Protein AF-A0A8S3TUP7-F1 (afdb_monomer_lite)

Radius of gyration: 32.39 Å; chains: 1; bounding box: 73×85×98 Å

Secondary structure (DSSP, 8-state):
-HHHHHHHHHHHHTTS--HHHHHHHHHHTHHHH-HHHHHT--SHHHHHHHHHT-TTS-GGGSHHHHHHHHHTT-HHHHHHTT--HHHHHHHHHHS-SS-HHHHHHHHHHHTS-HHHHHHHHHH-SSHHHHHHHHHHTT-TTHHHHHHHHHHH-GGGSS-S---S------------------------------------PPPPB-----SS--EEEEEE-----GGGS----TTHHHHHHHHHHHHHHTT-EEEEEES--HHHHHHHHHHHHTS--TT-S-EEEEEES-EETTEEE-TTS-EEEHHHHHGGGSTTT-GGGTTS-EEEEEES-SSSB-EEEE------EEESS-SS------------------SSS----TTTTEEEEESS-TTB--EEETTTEEHHHHHHHHHHHHHTTTS-HHHHHHHHHHHHHH--EE-SSTTEEEE---EEEE---SB----GGGS-S-------HHHHHHHHHHHHHHHGGGS--S--EEE-TT-SS--HHHHGGGTT-SEEES-EEEEHHHHHEETTTTEE---GGGGGGGGG--EESS-EEEE---TT---SGGGTT--EE--TTGGGGTTEEEEEES---S----TT--EE-SSEEEEEEETT--SGGG--GGGGBSSTT--EEEEEES-HHHHHHTT----TT--TT-BSSSSGGGBSSS------S----------

Foldseek 3Di:
DQVVVLVVLQVVVQVVADPVLLVLLLLQCCVQQNNVQSVVDPTSVSVVVSNVPRPVDDCSQVLLVLLSCVLVVNVVSNVSSVHDNVVSVVCCVPPNPGDVVSSLLSVLLVVDDPVLNVVCVPFVPALVSVLVSCVVVVVPVSNVSSVVCCVVCVVRHDDPDPPPDPPPDDDDDDDDDDDDDDDDDDDDDDDDDDPDPDDDDDFFAQDQQFAQQEEAEEEQEAAADPVLLDDGPQQSVVLVVLVCVLSLLLGHHYDYDYQFAPLLLLLLLLLRLPDQLLRHQEYHYEYAAEAEAQWGGGSPNDTDGPCSSCVCNFCVNRVSCVSHAYEYEYNYWHADDFAWDFDDDDDDKDWSYHPDDDDDDDDDDDDDDDDDDDDPDPDDGRQARYKYKYFADHRGIFMADSHNGGLLSNLLSVLSVPPLQPAFPVVSLVSSQVSQQPDWDDDPDPTITTGGGMDMDHNYSGTYGSNSVSDDPDSPRDPPVVSVVSSVVSSVVSVVVPDQDDAAEAECPPPPEDFPVCLVSLALHQEYREEHAAAQCCQPPDVVVPTHGDDPVSLLSQCNYQEYAAAYHAHHEDPPCAEVLSQLNHAEFNHVVCVVVVQARYHHANYQYQFHNVLNHQAYEGGEAEHAHAANHDFPVQAPCVRRYNDPPYYHHHYHYHDPVVCVVVVFADDPQQPSRTFRGHDPSGHDDDRPPPDPDDDDDPPPDDD

Organism: Mytilus edulis (NCBI:txid6550)

Structure (mmCIF, N/CA/C/O backbone):
data_AF-A0A8S3TUP7-F1
#
_entry.id   AF-A0A8S3TUP7-F1
#
loop_
_atom_site.group_PDB
_atom_site.id
_atom_site.type_symbol
_atom_site.label_atom_id
_atom_site.label_alt_id
_atom_site.label_comp_id
_atom_site.label_asym_id
_atom_site.label_entity_id
_atom_site.label_seq_id
_atom_site.pdbx_PDB_ins_code
_atom_site.Cartn_x
_atom_site.Cartn_y
_atom_site.Cartn_z
_atom_site.occupancy
_atom_site.B_iso_or_equiv
_atom_site.auth_seq_id
_atom_site.auth_comp_id
_atom_site.auth_asym_id
_atom_site.auth_atom_id
_atom_site.pdbx_PDB_model_num
ATOM 1 N N . MET A 1 1 ? -18.882 49.320 11.693 1.00 36.06 1 MET A N 1
ATOM 2 C CA . MET A 1 1 ? -18.869 49.933 10.343 1.00 36.06 1 MET A CA 1
ATOM 3 C C . MET A 1 1 ? -17.691 49.455 9.495 1.00 36.06 1 MET A C 1
ATOM 5 O O . MET A 1 1 ? -17.969 48.935 8.429 1.00 36.06 1 MET A O 1
ATOM 9 N N . ALA A 1 2 ? -16.430 49.560 9.949 1.00 44.28 2 ALA A N 1
ATOM 10 C CA . ALA A 1 2 ? -15.211 49.277 9.160 1.00 44.28 2 ALA A CA 1
ATOM 11 C C . ALA A 1 2 ? -15.277 48.087 8.168 1.00 44.28 2 ALA A C 1
ATOM 13 O O . ALA A 1 2 ? -15.089 48.293 6.973 1.00 44.28 2 ALA A O 1
ATOM 14 N N . ASN A 1 3 ? -15.626 46.875 8.628 1.00 57.12 3 ASN A N 1
ATOM 15 C CA . ASN A 1 3 ? -15.703 45.672 7.777 1.00 57.12 3 ASN A CA 1
ATOM 16 C C . ASN A 1 3 ? -16.642 45.830 6.554 1.00 57.12 3 ASN A C 1
ATOM 18 O O . ASN A 1 3 ? -16.358 45.265 5.503 1.00 57.12 3 ASN A O 1
ATOM 22 N N . LEU A 1 4 ? -17.703 46.648 6.637 1.00 64.31 4 LEU A N 1
ATOM 23 C CA . LEU A 1 4 ? -18.621 46.861 5.511 1.00 64.31 4 LEU A CA 1
ATOM 24 C C . LEU A 1 4 ? -17.967 47.647 4.359 1.00 64.31 4 LEU A C 1
ATOM 26 O O . LEU A 1 4 ? -18.183 47.302 3.202 1.00 64.31 4 LEU A O 1
ATOM 30 N N . ARG A 1 5 ? -17.133 48.653 4.674 1.00 73.88 5 ARG A N 1
ATOM 31 C CA . ARG A 1 5 ? -16.392 49.450 3.676 1.00 73.88 5 ARG A CA 1
ATOM 32 C C . ARG A 1 5 ? -15.344 48.597 2.968 1.00 73.88 5 ARG A C 1
ATOM 34 O O . ARG A 1 5 ? -15.264 48.624 1.746 1.00 73.88 5 ARG A O 1
ATOM 41 N N . LEU A 1 6 ? -14.602 47.779 3.720 1.00 76.44 6 LEU A N 1
ATOM 42 C CA . LEU A 1 6 ? -13.640 46.852 3.124 1.00 76.44 6 LEU A CA 1
ATOM 43 C C . LEU A 1 6 ? -14.328 45.844 2.192 1.00 76.44 6 LEU A C 1
ATOM 45 O O . LEU A 1 6 ? -13.840 45.609 1.095 1.00 76.44 6 LEU A O 1
ATOM 49 N N . ARG A 1 7 ? -15.488 45.291 2.573 1.00 75.44 7 ARG A N 1
ATOM 50 C CA . ARG A 1 7 ? -16.257 44.397 1.688 1.00 75.44 7 ARG A CA 1
ATOM 51 C C . ARG A 1 7 ? -16.693 45.069 0.382 1.00 75.44 7 ARG A C 1
ATOM 53 O O . ARG A 1 7 ? -16.722 44.394 -0.638 1.00 75.44 7 ARG A O 1
ATOM 60 N N . GLN A 1 8 ? -17.004 46.367 0.394 1.00 76.81 8 GLN A N 1
ATOM 61 C CA . GLN A 1 8 ? -17.304 47.123 -0.831 1.00 76.81 8 GLN A CA 1
ATOM 62 C C . GLN A 1 8 ? -16.056 47.246 -1.720 1.00 76.81 8 GLN A C 1
ATOM 64 O O . GLN A 1 8 ? -16.105 46.857 -2.884 1.00 76.81 8 GLN A O 1
ATOM 69 N N . ILE A 1 9 ? -14.921 47.655 -1.144 1.00 81.50 9 ILE A N 1
ATOM 70 C CA . ILE A 1 9 ? -13.623 47.733 -1.838 1.00 81.50 9 ILE A CA 1
ATOM 71 C C . ILE A 1 9 ? -13.224 46.374 -2.440 1.00 81.50 9 ILE A C 1
ATOM 73 O O . ILE A 1 9 ? -12.794 46.303 -3.587 1.00 81.50 9 ILE A O 1
ATOM 77 N N . LEU A 1 10 ? -13.408 45.272 -1.705 1.00 83.00 10 LEU A N 1
ATOM 78 C CA . LEU A 1 10 ? -13.089 43.928 -2.198 1.00 83.00 10 LEU A CA 1
ATOM 79 C C . LEU A 1 10 ? -13.982 43.487 -3.366 1.00 83.00 10 LEU A C 1
ATOM 81 O O . LEU A 1 10 ? -13.503 42.761 -4.233 1.00 83.00 10 LEU A O 1
ATOM 85 N N . VAL A 1 11 ? -15.243 43.929 -3.430 1.00 80.69 11 VAL A N 1
ATOM 86 C CA . VAL A 1 11 ? -16.129 43.667 -4.580 1.00 80.69 11 VAL A CA 1
ATOM 87 C C . VAL A 1 11 ? -15.679 44.439 -5.823 1.00 80.69 11 VAL A C 1
ATOM 89 O O . VAL A 1 11 ? -15.741 43.888 -6.918 1.00 80.69 11 VAL A O 1
ATOM 92 N N . GLU A 1 12 ? -15.166 45.663 -5.671 1.00 80.25 12 GLU A N 1
ATOM 93 C CA . GLU A 1 12 ? -14.550 46.404 -6.782 1.00 80.25 12 GLU A CA 1
ATOM 94 C C . GLU A 1 12 ? -13.269 45.699 -7.260 1.00 80.25 12 GLU A C 1
ATOM 96 O O . GLU A 1 12 ? -13.167 45.353 -8.438 1.00 80.25 12 GLU A O 1
ATOM 101 N N . ILE A 1 13 ? -12.363 45.361 -6.332 1.00 85.62 13 ILE A N 1
ATOM 102 C CA . ILE A 1 13 ? -11.103 44.643 -6.604 1.00 85.62 13 ILE A CA 1
ATOM 103 C C . ILE A 1 13 ? -11.335 43.283 -7.290 1.00 85.62 13 ILE A C 1
ATOM 105 O O . ILE A 1 13 ? -10.513 42.862 -8.103 1.00 85.62 13 ILE A O 1
ATOM 109 N N . CYS A 1 14 ? -12.464 42.605 -7.043 1.00 83.88 14 CYS A N 1
ATOM 110 C CA . CYS A 1 14 ? -12.813 41.369 -7.758 1.00 83.88 14 CYS A CA 1
ATOM 111 C C . CYS A 1 14 ? -12.908 41.538 -9.284 1.00 83.88 14 CYS A C 1
ATOM 113 O O . CYS A 1 14 ? -12.780 40.544 -9.995 1.00 83.88 14 CYS A O 1
ATOM 115 N N . SER A 1 15 ? -13.149 42.754 -9.786 1.00 78.81 15 SER A N 1
ATOM 116 C CA . SER A 1 15 ? -13.207 43.048 -11.225 1.00 78.81 15 SER A CA 1
ATOM 117 C C . SER A 1 15 ? -11.850 43.406 -11.846 1.00 78.81 15 SER A C 1
ATOM 119 O O . SER A 1 15 ? -11.716 43.374 -13.067 1.00 78.81 15 SER A O 1
ATOM 121 N N . ASP A 1 16 ? -10.838 43.698 -11.021 1.00 83.56 16 ASP A N 1
ATOM 122 C CA . ASP A 1 16 ? -9.483 44.067 -11.451 1.00 83.56 16 ASP A CA 1
ATOM 123 C C . ASP A 1 16 ? -8.490 42.886 -11.450 1.00 83.56 16 ASP A C 1
ATOM 125 O O . ASP A 1 16 ? -7.321 43.074 -11.796 1.00 83.56 16 ASP A O 1
ATOM 129 N N . LEU A 1 17 ? -8.915 41.697 -11.009 1.00 87.44 17 LEU A N 1
ATOM 130 C CA . LEU A 1 17 ? -8.083 40.497 -10.865 1.00 87.44 17 LEU A CA 1
ATOM 131 C C . LEU A 1 17 ? -8.324 39.527 -12.030 1.00 87.44 17 LEU A C 1
ATOM 133 O O . LEU A 1 17 ? -9.419 38.983 -12.185 1.00 87.44 17 LEU A O 1
ATOM 137 N N . GLY A 1 18 ? -7.294 39.306 -12.845 1.00 84.00 18 GLY A N 1
ATOM 138 C CA . GLY A 1 18 ? -7.289 38.327 -13.927 1.00 84.00 18 GLY A CA 1
ATOM 139 C C . GLY A 1 18 ? -6.977 36.909 -13.443 1.00 84.00 18 GLY A C 1
ATOM 140 O O . GLY A 1 18 ? -6.685 36.669 -12.274 1.00 84.00 18 GLY A O 1
ATOM 141 N N . SER A 1 19 ? -7.001 35.943 -14.365 1.00 82.50 19 SER A N 1
ATOM 142 C CA . SER A 1 19 ? -6.700 34.539 -14.048 1.00 82.50 19 SER A CA 1
ATOM 143 C C . SER A 1 19 ? -5.272 34.319 -13.534 1.00 82.50 19 SER A C 1
ATOM 145 O O . SER A 1 19 ? -5.072 33.453 -12.693 1.00 82.50 19 SER A O 1
ATOM 147 N N . ASP A 1 20 ? -4.297 35.110 -13.996 1.00 83.81 20 ASP A N 1
ATOM 148 C CA . ASP A 1 20 ? -2.911 35.060 -13.500 1.00 83.81 20 ASP A CA 1
ATOM 149 C C . ASP A 1 20 ? -2.817 35.548 -12.043 1.00 83.81 20 ASP A C 1
ATOM 151 O O . ASP A 1 20 ? -2.285 34.841 -11.186 1.00 83.81 20 ASP A O 1
ATOM 155 N N . ASP A 1 21 ? -3.435 36.698 -11.729 1.00 88.31 21 ASP A N 1
ATOM 156 C CA . ASP A 1 21 ? -3.511 37.202 -10.352 1.00 88.31 21 ASP A CA 1
ATOM 157 C C . ASP A 1 21 ? -4.188 36.176 -9.423 1.00 88.31 21 ASP A C 1
ATOM 159 O O . ASP A 1 21 ? -3.768 35.990 -8.282 1.00 88.31 21 ASP A O 1
ATOM 163 N N . LEU A 1 22 ? -5.233 35.489 -9.906 1.00 87.00 22 LEU A N 1
ATOM 164 C CA . LEU A 1 22 ? -5.958 34.470 -9.146 1.00 87.00 22 LEU A CA 1
ATOM 165 C C . LEU A 1 22 ? -5.084 33.265 -8.786 1.00 87.00 22 LEU A C 1
ATOM 167 O O . LEU A 1 22 ? -5.081 32.870 -7.621 1.00 87.00 22 LEU A O 1
ATOM 171 N N . GLU A 1 23 ? -4.331 32.692 -9.727 1.00 83.81 23 GLU A N 1
ATOM 172 C CA . GLU A 1 23 ? -3.451 31.552 -9.426 1.00 83.81 23 GLU A CA 1
ATOM 173 C C . GLU A 1 23 ? -2.287 31.951 -8.502 1.00 83.81 23 GLU A C 1
ATOM 175 O O . GLU A 1 23 ? -1.956 31.219 -7.564 1.00 83.81 23 GLU A O 1
ATOM 180 N N . LYS A 1 24 ? -1.739 33.160 -8.665 1.00 88.12 24 LYS A N 1
ATOM 181 C CA . LYS A 1 24 ? -0.707 33.711 -7.770 1.00 88.12 24 LYS A CA 1
ATOM 182 C C . LYS A 1 24 ? -1.233 33.943 -6.350 1.00 88.12 24 LYS A C 1
ATOM 184 O O . LYS A 1 24 ? -0.576 33.574 -5.373 1.00 88.12 24 LYS A O 1
ATOM 189 N N . LEU A 1 25 ? -2.460 34.453 -6.213 1.00 87.19 25 LEU A N 1
ATOM 190 C CA . LEU A 1 25 ? -3.148 34.562 -4.923 1.00 87.19 25 LEU A CA 1
ATOM 191 C C . LEU A 1 25 ? -3.434 33.186 -4.305 1.00 87.19 25 LEU A C 1
ATOM 193 O O . LEU A 1 25 ? -3.199 33.011 -3.109 1.00 87.19 25 LEU A O 1
ATOM 197 N N . LYS A 1 26 ? -3.876 32.188 -5.085 1.00 86.00 26 LYS A N 1
ATOM 198 C CA . LYS A 1 26 ? -4.041 30.805 -4.595 1.00 86.00 26 LYS A CA 1
ATOM 199 C C . LYS A 1 26 ? -2.720 30.230 -4.079 1.00 86.00 26 LYS A C 1
ATOM 201 O O . LYS A 1 26 ? -2.715 29.580 -3.035 1.00 86.00 26 LYS A O 1
ATOM 206 N N . PHE A 1 27 ? -1.597 30.492 -4.750 1.00 85.31 27 PHE A N 1
ATOM 207 C CA . PHE A 1 27 ? -0.293 30.043 -4.266 1.00 85.31 27 PHE A CA 1
ATOM 208 C C . PHE A 1 27 ? 0.063 30.677 -2.914 1.00 85.31 27 PHE A C 1
ATOM 210 O O . PHE A 1 27 ? 0.358 29.954 -1.962 1.00 85.31 27 PHE A O 1
ATOM 217 N N . LEU A 1 28 ? -0.009 32.009 -2.805 1.00 83.69 28 LEU A N 1
ATOM 218 C CA . LEU A 1 28 ? 0.334 32.747 -1.581 1.00 83.69 28 LEU A CA 1
ATOM 219 C C . LEU A 1 28 ? -0.584 32.409 -0.393 1.00 83.69 28 LEU A C 1
ATOM 221 O O . LEU A 1 28 ? -0.122 32.334 0.742 1.00 83.69 28 LEU A O 1
ATOM 225 N N . LEU A 1 29 ? -1.872 32.160 -0.641 1.00 82.31 29 LEU A N 1
ATOM 226 C CA . LEU A 1 29 ? -2.890 31.920 0.393 1.00 82.31 29 LEU A CA 1
ATOM 227 C C . LEU A 1 29 ? -3.075 30.436 0.762 1.00 82.31 29 LEU A C 1
ATOM 229 O O . LEU A 1 29 ? -3.978 30.106 1.547 1.00 82.31 29 LEU A O 1
ATOM 233 N N . ARG A 1 30 ? -2.243 29.537 0.212 1.00 77.69 30 ARG A N 1
ATOM 234 C CA . ARG A 1 30 ? -2.365 28.074 0.358 1.00 77.69 30 ARG A CA 1
ATOM 235 C C . ARG A 1 30 ? -2.406 27.622 1.817 1.00 77.69 30 ARG A C 1
ATOM 237 O O . ARG A 1 30 ? -3.272 26.826 2.180 1.00 77.69 30 ARG A O 1
ATOM 244 N N . ASP A 1 31 ? -1.532 28.193 2.642 1.00 72.69 31 ASP A N 1
ATOM 245 C CA . ASP A 1 31 ? -1.391 27.860 4.067 1.00 72.69 31 ASP A CA 1
ATOM 246 C C . ASP A 1 31 ? -2.503 28.491 4.929 1.00 72.69 31 ASP A C 1
ATOM 248 O O . ASP A 1 31 ? -2.816 28.011 6.015 1.00 72.69 31 ASP A O 1
ATOM 252 N N . VAL A 1 32 ? -3.146 29.552 4.425 1.00 68.44 32 VAL A N 1
ATOM 253 C CA . VAL A 1 32 ? -4.185 30.322 5.130 1.00 68.44 32 VAL A CA 1
ATOM 254 C C . VAL A 1 32 ? -5.573 29.708 4.972 1.00 68.44 32 VAL A C 1
ATOM 256 O O . VAL A 1 32 ? -6.380 29.727 5.899 1.00 68.44 32 VAL A O 1
ATOM 259 N N . THR A 1 33 ? -5.900 29.216 3.779 1.00 67.00 33 THR A N 1
ATOM 260 C CA . THR A 1 33 ? -7.271 28.777 3.442 1.00 67.00 33 THR A CA 1
ATOM 261 C C . THR A 1 33 ? -7.379 27.275 3.166 1.00 67.00 33 THR A C 1
ATOM 263 O O . THR A 1 33 ? -8.465 26.700 3.329 1.00 67.00 33 THR A O 1
ATOM 266 N N . GLY A 1 34 ? -6.248 26.628 2.862 1.00 64.62 34 GLY A N 1
ATOM 267 C CA . GLY A 1 34 ? -6.120 25.205 2.563 1.00 64.62 34 GLY A CA 1
ATOM 268 C C . GLY A 1 34 ? -6.352 24.901 1.082 1.00 64.62 34 GLY A C 1
ATOM 269 O O . GLY A 1 34 ? -7.399 25.249 0.535 1.00 64.62 34 GLY A O 1
ATOM 270 N N . SER A 1 35 ? -5.397 24.197 0.457 1.00 63.53 35 SER A N 1
ATOM 271 C CA . SER A 1 35 ? -5.355 23.907 -0.993 1.00 63.53 35 SER A CA 1
ATOM 272 C C . SER A 1 35 ? -6.726 23.538 -1.578 1.00 63.53 35 SER A C 1
ATOM 274 O O . SER A 1 35 ? -7.188 24.191 -2.505 1.00 63.53 35 SER A O 1
ATOM 276 N N . ALA A 1 36 ? -7.434 22.570 -0.984 1.00 60.94 36 ALA A N 1
ATOM 277 C CA . ALA A 1 36 ? -8.712 22.070 -1.500 1.00 60.94 36 ALA A CA 1
ATOM 278 C C . ALA A 1 36 ? -9.824 23.135 -1.644 1.00 60.94 36 ALA A C 1
ATOM 280 O O . ALA A 1 36 ? -10.716 22.963 -2.468 1.00 60.94 36 ALA A O 1
ATOM 281 N N . LYS A 1 37 ? -9.790 24.238 -0.880 1.00 68.44 37 LYS A N 1
ATOM 282 C CA . LYS A 1 37 ? -10.772 25.334 -1.010 1.00 68.44 37 LYS A CA 1
ATOM 283 C C . LYS A 1 37 ? -10.379 26.355 -2.078 1.00 68.44 37 LYS A C 1
ATOM 285 O O . LYS A 1 37 ? -11.255 27.015 -2.626 1.00 68.44 37 LYS A O 1
ATOM 290 N N . LEU A 1 38 ? -9.084 26.474 -2.367 1.00 73.44 38 LEU A N 1
ATOM 291 C CA . LEU A 1 38 ? -8.534 27.366 -3.388 1.00 73.44 38 LEU A CA 1
ATOM 292 C C . LEU A 1 38 ? -8.596 26.754 -4.787 1.00 73.44 38 LEU A C 1
ATOM 294 O O . LEU A 1 38 ? -8.912 27.463 -5.734 1.00 73.44 38 LEU A O 1
ATOM 298 N N . GLU A 1 39 ? -8.388 25.442 -4.921 1.00 72.06 39 GLU A N 1
ATOM 299 C CA . GLU A 1 39 ? -8.597 24.731 -6.196 1.00 72.06 39 GLU A CA 1
ATOM 300 C C . GLU A 1 39 ? -10.062 24.834 -6.671 1.00 72.06 39 GLU A C 1
ATOM 302 O O . GLU A 1 39 ? -10.338 24.870 -7.866 1.00 72.06 39 GLU A O 1
ATOM 307 N N . MET A 1 40 ? -11.014 24.942 -5.733 1.00 70.94 40 MET A N 1
ATOM 308 C CA . MET A 1 40 ? -12.436 25.176 -6.025 1.00 70.94 40 MET A CA 1
ATOM 309 C C . MET A 1 40 ? -12.795 26.655 -6.257 1.00 70.94 40 MET A C 1
ATOM 311 O O . MET A 1 40 ? -13.940 26.945 -6.604 1.00 70.94 40 MET A O 1
ATOM 315 N N . ALA A 1 41 ? -11.864 27.594 -6.056 1.00 74.81 41 ALA A N 1
ATOM 316 C CA . ALA A 1 41 ? -12.105 29.018 -6.266 1.00 74.81 41 ALA A CA 1
ATOM 317 C C . ALA A 1 41 ? -11.948 29.379 -7.752 1.00 74.81 41 ALA A C 1
ATOM 319 O O . ALA A 1 41 ? -10.887 29.185 -8.353 1.00 74.81 41 ALA A O 1
ATOM 320 N N . THR A 1 42 ? -13.012 29.931 -8.334 1.00 76.94 42 THR A N 1
ATOM 321 C CA . THR A 1 42 ? -13.091 30.309 -9.758 1.00 76.94 42 THR A CA 1
ATOM 322 C C . THR A 1 42 ? -13.101 31.821 -9.973 1.00 76.94 42 THR A C 1
ATOM 324 O O . THR A 1 42 ? -12.796 32.293 -11.064 1.00 76.94 42 THR A O 1
ATOM 327 N N . MET A 1 43 ? -13.425 32.583 -8.927 1.00 80.50 43 MET A N 1
ATOM 328 C CA . MET A 1 43 ? -13.477 34.043 -8.914 1.00 80.50 43 MET A CA 1
ATOM 329 C C . MET A 1 43 ? -12.778 34.590 -7.663 1.00 80.50 43 MET A C 1
ATOM 331 O O . MET A 1 43 ? -12.726 33.928 -6.626 1.00 80.50 43 MET A O 1
ATOM 335 N N . ALA A 1 44 ? -12.317 35.844 -7.706 1.00 82.25 44 ALA A N 1
ATOM 336 C CA . ALA A 1 44 ? -11.663 36.492 -6.561 1.00 82.25 44 ALA A CA 1
ATOM 337 C C . ALA A 1 44 ? -12.552 36.523 -5.301 1.00 82.25 44 ALA A C 1
ATOM 339 O O . ALA A 1 44 ? -12.065 36.352 -4.183 1.00 82.25 44 ALA A O 1
ATOM 340 N N . ILE A 1 45 ? -13.872 36.648 -5.482 1.00 81.12 45 ILE A N 1
ATOM 341 C CA . ILE A 1 45 ? -14.849 36.629 -4.388 1.00 81.12 45 ILE A CA 1
ATOM 342 C C . ILE A 1 45 ? -14.898 35.279 -3.653 1.00 81.12 45 ILE A C 1
ATOM 344 O O . ILE A 1 45 ? -15.181 35.260 -2.453 1.00 81.12 45 ILE A O 1
ATOM 348 N N . ASP A 1 46 ? -14.568 34.168 -4.322 1.00 82.94 46 ASP A N 1
ATOM 349 C CA . ASP A 1 46 ? -14.473 32.840 -3.702 1.00 82.94 46 ASP A CA 1
ATOM 350 C C . ASP A 1 46 ? -13.271 32.795 -2.747 1.00 82.94 46 ASP A C 1
ATOM 352 O O . ASP A 1 46 ? -13.400 32.361 -1.599 1.00 82.94 46 ASP A O 1
ATOM 356 N N . ILE A 1 47 ? -12.123 33.327 -3.194 1.00 83.88 47 ILE A N 1
ATOM 357 C CA . ILE A 1 47 ? -10.886 33.433 -2.406 1.00 83.88 47 ILE A CA 1
ATOM 358 C C . ILE A 1 47 ? -11.105 34.353 -1.199 1.00 83.88 47 ILE A C 1
ATOM 360 O O . ILE A 1 47 ? -10.869 33.942 -0.063 1.00 83.88 47 ILE A O 1
ATOM 364 N N . PHE A 1 48 ? -11.627 35.567 -1.400 1.00 84.75 48 PHE A N 1
ATOM 365 C CA . PHE A 1 48 ? -11.895 36.499 -0.297 1.00 84.75 48 PHE A CA 1
ATOM 366 C C . PHE A 1 48 ? -12.919 35.933 0.702 1.00 84.75 48 PHE A C 1
ATOM 368 O O . PHE A 1 48 ? -12.736 36.062 1.914 1.00 84.75 48 PHE A O 1
ATOM 375 N N . SER A 1 49 ? -13.941 35.217 0.218 1.00 77.50 49 SER A N 1
ATOM 376 C CA . SER A 1 49 ? -14.892 34.489 1.069 1.00 77.50 49 SER A CA 1
ATOM 377 C C . SER A 1 49 ? -14.253 33.327 1.836 1.00 77.50 49 SER A C 1
ATOM 379 O O . SER A 1 49 ? -14.723 32.989 2.922 1.00 77.50 49 SER A O 1
ATOM 381 N N . ALA A 1 50 ? -13.213 32.685 1.297 1.00 75.56 50 ALA A N 1
ATOM 382 C CA . ALA A 1 50 ? -12.472 31.634 1.988 1.00 75.56 50 ALA A CA 1
ATOM 383 C C . ALA A 1 50 ? -11.588 32.206 3.109 1.00 75.56 50 ALA A C 1
ATOM 385 O O . ALA A 1 50 ? -11.569 31.633 4.200 1.00 75.56 50 ALA A O 1
ATOM 386 N N . ILE A 1 51 ? -10.930 33.351 2.879 1.00 74.19 51 ILE A N 1
ATOM 387 C CA . ILE A 1 51 ? -10.138 34.047 3.908 1.00 74.19 51 ILE A CA 1
ATOM 388 C C . ILE A 1 51 ? -11.048 34.581 5.022 1.00 74.19 51 ILE A C 1
ATOM 390 O O . ILE A 1 51 ? -10.773 34.325 6.188 1.00 74.19 51 ILE A O 1
ATOM 394 N N . GLU A 1 52 ? -12.162 35.259 4.704 1.00 72.69 52 GLU A N 1
ATOM 395 C CA . GLU A 1 52 ? -13.043 35.848 5.736 1.00 72.69 52 GLU A CA 1
ATOM 396 C C . GLU A 1 52 ? -13.709 34.789 6.639 1.00 72.69 52 GLU A C 1
ATOM 398 O O . GLU A 1 52 ? -14.089 35.070 7.776 1.00 72.69 52 GLU A O 1
ATOM 403 N N . ARG A 1 53 ? -13.815 33.538 6.173 1.00 70.38 53 ARG A N 1
ATOM 404 C CA . ARG A 1 53 ? -14.288 32.407 6.989 1.00 70.38 53 ARG A CA 1
ATOM 405 C C . ARG A 1 53 ? -13.204 31.826 7.908 1.00 70.38 53 ARG A C 1
ATOM 407 O O . ARG A 1 53 ? -13.546 31.031 8.785 1.00 70.38 53 ARG A O 1
ATOM 414 N N . ASN A 1 54 ? -11.931 32.198 7.746 1.00 67.69 54 ASN A N 1
ATOM 415 C CA . ASN A 1 54 ? -10.862 31.804 8.660 1.00 67.69 54 ASN A CA 1
ATOM 416 C C . ASN A 1 54 ? -10.778 32.773 9.854 1.00 67.69 54 ASN A C 1
ATOM 418 O O . ASN A 1 54 ? -10.394 33.931 9.721 1.00 67.69 54 ASN A O 1
ATOM 422 N N . LYS A 1 55 ? -11.071 32.261 11.056 1.00 58.22 55 LYS A N 1
ATOM 423 C CA . LYS A 1 55 ? -11.017 33.012 12.323 1.00 58.22 55 LYS A CA 1
ATOM 424 C C . LYS A 1 55 ? -9.609 33.471 12.731 1.00 58.22 55 LYS A C 1
ATOM 426 O O . LYS A 1 55 ? -9.499 34.289 13.638 1.00 58.22 55 LYS A O 1
ATOM 431 N N . HIS A 1 56 ? -8.561 32.940 12.102 1.00 56.06 56 HIS A N 1
ATOM 432 C CA . HIS A 1 56 ? -7.163 33.224 12.428 1.00 56.06 56 HIS A CA 1
ATOM 433 C C . HIS A 1 56 ? -6.547 34.349 11.578 1.00 56.06 56 HIS A C 1
ATOM 435 O O . HIS A 1 56 ? -5.441 34.782 11.884 1.00 56.06 56 HIS A O 1
ATOM 441 N N . VAL A 1 57 ? -7.243 34.862 10.549 1.00 62.69 57 VAL A N 1
ATOM 442 C CA . VAL A 1 57 ? -6.763 36.000 9.743 1.00 62.69 57 VAL A CA 1
ATOM 443 C C . VAL A 1 57 ? -7.654 37.219 9.935 1.00 62.69 57 VAL A C 1
ATOM 445 O O . VAL A 1 57 ? -8.792 37.285 9.470 1.00 62.69 57 VAL A O 1
ATOM 448 N N . ALA A 1 58 ? -7.099 38.230 10.601 1.00 54.84 58 ALA A N 1
ATOM 449 C CA . ALA A 1 58 ? -7.751 39.511 10.813 1.00 54.84 58 ALA A CA 1
ATOM 450 C C . ALA A 1 58 ? -7.758 40.349 9.521 1.00 54.84 58 ALA A C 1
ATOM 452 O O . ALA A 1 58 ? -6.939 41.244 9.343 1.00 54.84 58 ALA A O 1
ATOM 453 N N . LEU A 1 59 ? -8.738 40.120 8.640 1.00 59.47 59 LEU A N 1
ATOM 454 C CA . LEU A 1 59 ? -8.983 40.981 7.471 1.00 59.47 59 LEU A CA 1
ATOM 455 C C . LEU A 1 59 ? -9.382 42.428 7.831 1.00 59.47 59 LEU A C 1
ATOM 457 O O . LEU A 1 59 ? -9.554 43.239 6.933 1.00 59.47 59 LEU A O 1
ATOM 461 N N . HIS A 1 60 ? -9.566 42.775 9.109 1.00 59.09 60 HIS A N 1
ATOM 462 C CA . HIS A 1 60 ? -10.190 44.029 9.556 1.00 59.09 60 HIS A CA 1
ATOM 463 C C . HIS A 1 60 ? -9.550 45.331 9.043 1.00 59.09 60 HIS A C 1
ATOM 465 O O . HIS A 1 60 ? -10.253 46.341 8.988 1.00 59.09 60 HIS A O 1
ATOM 471 N N . ASP A 1 61 ? -8.267 45.310 8.679 1.00 67.94 61 ASP A N 1
ATOM 472 C CA . ASP A 1 61 ? -7.497 46.450 8.166 1.00 67.94 61 ASP A CA 1
ATOM 473 C C . ASP A 1 61 ? -7.075 46.303 6.688 1.00 67.94 61 ASP A C 1
ATOM 475 O O . ASP A 1 61 ? -6.417 47.185 6.149 1.00 67.94 61 ASP A O 1
ATOM 479 N N . GLY A 1 62 ? -7.427 45.192 6.029 1.00 73.94 62 GLY A N 1
ATOM 480 C CA . GLY A 1 62 ? -7.035 44.882 4.650 1.00 73.94 62 GLY A CA 1
ATOM 481 C C . GLY A 1 62 ? -5.557 44.518 4.434 1.00 73.94 62 GLY A C 1
ATOM 482 O O . GLY A 1 62 ? -5.234 43.961 3.385 1.00 73.94 62 GLY A O 1
ATOM 483 N N . SER A 1 63 ? -4.652 44.749 5.393 1.00 80.06 63 SER A N 1
ATOM 484 C CA . SER A 1 63 ? -3.202 44.720 5.122 1.00 80.06 63 SER A CA 1
ATOM 485 C C . SER A 1 63 ? -2.657 43.331 4.769 1.00 80.06 63 SER A C 1
ATOM 487 O O . SER A 1 63 ? -1.677 43.233 4.040 1.00 80.06 63 SER A O 1
ATOM 489 N N . TYR A 1 64 ? -3.325 42.251 5.195 1.00 83.81 64 TYR A N 1
ATOM 490 C CA . TYR A 1 64 ? -2.974 40.884 4.772 1.00 83.81 64 TYR A CA 1
ATOM 491 C C . TYR A 1 64 ? -3.080 40.709 3.246 1.00 83.81 64 TYR A C 1
ATOM 493 O O . TYR A 1 64 ? -2.234 40.084 2.611 1.00 83.81 64 TYR A O 1
ATOM 501 N N . LEU A 1 65 ? -4.114 41.303 2.639 1.00 86.94 65 LEU A N 1
ATOM 502 C CA . LEU A 1 65 ? -4.279 41.325 1.187 1.00 86.94 65 LEU A CA 1
ATOM 503 C C . LEU A 1 65 ? -3.338 42.338 0.531 1.00 86.94 65 LEU A C 1
ATOM 505 O O . LEU A 1 65 ? -2.918 42.110 -0.596 1.00 86.94 65 LEU A O 1
ATOM 509 N N . ALA A 1 66 ? -2.951 43.407 1.230 1.00 88.00 66 ALA A N 1
ATOM 510 C CA . ALA A 1 66 ? -1.966 44.356 0.721 1.00 88.00 66 ALA A CA 1
ATOM 511 C C . ALA A 1 66 ? -0.570 43.732 0.560 1.00 88.00 66 ALA A C 1
ATOM 513 O O . ALA A 1 66 ? 0.069 43.978 -0.458 1.00 88.00 66 ALA A O 1
ATOM 514 N N . GLU A 1 67 ? -0.116 42.883 1.490 1.00 89.12 67 GLU A N 1
ATOM 515 C CA . GLU A 1 67 ? 1.126 42.107 1.310 1.00 89.12 67 GLU A CA 1
ATOM 516 C C . GLU A 1 67 ? 1.026 41.161 0.107 1.00 89.12 67 GLU A C 1
ATOM 518 O O . GLU A 1 67 ? 1.930 41.122 -0.727 1.00 89.12 67 GLU A O 1
ATOM 523 N N . CYS A 1 68 ? -0.106 40.458 -0.039 1.00 89.75 68 CYS A N 1
ATOM 524 C CA . CYS A 1 68 ? -0.359 39.594 -1.194 1.00 89.75 68 CYS A CA 1
ATOM 525 C C . CYS A 1 68 ? -0.306 40.385 -2.513 1.00 89.75 68 CYS A C 1
ATOM 527 O O . CYS A 1 68 ? 0.399 39.991 -3.438 1.00 89.75 68 CYS A O 1
ATOM 529 N N . PHE A 1 69 ? -1.012 41.519 -2.591 1.00 92.38 69 PHE A N 1
ATOM 530 C CA . PHE A 1 69 ? -1.042 42.396 -3.765 1.00 92.38 69 PHE A CA 1
ATOM 531 C C . PHE A 1 69 ? 0.316 43.047 -4.053 1.00 92.38 69 PHE A C 1
ATOM 533 O O . PHE A 1 69 ? 0.650 43.235 -5.218 1.00 92.38 69 PHE A O 1
ATOM 540 N N . SER A 1 70 ? 1.118 43.339 -3.026 1.00 90.06 70 SER A N 1
ATOM 541 C CA . SER A 1 70 ? 2.494 43.816 -3.190 1.00 90.06 70 SER A CA 1
ATOM 542 C C . SER A 1 70 ? 3.379 42.753 -3.853 1.00 90.06 70 SER A C 1
ATOM 544 O O . SER A 1 70 ? 4.043 43.037 -4.849 1.00 90.06 70 SER A O 1
ATOM 546 N N . LEU A 1 71 ? 3.317 41.501 -3.377 1.00 88.44 71 LEU A N 1
ATOM 547 C CA . LEU A 1 71 ? 4.104 40.386 -3.922 1.00 88.44 71 LEU A CA 1
ATOM 548 C C . LEU A 1 71 ? 3.761 40.038 -5.375 1.00 88.44 71 LEU A C 1
ATOM 550 O O . LEU A 1 71 ? 4.673 39.744 -6.141 1.00 88.44 71 LEU A O 1
ATOM 554 N N . ILE A 1 72 ? 2.486 40.117 -5.771 1.00 91.56 72 ILE A N 1
ATOM 555 C CA . ILE A 1 72 ? 2.065 39.890 -7.168 1.00 91.56 72 ILE A CA 1
ATOM 556 C C . ILE A 1 72 ? 2.219 41.141 -8.065 1.00 91.56 72 ILE A C 1
ATOM 558 O O . ILE A 1 72 ? 1.704 41.176 -9.179 1.00 91.56 72 ILE A O 1
ATOM 562 N N . GLY A 1 73 ? 2.878 42.205 -7.583 1.00 88.56 73 GLY A N 1
ATOM 563 C CA . GLY A 1 73 ? 3.130 43.444 -8.335 1.00 88.56 73 GLY A CA 1
ATOM 564 C C . GLY A 1 73 ? 1.922 44.383 -8.498 1.00 88.56 73 GLY A C 1
ATOM 565 O O . GLY A 1 73 ? 2.027 45.432 -9.138 1.00 88.56 73 GLY A O 1
ATOM 566 N N . ARG A 1 74 ? 0.776 44.061 -7.891 1.00 93.06 74 ARG A N 1
ATOM 567 C CA . ARG A 1 74 ? -0.498 44.799 -7.975 1.00 93.06 74 ARG A CA 1
ATOM 568 C C . ARG A 1 74 ? -0.579 45.961 -6.982 1.00 93.06 74 ARG A C 1
ATOM 570 O O . ARG A 1 74 ? -1.487 46.081 -6.157 1.00 93.06 74 ARG A O 1
ATOM 577 N N . ILE A 1 75 ? 0.383 46.875 -7.102 1.00 91.12 75 ILE A N 1
ATOM 578 C CA . ILE A 1 75 ? 0.492 48.101 -6.292 1.00 91.12 75 ILE A CA 1
ATOM 579 C C . ILE A 1 75 ? -0.712 49.048 -6.501 1.00 91.12 75 ILE A C 1
ATOM 581 O O . ILE A 1 75 ? -1.010 49.890 -5.653 1.00 91.12 75 ILE A O 1
ATOM 585 N N . ASP A 1 76 ? -1.446 48.911 -7.607 1.00 90.62 76 ASP A N 1
ATOM 586 C CA . ASP A 1 76 ? -2.748 49.550 -7.812 1.00 90.62 76 ASP A CA 1
ATOM 587 C C . ASP A 1 76 ? -3.791 49.074 -6.788 1.00 90.62 76 ASP A C 1
ATOM 589 O O . ASP A 1 76 ? -4.470 49.903 -6.180 1.00 90.62 76 ASP A O 1
ATOM 593 N N . LEU A 1 77 ? -3.864 47.767 -6.520 1.00 92.00 77 LEU A N 1
ATOM 594 C CA . LEU A 1 77 ? -4.815 47.180 -5.573 1.00 92.00 77 LEU A CA 1
ATOM 595 C C . LEU A 1 77 ? -4.456 47.503 -4.118 1.00 92.00 77 LEU A C 1
ATOM 597 O O . LEU A 1 77 ? -5.352 47.761 -3.317 1.00 92.00 77 LEU A O 1
ATOM 601 N N . VAL A 1 78 ? -3.162 47.603 -3.789 1.00 90.50 78 VAL A N 1
ATOM 602 C CA . VAL A 1 78 ? -2.701 48.114 -2.480 1.00 90.50 78 VAL A CA 1
ATOM 603 C C . VAL A 1 78 ? -3.250 49.522 -2.213 1.00 90.50 78 VAL A C 1
ATOM 605 O O . VAL A 1 78 ? -3.738 49.802 -1.119 1.00 90.50 78 VAL A O 1
ATOM 608 N N . ARG A 1 79 ? -3.257 50.395 -3.232 1.00 89.44 79 ARG A N 1
ATOM 609 C CA . ARG A 1 79 ? -3.843 51.742 -3.125 1.00 89.44 79 ARG A CA 1
ATOM 610 C C . ARG A 1 79 ? -5.375 51.716 -3.080 1.00 89.44 79 ARG A C 1
ATOM 612 O O . ARG A 1 79 ? -5.953 52.543 -2.379 1.00 89.44 79 ARG A O 1
ATOM 619 N N . LYS A 1 80 ? -6.040 50.774 -3.768 1.00 89.50 80 LYS A N 1
ATOM 620 C CA . LYS A 1 80 ? -7.502 50.575 -3.651 1.00 89.50 80 LYS A CA 1
ATOM 621 C C . LYS A 1 80 ? -7.924 50.112 -2.250 1.00 89.50 80 LYS A C 1
ATOM 623 O O . LYS A 1 80 ? -8.998 50.493 -1.804 1.00 89.50 80 LYS A O 1
ATOM 628 N N . LEU A 1 81 ? -7.068 49.383 -1.526 1.00 87.88 81 LEU A N 1
ATOM 629 C CA . LEU A 1 81 ? -7.250 49.067 -0.099 1.00 87.88 81 LEU A CA 1
ATOM 630 C C . LEU A 1 81 ? -7.054 50.274 0.848 1.00 87.88 81 LEU A C 1
ATOM 632 O O . LEU A 1 81 ? -7.109 50.099 2.061 1.00 87.88 81 LEU A O 1
ATOM 636 N N . GLU A 1 82 ? -6.836 51.487 0.324 1.00 87.88 82 GLU A N 1
ATOM 637 C CA . GLU A 1 82 ? -6.555 52.718 1.087 1.00 87.88 82 GLU A CA 1
ATOM 638 C C . GLU A 1 82 ? -5.239 52.672 1.902 1.00 87.88 82 GLU A C 1
ATOM 640 O O . GLU A 1 82 ? -5.057 53.433 2.855 1.00 87.88 82 GLU A O 1
ATOM 645 N N . LEU A 1 83 ? -4.292 51.808 1.508 1.00 86.56 83 LEU A N 1
ATOM 646 C CA . LEU A 1 83 ? -3.001 51.609 2.176 1.00 86.56 83 LEU A CA 1
ATOM 647 C C . LEU A 1 83 ? -1.828 52.200 1.370 1.00 86.56 83 LEU A C 1
ATOM 649 O O . LEU A 1 83 ? -1.850 52.265 0.141 1.00 86.56 83 LEU A O 1
ATOM 653 N N . ASP A 1 84 ? -0.780 52.633 2.079 1.00 87.44 84 ASP A N 1
ATOM 654 C CA . ASP A 1 84 ? 0.467 53.144 1.491 1.00 87.44 84 ASP A CA 1
ATOM 655 C C . ASP A 1 84 ? 1.411 51.976 1.144 1.00 87.44 84 ASP A C 1
ATOM 657 O O . ASP A 1 84 ? 1.894 51.314 2.070 1.00 87.44 84 ASP A O 1
ATOM 661 N N . PRO A 1 85 ? 1.735 51.734 -0.145 1.00 89.06 85 PRO A N 1
ATOM 662 C CA . PRO A 1 85 ? 2.624 50.646 -0.547 1.00 89.06 85 PRO A CA 1
ATOM 663 C C . PRO A 1 85 ? 3.980 50.658 0.160 1.00 89.06 85 PRO A C 1
ATOM 665 O O . PRO A 1 85 ? 4.450 49.601 0.561 1.00 89.06 85 PRO A O 1
ATOM 668 N N . ARG A 1 86 ? 4.561 51.836 0.429 1.00 85.31 86 ARG A N 1
ATOM 669 C CA . ARG A 1 86 ? 5.874 51.936 1.095 1.00 85.31 86 ARG A CA 1
ATOM 670 C C . ARG A 1 86 ? 5.841 51.434 2.534 1.00 85.31 86 ARG A C 1
ATOM 672 O O . ARG A 1 86 ? 6.835 50.935 3.050 1.00 85.31 86 ARG A O 1
ATOM 679 N N . ARG A 1 87 ? 4.692 51.573 3.200 1.00 82.69 87 ARG A N 1
ATOM 680 C CA . ARG A 1 87 ? 4.474 51.049 4.555 1.00 82.69 87 ARG A CA 1
ATOM 681 C C . ARG A 1 87 ? 4.221 49.545 4.551 1.00 82.69 87 ARG A C 1
ATOM 683 O O . ARG A 1 87 ? 4.600 48.886 5.511 1.00 82.69 87 ARG A O 1
ATOM 690 N N . VAL A 1 88 ? 3.629 49.013 3.481 1.00 84.69 88 VAL A N 1
ATOM 691 C CA . VAL A 1 88 ? 3.463 47.566 3.277 1.00 84.69 88 VAL A CA 1
ATOM 692 C C . VAL A 1 88 ? 4.817 46.914 2.978 1.00 84.69 88 VAL A C 1
ATOM 694 O O . VAL A 1 88 ? 5.166 45.947 3.640 1.00 84.69 88 VAL A O 1
ATOM 697 N N . GLU A 1 89 ? 5.620 47.492 2.079 1.00 81.12 89 GLU A N 1
ATOM 698 C CA . GLU A 1 89 ? 6.991 47.053 1.763 1.00 81.12 89 GLU A CA 1
ATOM 699 C C . GLU A 1 89 ? 7.874 46.983 3.027 1.00 81.12 89 GLU A C 1
ATOM 701 O O . GLU A 1 89 ? 8.420 45.927 3.341 1.00 81.12 89 GLU A O 1
ATOM 706 N N . VAL A 1 90 ? 7.936 48.061 3.821 1.00 79.69 90 VAL A N 1
ATOM 707 C CA . VAL A 1 90 ? 8.690 48.086 5.095 1.00 79.69 90 VAL A CA 1
ATOM 708 C C . VAL A 1 90 ? 8.102 47.124 6.142 1.00 79.69 90 VAL A C 1
ATOM 710 O O . VAL A 1 90 ? 8.843 46.534 6.932 1.00 79.69 90 VAL A O 1
ATOM 713 N N . GLY A 1 91 ? 6.780 46.922 6.146 1.00 77.00 91 GLY A N 1
ATOM 714 C CA . GLY A 1 91 ? 6.119 45.912 6.977 1.00 77.00 91 GLY A CA 1
ATOM 715 C C . GLY A 1 91 ? 6.588 44.496 6.637 1.00 77.00 91 GLY A C 1
ATOM 716 O O . GLY A 1 91 ? 7.037 43.775 7.519 1.00 77.00 91 GLY A O 1
ATOM 717 N N . MET A 1 92 ? 6.609 44.135 5.351 1.00 78.31 92 MET A N 1
ATOM 718 C CA . MET A 1 92 ? 7.080 42.828 4.868 1.00 78.31 92 MET A CA 1
ATOM 719 C C . MET A 1 92 ? 8.554 42.551 5.209 1.00 78.31 92 MET A C 1
ATOM 721 O O . MET A 1 92 ? 8.964 41.393 5.314 1.00 78.31 92 MET A O 1
ATOM 725 N N . GLU A 1 93 ? 9.371 43.590 5.395 1.00 71.38 93 GLU A N 1
ATOM 726 C CA . GLU A 1 93 ? 10.752 43.430 5.851 1.00 71.38 93 GLU A CA 1
ATOM 727 C C . GLU A 1 93 ? 10.883 43.194 7.363 1.00 71.38 93 GLU A C 1
ATOM 729 O O . GLU A 1 93 ? 11.814 42.485 7.764 1.00 71.38 93 GLU A O 1
ATOM 734 N N . THR A 1 94 ? 9.982 43.757 8.178 1.00 71.69 94 THR A N 1
ATOM 735 C CA . THR A 1 94 ? 10.124 43.868 9.645 1.00 71.69 94 THR A CA 1
ATOM 736 C C . THR A 1 94 ? 9.170 42.979 10.453 1.00 71.69 94 THR A C 1
ATOM 738 O O . THR A 1 94 ? 9.598 42.431 11.465 1.00 71.69 94 THR A O 1
ATOM 741 N N . ASP A 1 95 ? 7.925 42.802 10.007 1.00 72.44 95 ASP A N 1
ATOM 742 C CA . ASP A 1 95 ? 6.863 42.002 10.643 1.00 72.44 95 ASP A CA 1
ATOM 743 C C . ASP A 1 95 ? 5.883 41.460 9.567 1.00 72.44 95 ASP A C 1
ATOM 745 O O . ASP A 1 95 ? 4.768 41.970 9.416 1.00 72.44 95 ASP A O 1
ATOM 749 N N . PRO A 1 96 ? 6.310 40.489 8.729 1.00 73.12 96 PRO A N 1
ATOM 750 C CA . PRO A 1 96 ? 5.502 39.975 7.621 1.00 73.12 96 PRO A CA 1
ATOM 751 C C . PRO A 1 96 ? 4.328 39.118 8.114 1.00 73.12 96 PRO A C 1
ATOM 753 O O . PRO A 1 96 ? 4.517 38.143 8.845 1.00 73.12 96 PRO A O 1
ATOM 756 N N . ARG A 1 97 ? 3.107 39.422 7.655 1.00 76.12 97 ARG A N 1
ATOM 757 C CA . ARG A 1 97 ? 1.896 38.645 7.983 1.00 76.12 97 ARG A CA 1
ATOM 758 C C . ARG A 1 97 ? 1.782 37.364 7.150 1.00 76.12 97 ARG A C 1
ATOM 760 O O . ARG A 1 97 ? 1.133 36.404 7.576 1.00 76.12 97 ARG A O 1
ATOM 767 N N . LEU A 1 98 ? 2.391 37.331 5.964 1.00 76.94 98 LEU A N 1
ATOM 768 C CA . LEU A 1 98 ? 2.610 36.100 5.199 1.00 76.94 98 LEU A CA 1
ATOM 769 C C . LEU A 1 98 ? 3.798 35.307 5.763 1.00 76.94 98 LEU A C 1
ATOM 771 O O . LEU A 1 98 ? 4.851 35.866 6.062 1.00 76.94 98 LEU A O 1
ATOM 775 N N . PHE A 1 99 ? 3.656 33.980 5.861 1.00 78.19 99 PHE A N 1
ATOM 776 C CA . PHE A 1 99 ? 4.717 33.119 6.394 1.00 78.19 99 PHE A CA 1
ATOM 777 C C . PHE A 1 99 ? 5.995 33.232 5.536 1.00 78.19 99 PHE A C 1
ATOM 779 O O . PHE A 1 99 ? 5.914 33.000 4.325 1.00 78.19 99 PHE A O 1
ATOM 786 N N . PRO A 1 100 ? 7.180 33.540 6.105 1.00 78.56 100 PRO A N 1
ATOM 787 C CA . PRO A 1 100 ? 8.364 33.865 5.308 1.00 78.56 100 PRO A CA 1
ATOM 788 C C . PRO A 1 100 ? 8.742 32.804 4.264 1.00 78.56 100 PRO A C 1
ATOM 790 O O . PRO A 1 100 ? 9.103 33.151 3.138 1.00 78.56 100 PRO A O 1
ATOM 793 N N . PHE A 1 101 ? 8.619 31.511 4.587 1.00 80.12 101 PHE A N 1
ATOM 794 C CA . PHE A 1 101 ? 8.924 30.432 3.638 1.00 80.12 101 PHE A CA 1
ATOM 795 C C . PHE A 1 101 ? 7.974 30.432 2.427 1.00 80.12 101 PHE A C 1
ATOM 797 O O . PHE A 1 101 ? 8.404 30.155 1.311 1.00 80.12 101 PHE A O 1
ATOM 804 N N . ARG A 1 102 ? 6.702 30.824 2.598 1.00 83.06 102 ARG A N 1
ATOM 805 C CA . ARG A 1 102 ? 5.746 30.968 1.486 1.00 83.06 102 ARG A CA 1
ATOM 806 C C . ARG A 1 102 ? 6.157 32.091 0.532 1.00 83.06 102 ARG A C 1
ATOM 808 O O . ARG A 1 102 ? 6.027 31.923 -0.679 1.00 83.06 102 ARG A O 1
ATOM 815 N N . ILE A 1 103 ? 6.706 33.187 1.064 1.00 83.50 103 ILE A N 1
ATOM 816 C CA . ILE A 1 103 ? 7.253 34.299 0.271 1.00 83.50 103 ILE A CA 1
ATOM 817 C C . ILE A 1 103 ? 8.497 33.845 -0.510 1.00 83.50 103 ILE A C 1
ATOM 819 O O . ILE A 1 103 ? 8.607 34.136 -1.700 1.00 83.50 103 ILE A O 1
ATOM 823 N N . LEU A 1 104 ? 9.404 33.090 0.126 1.00 85.25 104 LEU A N 1
ATOM 824 C CA . LEU A 1 104 ? 10.574 32.501 -0.540 1.00 85.25 104 LEU A CA 1
ATOM 825 C C . LEU A 1 104 ? 10.157 31.583 -1.700 1.00 85.25 104 LEU A C 1
ATOM 827 O O . LEU A 1 104 ? 10.654 31.737 -2.814 1.00 85.25 104 LEU A O 1
ATOM 831 N N . LEU A 1 105 ? 9.214 30.667 -1.454 1.00 83.75 105 LEU A N 1
ATOM 832 C CA . LEU A 1 105 ? 8.698 29.760 -2.481 1.00 83.75 105 LEU A CA 1
ATOM 833 C C . LEU A 1 105 ? 8.033 30.513 -3.643 1.00 83.75 105 LEU A C 1
ATOM 835 O O . LEU A 1 105 ? 8.204 30.090 -4.781 1.00 83.75 105 LEU A O 1
ATOM 839 N N . TYR A 1 106 ? 7.321 31.618 -3.374 1.00 86.12 106 TYR A N 1
ATOM 840 C CA . TYR A 1 106 ? 6.699 32.441 -4.419 1.00 86.12 106 TYR A CA 1
ATOM 841 C C . TYR A 1 106 ? 7.746 33.126 -5.307 1.00 86.12 106 TYR A C 1
ATOM 843 O O . TYR A 1 106 ? 7.687 33.010 -6.529 1.00 86.12 106 TYR A O 1
ATOM 851 N N . LYS A 1 107 ? 8.742 33.787 -4.696 1.00 85.00 107 LYS A N 1
ATOM 852 C CA . LYS A 1 107 ? 9.837 34.435 -5.437 1.00 85.00 107 LYS A CA 1
ATOM 853 C C . LYS A 1 107 ? 10.575 33.443 -6.335 1.00 85.00 107 LYS A C 1
ATOM 855 O O . LYS A 1 107 ? 10.822 33.739 -7.492 1.00 85.00 107 LYS A O 1
ATOM 860 N N . ILE A 1 108 ? 10.865 32.250 -5.814 1.00 86.75 108 ILE A N 1
ATOM 861 C CA . ILE A 1 108 ? 11.507 31.182 -6.587 1.00 86.75 108 ILE A CA 1
ATOM 862 C C . ILE A 1 108 ? 10.594 30.697 -7.722 1.00 86.75 108 ILE A C 1
ATOM 864 O O . ILE A 1 108 ? 11.094 30.437 -8.809 1.00 86.75 108 ILE A O 1
ATOM 868 N N . SER A 1 109 ? 9.274 30.586 -7.514 1.00 84.94 109 SER A N 1
ATOM 869 C CA . SER A 1 109 ? 8.365 30.098 -8.560 1.00 84.94 109 SER A CA 1
ATOM 870 C C . SER A 1 109 ? 8.199 31.032 -9.759 1.00 84.94 109 SER A C 1
ATOM 872 O O . SER A 1 109 ? 8.046 30.516 -10.861 1.00 84.94 109 SER A O 1
ATOM 874 N N . GLU A 1 110 ? 8.271 32.356 -9.581 1.00 84.75 110 GLU A N 1
ATOM 875 C CA . GLU A 1 110 ? 8.164 33.313 -10.701 1.00 84.75 110 GLU A CA 1
ATOM 876 C C . GLU A 1 110 ? 9.338 33.178 -11.699 1.00 84.75 110 GLU A C 1
ATOM 878 O O . GLU A 1 110 ? 9.175 33.463 -12.884 1.00 84.75 110 GLU A O 1
ATOM 883 N N . ASP A 1 111 ? 10.500 32.692 -11.240 1.00 82.44 111 ASP A N 1
ATOM 884 C CA . ASP A 1 111 ? 11.708 32.472 -12.051 1.00 82.44 111 ASP A CA 1
ATOM 885 C C . ASP A 1 111 ? 11.879 31.014 -12.545 1.00 82.44 111 ASP A C 1
ATOM 887 O O . ASP A 1 111 ? 12.896 30.685 -13.171 1.00 82.44 111 ASP A O 1
ATOM 891 N N . LEU A 1 112 ? 10.924 30.111 -12.280 1.00 80.81 112 LEU A N 1
ATOM 892 C CA . LEU A 1 112 ? 10.928 28.720 -12.764 1.00 80.81 112 LEU A CA 1
ATOM 893 C C . LEU A 1 112 ? 9.996 28.532 -13.970 1.00 80.81 112 LEU A C 1
ATOM 895 O O . LEU A 1 112 ? 8.900 29.078 -14.017 1.00 80.81 112 LEU A O 1
ATOM 899 N N . SER A 1 113 ? 10.374 27.673 -14.923 1.00 79.19 113 SER A N 1
ATOM 900 C CA . SER A 1 113 ? 9.428 27.216 -15.953 1.00 79.19 113 SER A CA 1
ATOM 901 C C . SER A 1 113 ? 8.395 26.242 -15.372 1.00 79.19 113 SER A C 1
ATOM 903 O O . SER A 1 113 ? 8.690 25.539 -14.405 1.00 79.19 113 SER A O 1
ATOM 905 N N . ASP A 1 114 ? 7.222 26.102 -16.007 1.00 69.81 114 ASP A N 1
ATOM 906 C CA . ASP A 1 114 ? 6.123 25.215 -15.563 1.00 69.81 114 ASP A CA 1
ATOM 907 C C . ASP A 1 114 ? 6.592 23.812 -15.130 1.00 69.81 114 ASP A C 1
ATOM 909 O O . ASP A 1 114 ? 6.086 23.225 -14.175 1.00 69.81 114 ASP A O 1
ATOM 913 N N . LYS A 1 115 ? 7.588 23.258 -15.835 1.00 69.19 115 LYS A N 1
ATOM 914 C CA . LYS A 1 115 ? 8.127 21.910 -15.595 1.00 69.19 115 LYS A CA 1
ATOM 915 C C . LYS A 1 115 ? 9.049 21.829 -14.383 1.00 69.19 115 LYS A C 1
ATOM 917 O O . LYS A 1 115 ? 9.182 20.755 -13.805 1.00 69.19 115 LYS A O 1
ATOM 922 N N . GLU A 1 116 ? 9.717 22.919 -14.030 1.00 75.38 116 GLU A N 1
ATOM 923 C CA . GLU A 1 116 ? 10.527 23.039 -12.815 1.00 75.38 116 GLU A CA 1
ATOM 924 C C . GLU A 1 116 ? 9.631 23.408 -11.625 1.00 75.38 116 GLU A C 1
ATOM 926 O O . GLU A 1 116 ? 9.769 22.838 -10.542 1.00 75.38 116 GLU A O 1
ATOM 931 N N . PHE A 1 117 ? 8.652 24.291 -11.846 1.00 68.88 117 PHE A N 1
ATOM 932 C CA . PHE A 1 117 ? 7.664 24.679 -10.849 1.00 68.88 117 PHE A CA 1
ATOM 933 C C . PHE A 1 117 ? 6.796 23.499 -10.402 1.00 68.88 117 PHE A C 1
ATOM 935 O O . PHE A 1 117 ? 6.683 23.273 -9.201 1.00 68.88 117 PHE A O 1
ATOM 942 N N . GLU A 1 118 ? 6.253 22.686 -11.317 1.00 62.69 118 GLU A N 1
ATOM 943 C CA . GLU A 1 118 ? 5.507 21.475 -10.935 1.00 62.69 118 GLU A CA 1
ATOM 944 C C . GLU A 1 118 ? 6.383 20.488 -10.144 1.00 62.69 118 GLU A C 1
ATOM 946 O O . GLU A 1 118 ? 5.889 19.845 -9.222 1.00 62.69 118 GLU A O 1
ATOM 951 N N . GLN A 1 119 ? 7.697 20.406 -10.404 1.00 59.38 119 GLN A N 1
ATOM 952 C CA . GLN A 1 119 ? 8.593 19.622 -9.545 1.00 59.38 119 GLN A CA 1
ATOM 953 C C . GLN A 1 119 ? 8.653 20.222 -8.129 1.00 59.38 119 GLN A C 1
ATOM 955 O O . GLN A 1 119 ? 8.401 19.507 -7.159 1.00 59.38 119 GLN A O 1
ATOM 960 N N . LEU A 1 120 ? 8.917 21.525 -7.991 1.00 60.75 120 LEU A N 1
ATOM 961 C CA . LEU A 1 120 ? 9.000 22.217 -6.695 1.00 60.75 120 LEU A CA 1
ATOM 962 C C . LEU A 1 120 ? 7.678 22.150 -5.898 1.00 60.75 120 LEU A C 1
ATOM 964 O O . LEU A 1 120 ? 7.693 21.884 -4.694 1.00 60.75 120 LEU A O 1
ATOM 968 N N . LYS A 1 121 ? 6.537 22.324 -6.574 1.00 56.34 121 LYS A N 1
ATOM 969 C CA . LYS A 1 121 ? 5.163 22.388 -6.035 1.00 56.34 121 LYS A CA 1
ATOM 970 C C . LYS A 1 121 ? 4.720 21.143 -5.254 1.00 56.34 121 LYS A C 1
ATOM 972 O O . LYS A 1 121 ? 3.918 21.284 -4.324 1.00 56.34 121 LYS A O 1
ATOM 977 N N . TYR A 1 122 ? 5.229 19.959 -5.612 1.00 47.66 122 TYR A N 1
ATOM 978 C CA . TYR A 1 122 ? 4.935 18.694 -4.917 1.00 47.66 122 TYR A CA 1
ATOM 979 C C . TYR A 1 122 ? 5.959 18.302 -3.844 1.00 47.66 122 TYR A C 1
ATOM 981 O O . TYR A 1 122 ? 5.612 17.527 -2.959 1.00 47.66 122 TYR A O 1
ATOM 989 N N . HIS A 1 123 ? 7.197 18.803 -3.909 1.00 46.31 123 HIS A N 1
ATOM 990 C CA . HIS A 1 123 ? 8.311 18.254 -3.118 1.00 46.31 123 HIS A CA 1
ATOM 991 C C . HIS A 1 123 ? 8.908 19.229 -2.091 1.00 46.31 123 HIS A C 1
ATOM 993 O O . HIS A 1 123 ? 9.549 18.786 -1.141 1.00 46.31 123 HIS A O 1
ATOM 999 N N . SER A 1 124 ? 8.710 20.543 -2.235 1.00 52.19 124 SER A N 1
ATOM 1000 C CA . SER A 1 124 ? 9.317 21.530 -1.333 1.00 52.19 124 SER A CA 1
ATOM 1001 C C . SER A 1 124 ? 8.542 21.680 -0.015 1.00 52.19 124 SER A C 1
ATOM 1003 O O . SER A 1 124 ? 7.679 22.548 0.130 1.00 52.19 124 SER A O 1
ATOM 1005 N N . THR A 1 125 ? 8.851 20.812 0.952 1.00 57.88 125 THR A N 1
ATOM 1006 C CA . THR A 1 125 ? 8.298 20.826 2.323 1.00 57.88 125 THR A CA 1
ATOM 1007 C C . THR A 1 125 ? 9.216 21.494 3.351 1.00 57.88 125 THR A C 1
ATOM 1009 O O . THR A 1 125 ? 8.753 21.898 4.412 1.00 57.88 125 THR A O 1
ATOM 1012 N N . SER A 1 126 ? 10.509 21.628 3.047 1.00 68.69 126 SER A N 1
ATOM 1013 C CA . SER A 1 126 ? 11.533 22.197 3.930 1.00 68.69 126 SER A CA 1
ATOM 1014 C C . SER A 1 126 ? 12.586 22.946 3.116 1.00 68.69 126 SER A C 1
ATOM 1016 O O . SER A 1 126 ? 12.836 22.624 1.951 1.00 68.69 126 SER A O 1
ATOM 1018 N N . ILE A 1 127 ? 13.246 23.929 3.734 1.00 73.81 127 ILE A N 1
ATOM 1019 C CA . ILE A 1 127 ? 14.294 24.723 3.089 1.00 73.81 127 ILE A CA 1
ATOM 1020 C C . ILE A 1 127 ? 15.504 23.892 2.647 1.00 73.81 127 ILE A C 1
ATOM 1022 O O . ILE A 1 127 ? 16.123 24.214 1.636 1.00 73.81 127 ILE A O 1
ATOM 1026 N N . ASN A 1 128 ? 15.812 22.795 3.340 1.00 74.12 128 ASN A N 1
ATOM 1027 C CA . ASN A 1 128 ? 16.905 21.907 2.939 1.00 74.12 128 ASN A CA 1
ATOM 1028 C C . ASN A 1 128 ? 16.534 21.120 1.669 1.00 74.12 128 ASN A C 1
ATOM 1030 O O . ASN A 1 128 ? 17.328 21.068 0.731 1.00 74.12 128 AS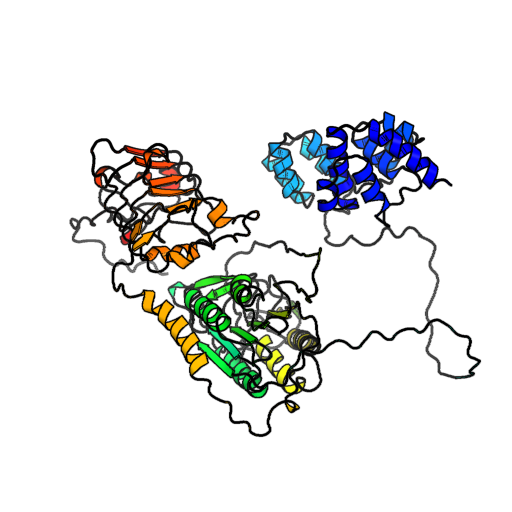N A O 1
ATOM 1034 N N . VAL A 1 129 ? 15.287 20.640 1.569 1.00 73.69 129 VAL A N 1
ATOM 1035 C CA . VAL A 1 129 ? 14.760 20.005 0.347 1.00 73.69 129 VAL A CA 1
ATOM 1036 C C . VAL A 1 129 ? 14.737 21.003 -0.814 1.00 73.69 129 VAL A C 1
ATOM 1038 O O . VAL A 1 129 ? 15.239 20.696 -1.891 1.00 73.69 129 VAL A O 1
ATOM 1041 N N . LEU A 1 130 ? 14.257 22.231 -0.588 1.00 79.38 130 LEU A N 1
ATOM 1042 C CA . LEU A 1 130 ? 14.287 23.320 -1.573 1.00 79.38 130 LEU A CA 1
ATOM 1043 C C . LEU A 1 130 ? 15.710 23.591 -2.095 1.00 79.38 130 LEU A C 1
ATOM 1045 O O . LEU A 1 130 ? 15.930 23.692 -3.303 1.00 79.38 130 LEU A O 1
ATOM 1049 N N . LYS A 1 131 ? 16.687 23.666 -1.183 1.00 79.75 131 LYS A N 1
ATOM 1050 C CA . LYS A 1 131 ? 18.103 23.902 -1.489 1.00 79.75 131 LYS A CA 1
ATOM 1051 C C . LYS A 1 131 ? 18.704 22.775 -2.330 1.00 79.75 131 LYS A C 1
ATOM 1053 O O . LYS A 1 131 ? 19.469 23.050 -3.250 1.00 79.75 131 LYS A O 1
ATOM 1058 N N . ASP A 1 132 ? 18.357 21.521 -2.054 1.00 77.19 132 ASP A N 1
ATOM 1059 C CA . ASP A 1 132 ? 18.861 20.373 -2.814 1.00 77.19 132 ASP A CA 1
ATOM 1060 C C . ASP A 1 132 ? 18.148 20.188 -4.161 1.00 77.19 132 ASP A C 1
ATOM 1062 O O . ASP A 1 132 ? 18.793 19.846 -5.154 1.00 77.19 132 ASP A O 1
ATOM 1066 N N . MET A 1 133 ? 16.861 20.532 -4.250 1.00 75.31 133 MET A N 1
ATOM 1067 C CA . MET A 1 133 ? 16.140 20.594 -5.523 1.00 75.31 133 MET A CA 1
ATOM 1068 C C . MET A 1 133 ? 16.714 21.651 -6.469 1.00 75.31 133 MET A C 1
ATOM 1070 O O . MET A 1 133 ? 16.952 21.352 -7.636 1.00 75.31 133 MET A O 1
ATOM 1074 N N . LEU A 1 134 ? 16.997 22.867 -5.990 1.00 80.81 134 LEU A N 1
ATOM 1075 C CA . LEU A 1 134 ? 17.572 23.920 -6.836 1.00 80.81 134 LEU A CA 1
ATOM 1076 C C . LEU A 1 134 ? 18.997 23.579 -7.310 1.00 80.81 134 LEU A C 1
ATOM 1078 O O . LEU A 1 134 ? 19.330 23.851 -8.464 1.00 80.81 134 LEU A O 1
ATOM 1082 N N . LYS A 1 135 ? 19.808 22.884 -6.492 1.00 81.25 135 LYS A N 1
ATOM 1083 C CA . LYS A 1 135 ? 21.081 22.284 -6.951 1.00 81.25 135 LYS A CA 1
ATOM 1084 C C . LYS A 1 135 ? 20.858 21.262 -8.073 1.00 81.25 135 LYS A C 1
ATOM 1086 O O . LYS A 1 135 ? 21.587 21.286 -9.064 1.00 81.25 135 LYS A O 1
ATOM 1091 N N . ALA A 1 136 ? 19.872 20.373 -7.920 1.00 74.38 136 ALA A N 1
ATOM 1092 C CA . ALA A 1 136 ? 19.559 19.319 -8.889 1.00 74.38 136 ALA A CA 1
ATOM 1093 C C . ALA A 1 136 ? 18.985 19.861 -10.212 1.00 74.38 136 ALA A C 1
ATOM 1095 O O . ALA A 1 136 ? 19.239 19.285 -11.267 1.00 74.38 136 ALA A O 1
ATOM 1096 N N . LEU A 1 137 ? 18.275 20.993 -10.168 1.00 76.44 137 LEU A N 1
ATOM 1097 C CA . LEU A 1 137 ? 17.831 21.759 -11.340 1.00 76.44 137 LEU A CA 1
ATOM 1098 C C . LEU A 1 137 ? 18.931 22.671 -11.924 1.00 76.44 137 LEU A C 1
ATOM 1100 O O . LEU A 1 137 ? 18.696 23.360 -12.911 1.00 76.44 137 LEU A O 1
ATOM 1104 N N . HIS A 1 138 ? 20.125 22.697 -11.321 1.00 82.75 138 HIS A N 1
ATOM 1105 C CA . HIS A 1 138 ? 21.238 23.596 -11.657 1.00 82.75 138 HIS A CA 1
ATOM 1106 C C . HIS A 1 138 ? 20.913 25.105 -11.567 1.00 82.75 138 HIS A C 1
ATOM 1108 O O . HIS A 1 138 ? 21.655 25.931 -12.104 1.00 82.75 138 HIS A O 1
ATOM 1114 N N . ARG A 1 139 ? 19.859 25.481 -10.831 1.00 82.31 139 ARG A N 1
ATOM 1115 C CA . ARG A 1 139 ? 19.430 26.870 -10.592 1.00 82.31 139 ARG A CA 1
ATOM 1116 C C . ARG A 1 139 ? 20.243 27.526 -9.475 1.00 82.31 139 ARG A C 1
ATOM 1118 O O . ARG A 1 139 ? 19.744 27.816 -8.389 1.00 82.31 139 ARG A O 1
ATOM 1125 N N . GLY A 1 140 ? 21.539 27.701 -9.741 1.00 80.31 140 GLY A N 1
ATOM 1126 C CA . GLY A 1 140 ? 22.488 28.346 -8.828 1.00 80.31 140 GLY A CA 1
ATOM 1127 C C . GLY A 1 140 ? 22.188 29.825 -8.563 1.00 80.31 140 GLY A C 1
ATOM 1128 O O . GLY A 1 140 ? 22.530 30.327 -7.501 1.00 80.31 140 GLY A O 1
ATOM 1129 N N . ASP A 1 141 ? 21.492 30.476 -9.493 1.00 82.00 141 ASP A N 1
ATOM 1130 C CA . ASP A 1 141 ? 20.886 31.801 -9.366 1.00 82.00 141 ASP A CA 1
ATOM 1131 C C . ASP A 1 141 ? 19.845 31.854 -8.235 1.00 82.00 141 ASP A C 1
ATOM 1133 O O . ASP A 1 141 ? 19.907 32.715 -7.361 1.00 82.00 141 ASP A O 1
ATOM 1137 N N . LEU A 1 142 ? 18.938 30.876 -8.172 1.00 84.62 142 LEU A N 1
ATOM 1138 C CA . LEU A 1 142 ? 17.878 30.844 -7.155 1.00 84.62 142 LEU A CA 1
ATOM 1139 C C . LEU A 1 142 ? 18.357 30.319 -5.790 1.00 84.62 142 LEU A C 1
ATOM 1141 O O . LEU A 1 142 ? 17.649 30.454 -4.790 1.00 84.62 142 LEU A O 1
ATOM 1145 N N . LEU A 1 143 ? 19.569 29.753 -5.710 1.00 84.06 143 LEU A N 1
ATOM 1146 C CA . LEU A 1 143 ? 20.189 29.386 -4.432 1.00 84.06 143 LEU A CA 1
ATOM 1147 C C . LEU A 1 143 ? 20.586 30.608 -3.593 1.00 84.06 143 LEU A C 1
ATOM 1149 O O . LEU A 1 143 ? 20.649 30.481 -2.370 1.00 84.06 143 LEU A O 1
ATOM 1153 N N . GLU A 1 144 ? 20.819 31.772 -4.205 1.00 81.44 144 GLU A N 1
ATOM 1154 C CA . GLU A 1 144 ? 21.156 33.004 -3.481 1.00 81.44 144 GLU A CA 1
ATOM 1155 C C . GLU A 1 144 ? 19.991 33.444 -2.578 1.00 81.44 144 GLU A C 1
ATOM 1157 O O . GLU A 1 144 ? 20.186 33.606 -1.375 1.00 81.44 144 GLU A O 1
ATOM 1162 N N . LEU A 1 145 ? 18.755 33.443 -3.096 1.00 83.12 145 LEU A N 1
ATOM 1163 C CA . LEU A 1 145 ? 17.525 33.699 -2.325 1.00 83.12 145 LEU A CA 1
ATOM 1164 C C . LEU A 1 145 ? 17.355 32.744 -1.127 1.00 83.12 145 LEU A C 1
ATOM 1166 O O . LEU A 1 145 ? 16.875 33.136 -0.061 1.00 83.12 145 LEU A O 1
ATOM 1170 N N . VAL A 1 146 ? 17.755 31.476 -1.282 1.00 83.94 146 VAL A N 1
ATOM 1171 C CA . VAL A 1 146 ? 17.721 30.488 -0.190 1.00 83.94 146 VAL A CA 1
ATOM 1172 C C . VAL A 1 146 ? 18.792 30.793 0.862 1.00 83.94 146 VAL A C 1
ATOM 1174 O O . VAL A 1 146 ? 18.529 30.648 2.055 1.00 83.94 146 VAL A O 1
ATOM 1177 N N . VAL A 1 147 ? 19.983 31.242 0.457 1.00 82.19 147 VAL A N 1
ATOM 1178 C CA . VAL A 1 147 ? 21.054 31.650 1.382 1.00 82.19 147 VAL A CA 1
ATOM 1179 C C . VAL A 1 147 ? 20.686 32.937 2.128 1.00 82.19 147 VAL A C 1
ATOM 1181 O O . VAL A 1 147 ? 20.856 32.982 3.346 1.00 82.19 147 VAL A O 1
ATOM 1184 N N . GLU A 1 148 ? 20.112 33.936 1.451 1.00 82.25 148 GLU A N 1
ATOM 1185 C CA . GLU A 1 148 ? 19.567 35.147 2.083 1.00 82.25 148 GLU A CA 1
ATOM 1186 C C . GLU A 1 148 ? 18.509 34.802 3.138 1.00 82.25 148 GLU A C 1
ATOM 1188 O O . GLU A 1 148 ? 18.567 35.293 4.268 1.00 82.25 148 GLU A O 1
ATOM 1193 N N . TYR A 1 149 ? 17.572 33.907 2.807 1.00 83.50 149 TYR A N 1
ATOM 1194 C CA . TYR A 1 149 ? 16.576 33.437 3.765 1.00 83.50 149 TYR A CA 1
ATOM 1195 C C . TYR A 1 149 ? 17.225 32.744 4.967 1.00 83.50 149 TYR A C 1
ATOM 1197 O O . TYR A 1 149 ? 16.862 33.036 6.105 1.00 83.50 149 TYR A O 1
ATOM 1205 N N . GLN A 1 150 ? 18.189 31.842 4.741 1.00 81.75 150 GLN A N 1
ATOM 1206 C CA . GLN A 1 150 ? 18.868 31.138 5.834 1.00 81.75 150 GLN A CA 1
ATOM 1207 C C . GLN A 1 150 ? 19.672 32.093 6.732 1.00 81.75 150 GLN A C 1
ATOM 1209 O O . GLN A 1 150 ? 19.751 31.865 7.937 1.00 81.75 150 GLN A O 1
ATOM 1214 N N . ALA A 1 151 ? 20.203 33.189 6.182 1.00 78.88 151 ALA A N 1
ATOM 1215 C CA . ALA A 1 151 ? 20.850 34.247 6.954 1.00 78.88 151 ALA A CA 1
ATOM 1216 C C . ALA A 1 151 ? 19.849 35.129 7.731 1.00 78.88 151 ALA A C 1
ATOM 1218 O O . ALA A 1 151 ? 20.150 35.542 8.851 1.00 78.88 151 ALA A O 1
ATOM 1219 N N . LYS A 1 152 ? 18.658 35.406 7.174 1.00 77.69 152 LYS A N 1
ATOM 1220 C CA . LYS A 1 152 ? 17.623 36.238 7.821 1.00 77.69 152 LYS A CA 1
ATOM 1221 C C . LYS A 1 152 ? 16.795 35.480 8.871 1.00 77.69 152 LYS A C 1
ATOM 1223 O O . LYS A 1 152 ? 16.392 36.076 9.868 1.00 77.69 152 LYS A O 1
ATOM 1228 N N . TYR A 1 153 ? 16.569 34.179 8.684 1.00 76.12 153 TYR A N 1
ATOM 1229 C CA . TYR A 1 153 ? 15.713 33.343 9.540 1.00 76.12 153 TYR A CA 1
ATOM 1230 C C . TYR A 1 153 ? 16.422 32.075 10.076 1.00 76.12 153 TYR A C 1
ATOM 1232 O O . TYR A 1 153 ? 15.875 30.975 9.960 1.00 76.12 153 TYR A O 1
ATOM 1240 N N . PRO A 1 154 ? 17.616 32.178 10.699 1.00 63.44 154 PRO A N 1
ATOM 1241 C CA . PRO A 1 154 ? 18.402 31.009 11.117 1.00 63.44 154 PRO A CA 1
ATOM 1242 C C . PRO A 1 154 ? 17.703 30.136 12.173 1.00 63.44 154 PRO A C 1
ATOM 1244 O O . PRO A 1 154 ? 17.968 28.943 12.270 1.00 63.44 154 PRO A O 1
ATOM 1247 N N . HIS A 1 155 ? 16.772 30.713 12.937 1.00 58.28 155 HIS A N 1
ATOM 1248 C CA . HIS A 1 155 ? 15.977 30.033 13.963 1.00 58.28 155 HIS A CA 1
ATOM 1249 C C . HIS A 1 155 ? 14.773 29.240 13.406 1.00 58.28 155 HIS A C 1
ATOM 1251 O O . HIS A 1 155 ? 14.022 28.669 14.188 1.00 58.28 155 HIS A O 1
ATOM 1257 N N . LEU A 1 156 ? 14.570 29.215 12.080 1.00 54.59 156 LEU A N 1
ATOM 1258 C CA . LEU A 1 156 ? 13.501 28.465 11.395 1.00 54.59 156 LEU A CA 1
ATOM 1259 C C . LEU A 1 156 ? 14.051 27.336 10.496 1.00 54.59 156 LEU A C 1
ATOM 1261 O O . LEU A 1 156 ? 13.387 26.930 9.543 1.00 54.59 156 LEU A O 1
ATOM 1265 N N . ILE A 1 157 ? 15.285 26.877 10.743 1.00 56.66 157 ILE A N 1
ATOM 1266 C CA . ILE A 1 157 ? 15.978 25.881 9.902 1.00 56.66 157 ILE A CA 1
ATOM 1267 C C . ILE A 1 157 ? 15.994 24.494 10.561 1.00 56.66 157 ILE A C 1
ATOM 1269 O O . ILE A 1 157 ? 15.676 23.514 9.890 1.00 56.66 157 ILE A O 1
ATOM 1273 N N . ASP A 1 158 ? 16.304 24.423 11.858 1.00 42.16 158 ASP A N 1
ATOM 1274 C CA . ASP A 1 158 ? 16.347 23.179 12.633 1.00 42.16 158 ASP A CA 1
ATOM 1275 C C . ASP A 1 158 ? 15.217 23.162 13.674 1.00 42.16 158 ASP A C 1
ATOM 1277 O O . ASP A 1 158 ? 15.328 23.771 14.739 1.00 42.16 158 ASP A O 1
ATOM 1281 N N . GLY A 1 159 ? 14.119 22.463 13.367 1.00 32.41 159 GLY A N 1
ATOM 1282 C CA . GLY A 1 159 ? 13.043 22.224 14.330 1.00 32.41 159 GLY A CA 1
ATOM 1283 C C . GLY A 1 159 ? 11.677 21.911 13.721 1.00 32.41 159 GLY A C 1
ATOM 1284 O O . GLY A 1 159 ? 10.921 22.817 13.371 1.00 32.41 159 GLY A O 1
ATOM 1285 N N . GLU A 1 160 ? 11.284 20.636 13.743 1.00 41.19 160 GLU A N 1
ATOM 1286 C CA . GLU A 1 160 ? 9.869 20.305 13.930 1.00 41.19 160 GLU A CA 1
ATOM 1287 C C . GLU A 1 160 ? 9.480 20.687 15.364 1.00 41.19 160 GLU A C 1
ATOM 1289 O O . GLU A 1 160 ? 9.705 19.909 16.286 1.00 41.19 160 GLU A O 1
ATOM 1294 N N . ASN A 1 161 ? 8.996 21.920 15.556 1.00 32.72 161 ASN A N 1
ATOM 1295 C CA . ASN A 1 161 ? 8.108 22.368 16.643 1.00 32.72 161 ASN A CA 1
ATOM 1296 C C . ASN A 1 161 ? 7.974 23.901 16.609 1.00 32.72 161 ASN A C 1
ATOM 1298 O O . ASN A 1 161 ? 8.529 24.601 17.454 1.00 32.72 161 ASN A O 1
ATOM 1302 N N . ASN A 1 162 ? 7.222 24.443 15.643 1.00 27.64 162 ASN A N 1
ATOM 1303 C CA . ASN A 1 162 ? 6.611 25.760 15.842 1.00 27.64 162 ASN A CA 1
ATOM 1304 C C . ASN A 1 162 ? 5.302 25.963 15.059 1.00 27.64 162 ASN A C 1
ATOM 1306 O O . ASN A 1 162 ? 5.207 26.772 14.138 1.00 27.64 162 ASN A O 1
ATOM 1310 N N . THR A 1 163 ? 4.264 25.236 15.475 1.00 28.95 163 THR A N 1
ATOM 1311 C CA . THR A 1 163 ? 2.884 25.745 15.406 1.00 28.95 163 THR A CA 1
ATOM 1312 C C . THR A 1 163 ? 2.401 26.166 16.794 1.00 28.95 163 THR A C 1
ATOM 1314 O O . THR A 1 163 ? 1.220 26.014 17.109 1.00 28.95 163 THR A O 1
ATOM 1317 N N . ASP A 1 164 ? 3.307 26.678 17.633 1.00 29.69 164 ASP A N 1
ATOM 1318 C CA . ASP A 1 164 ? 2.892 27.427 18.809 1.00 29.69 164 ASP A CA 1
ATOM 1319 C C . ASP A 1 164 ? 2.396 28.805 18.365 1.00 29.69 164 ASP A C 1
ATOM 1321 O O . ASP A 1 164 ? 2.886 29.424 17.418 1.00 29.69 164 ASP A O 1
ATOM 1325 N N . SER A 1 165 ? 1.353 29.278 19.035 1.00 29.62 165 SER A N 1
ATOM 1326 C CA . SER A 1 165 ? 0.714 30.550 18.715 1.00 29.62 165 SER A CA 1
ATOM 1327 C C . SER A 1 165 ? 1.695 31.721 18.814 1.00 29.62 165 SER A C 1
ATOM 1329 O O . SER A 1 165 ? 2.375 31.858 19.833 1.00 29.62 165 SER A O 1
ATOM 1331 N N . ILE A 1 166 ? 1.644 32.653 17.852 1.00 25.58 166 ILE A N 1
ATOM 1332 C CA . ILE A 1 166 ? 2.157 34.017 18.045 1.00 25.58 166 ILE A CA 1
ATOM 1333 C C . ILE A 1 166 ? 1.304 34.684 19.135 1.00 25.58 166 ILE A C 1
ATOM 1335 O O . ILE A 1 166 ? 0.288 35.327 18.867 1.00 25.58 166 ILE A O 1
ATOM 1339 N N . ASN A 1 167 ? 1.695 34.483 20.392 1.00 26.70 167 ASN A N 1
ATOM 1340 C CA . ASN A 1 167 ? 1.028 35.065 21.544 1.00 26.70 167 ASN A CA 1
ATOM 1341 C C . ASN A 1 167 ? 1.535 36.496 21.753 1.00 26.70 167 ASN A C 1
ATOM 1343 O O . ASN A 1 167 ? 2.457 36.749 22.531 1.00 26.70 167 ASN A O 1
ATOM 1347 N N . ILE A 1 168 ? 0.932 37.443 21.031 1.00 28.97 168 ILE A N 1
ATOM 1348 C CA . ILE A 1 168 ? 1.145 38.870 21.275 1.00 28.97 168 ILE A CA 1
ATOM 1349 C C . ILE A 1 168 ? 0.562 39.213 22.651 1.00 28.97 168 ILE A C 1
ATOM 1351 O O . ILE A 1 168 ? -0.634 39.469 22.754 1.00 28.97 168 ILE A O 1
ATOM 1355 N N . ASN A 1 169 ? 1.407 39.218 23.689 1.00 29.84 169 ASN A N 1
ATOM 1356 C CA . ASN A 1 169 ? 1.378 40.159 24.822 1.00 29.84 169 ASN A CA 1
ATOM 1357 C C . ASN A 1 169 ? 2.521 39.866 25.813 1.00 29.84 169 ASN A C 1
ATOM 1359 O O . ASN A 1 169 ? 2.391 39.046 26.721 1.00 29.84 169 ASN A O 1
ATOM 1363 N N . GLY A 1 170 ? 3.639 40.584 25.681 1.00 22.14 170 GLY A N 1
ATOM 1364 C CA . GLY A 1 170 ? 4.688 40.607 26.702 1.00 22.14 170 GLY A CA 1
ATOM 1365 C C . GLY A 1 170 ? 4.408 41.672 27.764 1.00 22.14 170 GLY A C 1
ATOM 1366 O O . GLY A 1 170 ? 4.561 42.857 27.480 1.00 22.14 170 GLY A O 1
ATOM 1367 N N . ALA A 1 171 ? 4.035 41.267 28.983 1.00 24.47 171 ALA A N 1
ATOM 1368 C CA . ALA A 1 171 ? 3.899 42.174 30.128 1.00 24.47 171 ALA A CA 1
ATOM 1369 C C . ALA A 1 171 ? 4.136 41.474 31.486 1.00 24.47 171 ALA A C 1
ATOM 1371 O O . ALA A 1 171 ? 3.196 41.138 32.195 1.00 24.47 171 ALA A O 1
ATOM 1372 N N . THR A 1 172 ? 5.418 41.343 31.842 1.00 23.00 172 THR A N 1
ATOM 1373 C CA . THR A 1 172 ? 5.953 41.373 33.224 1.00 23.00 172 THR A CA 1
ATOM 1374 C C . THR A 1 172 ? 5.576 40.248 34.211 1.00 23.00 172 THR A C 1
ATOM 1376 O O . THR A 1 172 ? 4.425 40.003 34.551 1.00 23.00 172 THR A O 1
ATOM 1379 N N . GLN A 1 173 ? 6.611 39.616 34.774 1.00 23.06 173 GLN A N 1
ATOM 1380 C CA . GLN A 1 173 ? 6.540 38.704 35.927 1.00 23.06 173 GLN A CA 1
ATOM 1381 C C . GLN A 1 173 ? 6.034 39.419 37.196 1.00 23.06 173 GLN A C 1
ATOM 1383 O O . GLN A 1 173 ? 6.270 40.614 37.349 1.00 23.06 173 GLN A O 1
ATOM 1388 N N . THR A 1 174 ? 5.540 38.682 38.200 1.00 20.83 174 THR A N 1
ATOM 1389 C CA . THR A 1 174 ? 6.224 38.639 39.519 1.00 20.83 174 THR A CA 1
ATOM 1390 C C . THR A 1 174 ? 5.695 37.548 40.468 1.00 20.83 174 THR A C 1
ATOM 1392 O O . THR A 1 174 ? 4.495 37.360 40.603 1.00 20.83 174 THR A O 1
ATOM 1395 N N . LEU A 1 175 ? 6.653 36.917 41.161 1.00 22.25 175 LEU A N 1
ATOM 1396 C CA . LEU A 1 175 ? 6.608 36.356 42.525 1.00 22.25 175 LEU A CA 1
ATOM 1397 C C . LEU A 1 175 ? 5.673 35.174 42.890 1.00 22.25 175 LEU A C 1
ATOM 1399 O O . LEU A 1 175 ? 4.463 35.297 43.008 1.00 22.25 175 LEU A O 1
ATOM 1403 N N . GLU A 1 176 ? 6.358 34.076 43.239 1.00 21.16 176 GLU A N 1
ATOM 1404 C CA . GLU A 1 176 ? 6.203 33.267 44.467 1.00 21.16 176 GLU A CA 1
ATOM 1405 C C . GLU A 1 176 ? 4.907 32.478 44.745 1.00 21.16 176 GLU A C 1
ATOM 1407 O O . GLU A 1 176 ? 3.821 33.002 44.967 1.00 21.16 176 GLU A O 1
ATOM 1412 N N . SER A 1 177 ? 5.083 31.160 44.900 1.00 23.12 177 SER A N 1
ATOM 1413 C CA . SER A 1 177 ? 4.163 30.298 45.649 1.00 23.12 177 SER A CA 1
ATOM 1414 C C . SER A 1 177 ? 4.423 30.422 47.152 1.00 23.12 177 SER A C 1
ATOM 1416 O O . SER A 1 177 ? 5.585 30.393 47.564 1.00 23.12 177 SER A O 1
ATOM 1418 N N . PRO A 1 178 ? 3.369 30.400 47.984 1.00 29.11 178 PRO A N 1
ATOM 1419 C CA . PRO A 1 178 ? 3.471 29.564 49.179 1.00 29.11 178 PRO A CA 1
ATOM 1420 C C . PRO A 1 178 ? 2.185 28.811 49.574 1.00 29.11 178 PRO A C 1
ATOM 1422 O O . PRO A 1 178 ? 1.113 29.391 49.687 1.00 29.11 178 PRO A O 1
ATOM 1425 N N . VAL A 1 179 ? 2.405 27.549 49.968 1.00 23.31 179 VAL A N 1
ATOM 1426 C CA . VAL A 1 179 ? 1.735 26.839 51.080 1.00 23.31 179 VAL A CA 1
ATOM 1427 C C . VAL A 1 179 ? 0.281 26.352 50.895 1.00 23.31 179 VAL A C 1
ATOM 1429 O O . VAL A 1 179 ? -0.572 26.955 50.255 1.00 23.31 179 VAL A O 1
ATOM 1432 N N . VAL A 1 180 ? 0.037 25.176 51.486 1.00 33.31 180 VAL A N 1
ATOM 1433 C CA . VAL A 1 180 ? -1.249 24.477 51.623 1.00 33.31 180 VAL A CA 1
ATOM 1434 C C . VAL A 1 180 ? -1.938 24.926 52.908 1.00 33.31 180 VAL A C 1
ATOM 1436 O O . VAL A 1 180 ? -1.274 24.959 53.940 1.00 33.31 180 VAL A O 1
ATOM 1439 N N . ASP A 1 181 ? -3.260 25.119 52.894 1.00 25.25 181 ASP A N 1
ATOM 1440 C CA . ASP A 1 181 ? -4.051 24.997 54.126 1.00 25.25 181 ASP A CA 1
ATOM 1441 C C . ASP A 1 181 ? -5.499 24.519 53.887 1.00 25.25 181 ASP A C 1
ATOM 1443 O O . ASP A 1 181 ? -5.953 24.405 52.744 1.00 25.25 181 ASP A O 1
ATOM 1447 N N . GLN A 1 182 ? -6.201 24.147 54.962 1.00 25.41 182 GLN A N 1
ATOM 1448 C CA . GLN A 1 182 ? -7.451 23.371 54.923 1.00 25.41 182 GLN A CA 1
ATOM 1449 C C . GLN A 1 182 ? -8.753 24.192 55.080 1.00 25.41 182 GLN A C 1
ATOM 1451 O O . GLN A 1 182 ? -8.799 25.181 55.798 1.00 25.41 182 GLN A O 1
ATOM 1456 N N . TYR A 1 183 ? -9.820 23.700 54.425 1.00 29.19 183 TYR A N 1
ATOM 1457 C CA . TYR A 1 183 ? -11.275 23.839 54.685 1.00 29.19 183 TYR A CA 1
ATOM 1458 C C . TYR A 1 183 ? -11.793 24.957 55.629 1.00 29.19 183 TYR A C 1
ATOM 1460 O O . TYR A 1 183 ? -11.437 24.998 56.806 1.00 29.19 183 TYR A O 1
ATOM 1468 N N . PRO A 1 184 ? -12.836 25.712 55.209 1.00 27.39 184 PRO A N 1
ATOM 1469 C CA . PRO A 1 184 ? -14.198 25.207 55.468 1.00 27.39 184 PRO A CA 1
ATOM 1470 C C . PRO A 1 184 ? -15.256 25.494 54.374 1.00 27.39 184 PRO A C 1
ATOM 1472 O O . PRO A 1 184 ? -15.030 26.209 53.404 1.00 27.39 184 PRO A O 1
ATOM 1475 N N . SER A 1 185 ? -16.443 24.902 54.548 1.00 35.84 185 SER A N 1
ATOM 1476 C CA . SER A 1 185 ? -17.606 24.947 53.640 1.00 35.84 185 SER A CA 1
ATOM 1477 C C . SER A 1 185 ? -18.721 25.923 54.075 1.00 35.84 185 SER A C 1
ATOM 1479 O O . SER A 1 185 ? -18.739 26.319 55.237 1.00 35.84 185 SER A O 1
ATOM 1481 N N . LEU A 1 186 ? -19.732 26.116 53.196 1.00 26.33 186 LEU A N 1
ATOM 1482 C CA . LEU A 1 186 ? -21.031 26.840 53.339 1.00 26.33 186 LEU A CA 1
ATOM 1483 C C . LEU A 1 186 ? -21.054 28.279 52.763 1.00 26.33 186 LEU A C 1
ATOM 1485 O O . LEU A 1 186 ? -19.996 28.896 52.676 1.00 26.33 186 LEU A O 1
ATOM 1489 N N . PRO A 1 187 ? -22.234 28.858 52.412 1.00 30.92 187 PRO A N 1
ATOM 1490 C CA . PRO A 1 187 ? -23.597 28.295 52.409 1.00 30.92 187 PRO A CA 1
ATOM 1491 C C . PRO A 1 187 ? -24.312 28.319 51.032 1.00 30.92 187 PRO A C 1
ATOM 1493 O O . PRO A 1 187 ? -23.939 29.039 50.110 1.00 30.92 187 PRO A O 1
ATOM 1496 N N . SER A 1 188 ? -25.418 27.577 50.911 1.00 38.69 188 SER A N 1
ATOM 1497 C CA . SER A 1 188 ? -26.283 27.561 49.718 1.00 38.69 188 SER A CA 1
ATOM 1498 C C . SER A 1 188 ? -27.192 28.800 49.611 1.00 38.69 188 SER A C 1
ATOM 1500 O O . SER A 1 188 ? -27.826 29.192 50.591 1.00 38.69 188 SER A O 1
ATOM 1502 N N . ARG A 1 189 ? -27.362 29.361 48.404 1.00 30.20 189 ARG A N 1
ATOM 1503 C CA . ARG A 1 189 ? -28.461 30.293 48.057 1.00 30.20 189 ARG A CA 1
ATOM 1504 C C . ARG A 1 189 ? -28.872 30.140 46.571 1.00 30.20 189 ARG A C 1
ATOM 1506 O O . ARG A 1 189 ? -28.271 29.311 45.893 1.00 30.20 189 ARG A O 1
ATOM 1513 N N . PRO A 1 190 ? -30.000 30.720 46.108 1.00 33.12 190 PRO A N 1
ATOM 1514 C CA . PRO A 1 190 ? -31.091 29.889 45.608 1.00 33.12 190 PRO A CA 1
ATOM 1515 C C . PRO A 1 190 ? -31.214 29.864 44.079 1.00 33.12 190 PRO A C 1
ATOM 1517 O O . PRO A 1 190 ? -30.570 30.623 43.360 1.00 33.12 190 PRO A O 1
ATOM 1520 N N . GLN A 1 191 ? -32.094 28.983 43.603 1.00 42.00 191 GLN A N 1
ATOM 1521 C CA . GLN A 1 191 ? -32.383 28.763 42.188 1.00 42.00 191 GLN A CA 1
ATOM 1522 C C . GLN A 1 191 ? -32.834 30.043 41.465 1.00 42.00 191 GLN A C 1
ATOM 1524 O O . GLN A 1 191 ? -33.761 30.721 41.900 1.00 42.00 191 GLN A O 1
ATOM 1529 N N . ASN A 1 192 ? -32.245 30.282 40.294 1.00 34.91 192 ASN A N 1
ATOM 1530 C CA . ASN A 1 192 ? -32.864 30.998 39.181 1.00 34.91 192 ASN A CA 1
ATOM 1531 C C . ASN A 1 192 ? -32.546 30.211 37.901 1.00 34.91 192 ASN A C 1
ATOM 1533 O O . ASN A 1 192 ? -31.457 29.651 37.774 1.00 34.91 192 ASN A O 1
ATOM 1537 N N . GLY A 1 193 ? -33.515 30.096 36.993 1.00 46.19 193 GLY A N 1
ATOM 1538 C CA . GLY A 1 193 ? -33.451 29.136 35.887 1.00 46.19 193 GLY A CA 1
ATOM 1539 C C . GLY A 1 193 ? -32.436 29.504 34.803 1.00 46.19 193 GLY A C 1
ATOM 1540 O O . GLY A 1 193 ? -32.662 30.441 34.042 1.00 46.19 193 GLY A O 1
ATOM 1541 N N . GLY A 1 194 ? -31.362 28.720 34.688 1.00 33.50 194 GLY A N 1
ATOM 1542 C CA . GLY A 1 194 ? -30.558 28.628 33.466 1.00 33.50 194 GLY A CA 1
ATOM 1543 C C . GLY A 1 194 ? -31.110 27.557 32.508 1.00 33.50 194 GLY A C 1
ATOM 1544 O O . GLY A 1 194 ? -31.893 26.704 32.938 1.00 33.50 194 GLY A O 1
ATOM 1545 N N . PRO A 1 195 ? -30.714 27.558 31.220 1.00 39.66 195 PRO A N 1
ATOM 1546 C CA . PRO A 1 195 ? -31.023 26.460 30.305 1.00 39.66 195 PRO A CA 1
ATOM 1547 C C . PRO A 1 195 ? -30.486 25.131 30.846 1.00 39.66 195 PRO A C 1
ATOM 1549 O O . PRO A 1 195 ? -29.412 25.098 31.447 1.00 39.66 195 PRO A O 1
ATOM 1552 N N . GLN A 1 196 ? -31.203 24.030 30.609 1.00 33.56 196 GLN A N 1
ATOM 1553 C CA . GLN A 1 196 ? -30.720 22.703 30.987 1.00 33.56 196 GLN A CA 1
ATOM 1554 C C . GLN A 1 196 ? -29.400 22.401 30.269 1.00 33.56 196 GLN A C 1
ATOM 1556 O O . GLN A 1 196 ? -29.374 22.223 29.051 1.00 33.56 196 GLN A O 1
ATOM 1561 N N . THR A 1 197 ? -28.312 22.286 31.031 1.00 36.44 197 THR A N 1
ATOM 1562 C CA . THR A 1 197 ? -27.110 21.593 30.573 1.00 36.44 197 THR A CA 1
ATOM 1563 C C . THR A 1 197 ? -27.464 20.123 30.399 1.00 36.44 197 THR A C 1
ATOM 1565 O O . THR A 1 197 ? -27.484 19.362 31.365 1.00 36.44 197 THR A O 1
ATOM 1568 N N . THR A 1 198 ? -27.786 19.725 29.170 1.00 37.88 198 THR A N 1
ATOM 1569 C CA . THR A 1 198 ? -27.891 18.311 28.811 1.00 37.88 198 THR A CA 1
ATOM 1570 C C . THR A 1 198 ? -26.549 17.654 29.102 1.00 37.88 198 THR A C 1
ATOM 1572 O O . THR A 1 198 ? -25.549 18.026 28.481 1.00 37.88 198 THR A O 1
ATOM 1575 N N . GLU A 1 199 ? -26.515 16.697 30.030 1.00 37.41 199 GLU A N 1
ATOM 1576 C CA . GLU A 1 199 ? -25.328 15.863 30.212 1.00 37.41 199 GLU A CA 1
ATOM 1577 C C . GLU A 1 199 ? -24.937 15.225 28.868 1.00 37.41 199 GLU A C 1
ATOM 1579 O O . GLU A 1 199 ? -25.825 14.881 28.073 1.00 37.41 199 GLU A O 1
ATOM 1584 N N . PRO A 1 200 ? -23.633 15.068 28.576 1.00 42.62 200 PRO A N 1
ATOM 1585 C CA . PRO A 1 200 ? -23.196 14.391 27.365 1.00 42.62 200 PRO A CA 1
ATOM 1586 C C . PRO A 1 200 ? -23.763 12.969 27.366 1.00 42.62 200 PRO A C 1
ATOM 1588 O O . PRO A 1 200 ? -23.409 12.146 28.209 1.00 42.62 200 PRO A O 1
ATOM 1591 N N . SER A 1 201 ? -24.672 12.696 26.424 1.00 47.25 201 SER A N 1
ATOM 1592 C CA . SER A 1 201 ? -25.387 11.420 26.338 1.00 47.25 201 SER A CA 1
ATOM 1593 C C . SER A 1 201 ? -24.399 10.250 26.382 1.00 47.25 201 SER A C 1
ATOM 1595 O O . SER A 1 201 ? -23.418 10.293 25.629 1.00 47.25 201 SER A O 1
ATOM 1597 N N . PRO A 1 202 ? -24.636 9.214 27.209 1.00 56.91 202 PRO A N 1
ATOM 1598 C CA . PRO A 1 202 ? -23.625 8.214 27.523 1.00 56.91 202 PRO A CA 1
ATOM 1599 C C . PRO A 1 202 ? -23.033 7.570 26.266 1.00 56.91 202 PRO A C 1
ATOM 1601 O O . PRO A 1 202 ? -23.745 7.255 25.301 1.00 56.91 202 PRO A O 1
ATOM 1604 N N . MET A 1 203 ? -21.709 7.376 26.290 1.00 60.22 203 MET A N 1
ATOM 1605 C CA . MET A 1 203 ? -20.980 6.749 25.191 1.00 60.22 203 MET A CA 1
ATOM 1606 C C . MET A 1 203 ? -21.641 5.422 24.824 1.00 60.22 203 MET A C 1
ATOM 1608 O O . MET A 1 203 ? -21.838 4.541 25.661 1.00 60.22 203 MET A O 1
ATOM 1612 N N . HIS A 1 204 ? -22.001 5.285 23.550 1.00 84.00 204 HIS A N 1
ATOM 1613 C CA . HIS A 1 204 ? -22.629 4.066 23.069 1.00 84.00 204 HIS A CA 1
ATOM 1614 C C . HIS A 1 204 ? -21.627 2.908 23.162 1.00 84.00 204 HIS A C 1
ATOM 1616 O O . HIS A 1 204 ? -20.431 3.090 22.936 1.00 84.00 204 HIS A O 1
ATOM 1622 N N . VAL A 1 205 ? -22.122 1.710 23.467 1.00 89.88 205 VAL A N 1
ATOM 1623 C CA . VAL A 1 205 ? -21.311 0.499 23.665 1.00 89.88 205 VAL A CA 1
ATOM 1624 C C . VAL A 1 205 ? -21.545 -0.471 22.499 1.00 89.88 205 VAL A C 1
ATOM 1626 O O . VAL A 1 205 ? -22.660 -0.555 21.972 1.00 89.88 205 VAL A 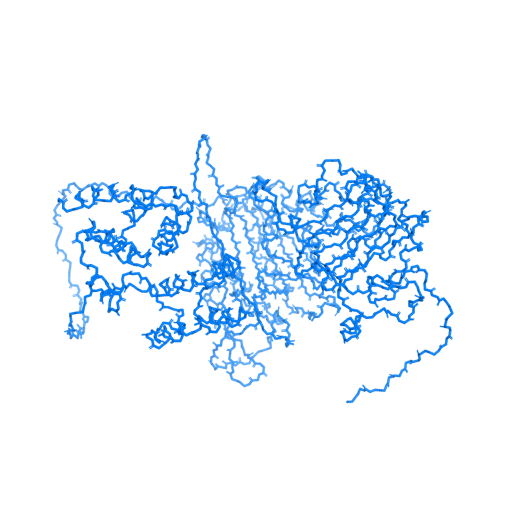O 1
ATOM 1629 N N . TYR A 1 206 ? -20.509 -1.181 22.043 1.00 92.25 206 TYR A N 1
ATOM 1630 C CA . TYR A 1 206 ? -20.690 -2.283 21.090 1.00 92.25 206 TYR A CA 1
ATOM 1631 C C . TYR A 1 206 ? -21.442 -3.441 21.752 1.00 92.25 206 TYR A C 1
ATOM 1633 O O . TYR A 1 206 ? -21.155 -3.831 22.883 1.00 92.25 206 TYR A O 1
ATOM 1641 N N . GLU A 1 207 ? -22.395 -4.018 21.027 1.00 89.94 207 GLU A N 1
ATOM 1642 C CA . GLU A 1 207 ? -23.103 -5.210 21.476 1.00 89.94 207 GLU A CA 1
ATOM 1643 C C . GLU A 1 207 ? -22.136 -6.402 21.503 1.00 89.94 207 GLU A C 1
ATOM 1645 O O . GLU A 1 207 ? -21.586 -6.776 20.470 1.00 89.94 207 GLU A O 1
ATOM 1650 N N . MET A 1 208 ? -21.906 -6.959 22.696 1.00 90.00 208 MET A N 1
ATOM 1651 C CA . MET A 1 208 ? -20.940 -8.030 22.973 1.00 90.00 208 MET A CA 1
ATOM 1652 C C . MET A 1 208 ? -21.582 -9.077 23.899 1.00 90.00 208 MET A C 1
ATOM 1654 O O . MET A 1 208 ? -21.288 -9.162 25.095 1.00 90.00 208 MET A O 1
ATOM 1658 N N . ASN A 1 209 ? -22.500 -9.858 23.336 1.00 85.38 209 ASN A N 1
ATOM 1659 C CA . ASN A 1 209 ? -23.411 -10.795 24.014 1.00 85.38 209 ASN A CA 1
ATOM 1660 C C . ASN A 1 209 ? -23.631 -12.125 23.259 1.00 85.38 209 ASN A C 1
ATOM 1662 O O . ASN A 1 209 ? -24.202 -13.053 23.821 1.00 85.38 209 ASN A O 1
ATOM 1666 N N . ALA A 1 210 ? -23.194 -12.240 22.004 1.00 85.62 210 ALA A N 1
ATOM 1667 C CA . ALA A 1 210 ? -23.302 -13.467 21.232 1.00 85.62 210 ALA A CA 1
ATOM 1668 C C . ALA A 1 210 ? -22.259 -14.484 21.710 1.00 85.62 210 ALA A C 1
ATOM 1670 O O . ALA A 1 210 ? -21.112 -14.126 22.000 1.00 85.62 210 ALA A O 1
ATOM 1671 N N . PHE A 1 211 ? -22.640 -15.762 21.732 1.00 82.12 211 PHE A N 1
ATOM 1672 C CA . PHE A 1 211 ? -21.715 -16.865 21.963 1.00 82.12 211 PHE A CA 1
ATOM 1673 C C . PHE A 1 211 ? -21.742 -17.861 20.791 1.00 82.12 211 PHE A C 1
ATOM 1675 O O . PHE A 1 211 ? -22.813 -18.372 20.454 1.00 82.12 211 PHE A O 1
ATOM 1682 N N . PRO A 1 212 ? -20.586 -18.166 20.172 1.00 89.00 212 PRO A N 1
ATOM 1683 C CA . PRO A 1 212 ? -19.309 -17.466 20.332 1.00 89.00 212 PRO A CA 1
ATOM 1684 C C . PRO A 1 212 ? -19.376 -16.034 19.771 1.00 89.00 212 PRO A C 1
ATOM 1686 O O . PRO A 1 212 ? -20.169 -15.742 18.877 1.00 89.00 212 PRO A O 1
ATOM 1689 N N . ARG A 1 213 ? -18.519 -15.137 20.269 1.00 90.44 213 ARG A N 1
ATOM 1690 C CA . ARG A 1 213 ? -18.489 -13.711 19.885 1.00 90.44 213 ARG A CA 1
ATOM 1691 C C . ARG A 1 213 ? -18.083 -13.473 18.432 1.00 90.44 213 ARG A C 1
ATOM 1693 O O . ARG A 1 213 ? -18.350 -12.401 17.893 1.00 90.44 213 ARG A O 1
ATOM 1700 N N . GLY A 1 214 ? -17.429 -14.455 17.818 1.00 92.31 214 GLY A N 1
ATOM 1701 C CA . GLY A 1 214 ? -16.902 -14.416 16.461 1.00 92.31 214 GLY A CA 1
ATOM 1702 C C . GLY A 1 214 ? -15.660 -15.283 16.321 1.00 92.31 214 GLY A C 1
ATOM 1703 O O . GLY A 1 214 ? -15.413 -16.160 17.151 1.00 92.31 214 GLY A O 1
ATOM 1704 N N . PHE A 1 215 ? -14.872 -15.022 15.283 1.00 94.00 215 PHE A N 1
ATOM 1705 C CA . PHE A 1 215 ? -13.603 -15.707 15.037 1.00 94.00 215 PHE A CA 1
ATOM 1706 C C . PHE A 1 215 ? -12.413 -14.892 15.544 1.00 94.00 215 PHE A C 1
ATOM 1708 O O . PHE A 1 215 ? -12.387 -13.670 15.391 1.00 94.00 215 PHE A O 1
ATOM 1715 N N . CYS A 1 216 ? -11.416 -15.591 16.082 1.00 95.75 216 CYS A N 1
ATOM 1716 C CA . CYS A 1 216 ? -10.070 -15.087 16.308 1.00 95.75 216 CYS A CA 1
ATOM 1717 C C . CYS A 1 216 ? -9.099 -15.905 15.449 1.00 95.75 216 CYS A C 1
ATOM 1719 O O . CYS A 1 216 ? -8.981 -17.115 15.622 1.00 95.75 216 CYS A O 1
ATOM 1721 N N . ILE A 1 217 ? -8.433 -15.273 14.487 1.00 96.88 217 ILE A N 1
ATOM 1722 C CA . ILE A 1 217 ? -7.432 -15.934 13.646 1.00 96.88 217 ILE A CA 1
ATOM 1723 C C . ILE A 1 217 ? -6.045 -15.551 14.140 1.00 96.88 217 ILE A C 1
ATOM 1725 O O . ILE A 1 217 ? -5.710 -14.373 14.139 1.00 96.88 217 ILE A O 1
ATOM 1729 N N . ILE A 1 218 ? -5.231 -16.536 14.513 1.00 96.69 218 ILE A N 1
ATOM 1730 C CA . ILE A 1 218 ? -3.835 -16.325 14.909 1.00 96.69 218 ILE A CA 1
ATOM 1731 C C . ILE A 1 218 ? -2.950 -16.849 13.779 1.00 96.69 218 ILE A C 1
ATOM 1733 O O . ILE A 1 218 ? -2.986 -18.038 13.466 1.00 96.69 218 ILE A O 1
ATOM 1737 N N . ILE A 1 219 ? -2.163 -15.972 13.160 1.00 97.25 219 ILE A N 1
ATOM 1738 C CA . ILE A 1 219 ? -1.113 -16.348 12.211 1.00 97.25 219 ILE A CA 1
ATOM 1739 C C . ILE A 1 219 ? 0.219 -16.270 12.948 1.00 97.25 219 ILE A C 1
ATOM 1741 O O . ILE A 1 219 ? 0.624 -15.197 13.387 1.00 97.25 219 ILE A O 1
ATOM 1745 N N . ASN A 1 220 ? 0.875 -17.416 13.093 1.00 95.88 220 ASN A N 1
ATOM 1746 C CA . ASN A 1 220 ? 2.117 -17.592 13.831 1.00 95.88 220 ASN A CA 1
ATOM 1747 C C . ASN A 1 220 ? 3.230 -18.009 12.860 1.00 95.88 220 ASN A C 1
ATOM 1749 O O . ASN A 1 220 ? 3.393 -19.189 12.556 1.00 95.88 220 ASN A O 1
ATOM 1753 N N . ASN A 1 221 ? 3.974 -17.035 12.341 1.00 94.56 221 ASN A N 1
ATOM 1754 C CA . ASN A 1 221 ? 5.134 -17.293 11.495 1.00 94.56 221 ASN A CA 1
ATOM 1755 C C . ASN A 1 221 ? 6.377 -17.379 12.388 1.00 94.56 221 ASN A C 1
ATOM 1757 O O . ASN A 1 221 ? 6.862 -16.370 12.911 1.00 94.56 221 ASN A O 1
ATOM 1761 N N . ASN A 1 222 ? 6.868 -18.601 12.577 1.00 83.88 222 ASN A N 1
ATOM 1762 C CA . ASN A 1 222 ? 7.988 -18.938 13.448 1.00 83.88 222 ASN A CA 1
ATOM 1763 C C . ASN A 1 222 ? 9.191 -19.462 12.640 1.00 83.88 222 ASN A C 1
ATOM 1765 O O . ASN A 1 222 ? 10.328 -19.069 12.899 1.00 83.88 222 ASN A O 1
ATOM 1769 N N . ASN A 1 223 ? 8.944 -20.286 11.618 1.00 81.56 223 ASN A N 1
ATOM 1770 C CA . ASN A 1 223 ? 9.956 -20.961 10.806 1.00 81.56 223 ASN A CA 1
ATOM 1771 C C . ASN A 1 223 ? 9.966 -20.414 9.371 1.00 81.56 223 ASN A C 1
ATOM 1773 O O . ASN A 1 223 ? 9.195 -20.836 8.507 1.00 81.56 223 ASN A O 1
ATOM 1777 N N . PHE A 1 224 ? 10.866 -19.469 9.111 1.00 79.69 224 PHE A N 1
ATOM 1778 C CA . PHE A 1 224 ? 11.046 -18.855 7.797 1.00 79.69 224 PHE A CA 1
ATOM 1779 C C . PHE A 1 224 ? 11.922 -19.740 6.899 1.00 79.69 224 PHE A C 1
ATOM 1781 O O . PHE A 1 224 ? 12.786 -20.476 7.378 1.00 79.69 224 PHE A O 1
ATOM 1788 N N . TYR A 1 225 ? 11.700 -19.707 5.582 1.00 76.56 225 TYR A N 1
ATOM 1789 C CA . TYR A 1 225 ? 12.503 -20.510 4.654 1.00 76.56 225 TYR A CA 1
ATOM 1790 C C . TYR A 1 225 ? 13.970 -20.029 4.647 1.00 76.56 225 TYR A C 1
ATOM 1792 O O . TYR A 1 225 ? 14.193 -18.819 4.714 1.00 76.56 225 TYR A O 1
ATOM 1800 N N . PRO A 1 226 ? 14.984 -20.903 4.479 1.00 60.62 226 PRO A N 1
ATOM 1801 C CA . PRO A 1 226 ? 16.395 -20.494 4.525 1.00 60.62 226 PRO A CA 1
ATOM 1802 C C . PRO A 1 226 ? 16.763 -19.378 3.534 1.00 60.62 226 PRO A C 1
ATOM 1804 O O . PRO A 1 226 ? 17.542 -18.488 3.851 1.00 60.62 226 PRO A O 1
ATOM 1807 N N . GLN A 1 227 ? 16.149 -19.374 2.347 1.00 62.72 227 GLN A N 1
ATOM 1808 C CA . GLN A 1 227 ? 16.347 -18.346 1.320 1.00 62.72 227 GLN A CA 1
ATOM 1809 C C . GLN A 1 227 ? 15.597 -17.023 1.575 1.00 62.72 227 GLN A C 1
ATOM 1811 O O . GLN A 1 227 ? 15.567 -16.169 0.693 1.00 62.72 227 GLN A O 1
ATOM 1816 N N . SER A 1 228 ? 14.942 -16.867 2.730 1.00 65.88 228 SER A N 1
ATOM 1817 C CA . SER A 1 228 ? 14.213 -15.645 3.096 1.00 65.88 228 SER A CA 1
ATOM 1818 C C . SER A 1 228 ? 15.100 -14.561 3.718 1.00 65.88 228 SER A C 1
ATOM 1820 O O . SER A 1 228 ? 14.695 -13.406 3.743 1.00 65.88 228 SER A O 1
ATOM 1822 N N . GLY A 1 229 ? 16.278 -14.931 4.237 1.00 67.25 229 GLY A N 1
ATOM 1823 C CA . GLY A 1 229 ? 17.133 -14.058 5.051 1.00 67.25 229 GLY A CA 1
ATOM 1824 C C . GLY A 1 229 ? 16.688 -13.911 6.515 1.00 67.25 229 GLY A C 1
ATOM 1825 O O . GLY A 1 229 ? 17.437 -13.362 7.316 1.00 67.25 229 GLY A O 1
ATOM 1826 N N . PHE A 1 230 ? 15.513 -14.427 6.890 1.00 72.31 230 PHE A N 1
ATOM 1827 C CA . PHE A 1 230 ? 14.977 -14.326 8.248 1.00 72.31 230 PHE A CA 1
ATOM 1828 C C . PHE A 1 230 ? 15.318 -15.542 9.117 1.00 72.31 230 PHE A C 1
ATOM 1830 O O . PHE A 1 230 ? 15.365 -16.681 8.647 1.00 72.31 230 PHE A O 1
ATOM 1837 N N . GLY A 1 231 ? 15.532 -15.290 10.410 1.00 68.12 231 GLY A N 1
ATOM 1838 C CA . GLY A 1 231 ? 15.774 -16.324 11.414 1.00 68.12 231 GLY A CA 1
ATOM 1839 C C . GLY A 1 231 ? 14.492 -16.988 11.932 1.00 68.12 231 GLY A C 1
ATOM 1840 O O . GLY A 1 231 ? 13.374 -16.613 11.591 1.00 68.12 231 GLY A O 1
ATOM 1841 N N . CYS A 1 232 ? 14.657 -17.974 12.816 1.00 73.88 232 CYS A N 1
ATOM 1842 C CA . CYS A 1 232 ? 13.539 -18.561 13.555 1.00 73.88 232 CYS A CA 1
ATOM 1843 C C . CYS A 1 232 ? 13.099 -17.638 14.710 1.00 73.88 232 CYS A C 1
ATOM 1845 O O . CYS A 1 232 ? 13.936 -17.102 15.454 1.00 73.88 232 CYS A O 1
ATOM 1847 N N . ARG A 1 233 ? 11.785 -17.478 14.905 1.00 83.62 233 ARG A N 1
ATOM 1848 C CA . ARG A 1 233 ? 11.189 -16.616 15.943 1.00 83.62 233 ARG A CA 1
ATOM 1849 C C . ARG A 1 233 ? 10.861 -17.378 17.237 1.00 83.62 233 ARG A C 1
ATOM 1851 O O . ARG A 1 233 ? 9.815 -17.160 17.846 1.00 83.62 233 ARG A O 1
ATOM 1858 N N . VAL A 1 234 ? 11.795 -18.227 17.681 1.00 73.69 234 VAL A N 1
ATOM 1859 C CA . VAL A 1 234 ? 11.725 -19.075 18.893 1.00 73.69 234 VAL A CA 1
ATOM 1860 C C . VAL A 1 234 ? 11.013 -18.369 20.057 1.00 73.69 234 VAL A C 1
ATOM 1862 O O . VAL A 1 234 ? 11.474 -17.329 20.529 1.00 73.69 234 VAL A O 1
ATOM 1865 N N . GLY A 1 235 ? 9.886 -18.922 20.509 1.00 76.62 235 GLY A N 1
ATOM 1866 C CA . GLY A 1 235 ? 9.002 -18.306 21.511 1.00 76.62 235 GLY A CA 1
ATOM 1867 C C . GLY A 1 235 ? 7.718 -17.681 20.941 1.00 76.62 235 GLY A C 1
ATOM 1868 O O . GLY A 1 235 ? 6.798 -17.414 21.703 1.00 76.62 235 GLY A O 1
ATOM 1869 N N . SER A 1 236 ? 7.588 -17.518 19.618 1.00 84.94 236 SER A N 1
ATOM 1870 C CA . SER A 1 236 ? 6.327 -17.085 18.984 1.00 84.94 236 SER A CA 1
ATOM 1871 C C . SER A 1 236 ? 5.183 -18.097 19.171 1.00 84.94 236 SER A C 1
ATOM 1873 O O . SER A 1 236 ? 4.015 -17.717 19.207 1.00 84.94 236 SER A O 1
ATOM 1875 N N . ASP A 1 237 ? 5.500 -19.380 19.369 1.00 86.12 237 ASP A N 1
ATOM 1876 C CA . ASP A 1 237 ? 4.498 -20.404 19.698 1.00 86.12 237 ASP A CA 1
ATOM 1877 C C . ASP A 1 237 ? 3.882 -20.186 21.097 1.00 86.12 237 ASP A C 1
ATOM 1879 O O . ASP A 1 237 ? 2.714 -20.502 21.315 1.00 86.12 237 ASP A O 1
ATOM 1883 N N . GLU A 1 238 ? 4.638 -19.595 22.031 1.00 85.88 238 GLU A N 1
ATOM 1884 C CA . GLU A 1 238 ? 4.154 -19.226 23.370 1.00 85.88 238 GLU A CA 1
ATOM 1885 C C . GLU A 1 238 ? 3.249 -17.984 23.304 1.00 85.88 238 GLU A C 1
ATOM 1887 O O . GLU A 1 238 ? 2.202 -17.948 23.948 1.00 85.88 238 GLU A O 1
ATOM 1892 N N . ASP A 1 239 ? 3.576 -17.012 22.443 1.00 91.50 239 ASP A N 1
ATOM 1893 C CA . ASP A 1 239 ? 2.671 -15.901 22.108 1.00 91.50 239 ASP A CA 1
ATOM 1894 C C . ASP A 1 239 ? 1.353 -16.411 21.505 1.00 91.50 239 ASP A C 1
ATOM 1896 O O . ASP A 1 239 ? 0.270 -15.972 21.902 1.00 91.50 239 ASP A O 1
ATOM 1900 N N . ALA A 1 240 ? 1.423 -17.379 20.585 1.00 91.25 240 ALA A N 1
ATOM 1901 C CA . ALA A 1 240 ? 0.243 -18.007 19.997 1.00 91.25 240 ALA A CA 1
ATOM 1902 C C . ALA A 1 240 ? -0.605 -18.749 21.048 1.00 91.25 240 ALA A C 1
ATOM 1904 O O . ALA A 1 240 ? -1.831 -18.631 21.022 1.00 91.25 240 ALA A O 1
ATOM 1905 N N . ARG A 1 241 ? 0.029 -19.450 22.003 1.00 90.88 241 ARG A N 1
ATOM 1906 C CA . ARG A 1 241 ? -0.645 -20.125 23.126 1.00 90.88 241 ARG A CA 1
ATOM 1907 C C . ARG A 1 241 ? -1.349 -19.132 24.057 1.00 90.88 241 ARG A C 1
ATOM 1909 O O . ARG A 1 241 ? -2.532 -19.303 24.342 1.00 90.88 241 ARG A O 1
ATOM 1916 N N . MET A 1 242 ? -0.660 -18.072 24.491 1.00 94.62 242 MET A N 1
ATOM 1917 C CA . MET A 1 242 ? -1.239 -17.039 25.365 1.00 94.62 242 MET A CA 1
ATOM 1918 C C . MET A 1 242 ? -2.445 -16.342 24.717 1.00 94.62 242 MET A C 1
ATOM 1920 O O . MET A 1 242 ? -3.444 -16.057 25.389 1.00 94.62 242 MET A O 1
ATOM 1924 N N . LEU A 1 243 ? -2.371 -16.075 23.408 1.00 95.38 243 LEU A N 1
ATOM 1925 C CA . LEU A 1 243 ? -3.471 -15.489 22.640 1.00 95.38 243 LEU A CA 1
ATOM 1926 C C . LEU A 1 243 ? -4.652 -16.447 22.479 1.00 95.38 243 LEU A C 1
ATOM 1928 O O . LEU A 1 243 ? -5.791 -15.999 22.606 1.00 95.38 243 LEU A O 1
ATOM 1932 N N . ASP A 1 244 ? -4.407 -17.734 22.227 1.00 93.06 244 ASP A N 1
ATOM 1933 C CA . ASP A 1 244 ? -5.466 -18.743 22.136 1.00 93.06 244 ASP A CA 1
ATOM 1934 C C . ASP A 1 244 ? -6.225 -18.861 23.462 1.00 93.06 244 ASP A C 1
ATOM 1936 O O . ASP A 1 244 ? -7.432 -18.624 23.511 1.00 93.06 244 ASP A O 1
ATOM 1940 N N . GLU A 1 245 ? -5.509 -19.079 24.566 1.00 88.81 245 GLU A N 1
ATOM 1941 C CA . GLU A 1 245 ? -6.098 -19.167 25.906 1.00 88.81 245 GLU A CA 1
ATOM 1942 C C . GLU A 1 245 ? -6.890 -17.902 26.270 1.00 88.81 245 GLU A C 1
ATOM 1944 O O . GLU A 1 245 ? -8.025 -17.990 26.749 1.00 88.81 245 GLU A O 1
ATOM 1949 N N . THR A 1 246 ? -6.346 -16.718 25.974 1.00 94.12 246 THR A N 1
ATOM 1950 C CA . THR A 1 246 ? -7.025 -15.440 26.227 1.00 94.12 246 THR A CA 1
ATOM 1951 C C . THR A 1 246 ? -8.281 -15.283 25.370 1.00 94.12 246 THR A C 1
ATOM 1953 O O . THR A 1 246 ? -9.357 -15.033 25.916 1.00 94.12 246 THR A O 1
ATOM 1956 N N . PHE A 1 247 ? -8.205 -15.443 24.044 1.00 93.38 247 PHE A N 1
ATOM 1957 C CA . PHE A 1 247 ? -9.353 -15.192 23.166 1.00 93.38 247 PHE A CA 1
ATOM 1958 C C . PHE A 1 247 ? -10.418 -16.298 23.220 1.00 93.38 247 PHE A C 1
ATOM 1960 O O . PHE A 1 247 ? -11.607 -15.972 23.137 1.00 93.38 247 PHE A O 1
ATOM 1967 N N . CYS A 1 248 ? -10.051 -17.557 23.482 1.00 88.12 248 CYS A N 1
ATOM 1968 C CA . CYS A 1 248 ? -11.008 -18.606 23.843 1.00 88.12 248 CYS A CA 1
ATOM 1969 C C . CYS A 1 248 ? -11.745 -18.253 25.146 1.00 88.12 248 CYS A C 1
ATOM 1971 O O . CYS A 1 248 ? -12.977 -18.284 25.179 1.00 88.12 248 CYS A O 1
ATOM 1973 N N . ARG A 1 249 ? -11.030 -17.830 26.201 1.00 87.44 249 ARG A N 1
ATOM 1974 C CA . ARG A 1 249 ? -11.632 -17.405 27.484 1.00 87.44 249 ARG A CA 1
ATOM 1975 C C . ARG A 1 249 ? -12.505 -16.149 27.346 1.00 87.44 249 ARG A C 1
ATOM 1977 O O . ARG A 1 249 ? -13.492 -16.017 28.066 1.00 87.44 249 ARG A O 1
ATOM 1984 N N . LEU A 1 250 ? -12.191 -15.253 26.405 1.00 90.69 250 LEU A N 1
ATOM 1985 C CA . LEU A 1 250 ? -13.040 -14.111 26.039 1.00 90.69 250 LEU A CA 1
ATOM 1986 C C . LEU A 1 250 ? -14.228 -14.486 25.130 1.00 90.69 250 LEU A C 1
ATOM 1988 O O . LEU A 1 250 ? -15.056 -13.618 24.857 1.00 90.69 250 LEU A O 1
ATOM 1992 N N . GLY A 1 251 ? -14.363 -15.742 24.692 1.00 87.44 251 GLY A N 1
ATOM 1993 C CA . GLY A 1 251 ? -15.541 -16.249 23.979 1.00 87.44 251 GLY A CA 1
ATOM 1994 C C . GLY A 1 251 ? -15.447 -16.273 22.448 1.00 87.44 251 GLY A C 1
ATOM 1995 O O . GLY A 1 251 ? -16.489 -16.317 21.793 1.00 87.44 251 GLY A O 1
ATOM 1996 N N . PHE A 1 252 ? -14.250 -16.240 21.857 1.00 90.50 252 PHE A N 1
ATOM 1997 C CA . PHE A 1 252 ? -14.045 -16.370 20.406 1.00 90.50 252 PHE A CA 1
ATOM 1998 C C . PHE A 1 252 ? -13.765 -17.816 19.972 1.00 90.50 252 PHE A C 1
ATOM 2000 O O . PHE A 1 252 ? -13.152 -18.587 20.704 1.00 90.50 252 PHE A O 1
ATOM 2007 N N . ILE A 1 253 ? -14.145 -18.163 18.736 1.00 87.38 253 ILE A N 1
ATOM 2008 C CA . ILE A 1 253 ? -13.620 -19.349 18.045 1.00 87.38 253 ILE A CA 1
ATOM 2009 C C . ILE A 1 253 ? -12.200 -19.008 17.590 1.00 87.38 253 ILE A C 1
ATOM 2011 O O . ILE A 1 253 ? -12.029 -18.333 16.570 1.00 87.38 253 ILE A O 1
ATOM 2015 N N . VAL A 1 254 ? -11.188 -19.452 18.330 1.00 87.94 254 VAL A N 1
ATOM 2016 C CA . VAL A 1 254 ? -9.794 -19.286 17.909 1.00 87.94 254 VAL A CA 1
ATOM 2017 C C . VAL A 1 254 ? -9.436 -20.303 16.820 1.00 87.94 254 VAL A C 1
ATOM 2019 O O . VAL A 1 254 ? -9.876 -21.455 16.839 1.00 87.94 254 VAL A O 1
ATOM 2022 N N . LYS A 1 255 ? -8.611 -19.887 15.855 1.00 90.31 255 LYS A N 1
ATOM 2023 C CA . LYS A 1 255 ? -7.909 -20.790 14.947 1.00 90.31 255 LYS A CA 1
ATOM 2024 C C . LYS A 1 255 ? -6.485 -20.305 14.672 1.00 90.31 255 LYS A C 1
ATOM 2026 O O . LYS A 1 255 ? -6.288 -19.273 14.034 1.00 90.31 255 LYS A O 1
ATOM 2031 N N . ILE A 1 256 ? -5.511 -21.104 15.109 1.00 87.88 256 ILE A N 1
ATOM 2032 C CA . ILE A 1 256 ? -4.086 -20.912 14.816 1.00 87.88 256 ILE A CA 1
ATOM 2033 C C . ILE A 1 256 ? -3.739 -21.483 13.429 1.00 87.88 256 ILE A C 1
ATOM 2035 O O . ILE A 1 256 ? -4.194 -22.577 13.059 1.00 87.88 256 ILE A O 1
ATOM 2039 N N . TYR A 1 257 ? -2.908 -20.744 12.694 1.00 93.12 257 TYR A N 1
ATOM 2040 C CA . TYR A 1 257 ? -2.212 -21.136 11.471 1.00 93.12 257 TYR A CA 1
ATOM 2041 C C . TYR A 1 257 ? -0.714 -20.852 11.628 1.00 93.12 257 TYR A C 1
ATOM 2043 O O . TYR A 1 257 ? -0.331 -19.706 11.852 1.00 93.12 257 TYR A O 1
ATOM 2051 N N . ASN A 1 258 ? 0.121 -21.885 11.495 1.00 89.81 258 ASN A N 1
ATOM 2052 C CA . ASN A 1 258 ? 1.574 -21.763 11.622 1.00 89.81 258 ASN A CA 1
ATOM 2053 C C . ASN A 1 258 ? 2.246 -21.677 10.247 1.00 89.81 258 ASN A C 1
ATOM 2055 O O . ASN A 1 258 ? 1.856 -22.408 9.334 1.00 89.81 258 ASN A O 1
ATOM 2059 N N . ASP A 1 259 ? 3.278 -20.841 10.147 1.00 89.00 259 ASP A N 1
ATOM 2060 C CA . ASP A 1 259 ? 4.240 -20.759 9.039 1.00 89.00 259 ASP A CA 1
ATOM 2061 C C . ASP A 1 259 ? 3.609 -20.545 7.650 1.00 89.00 259 ASP A C 1
ATOM 2063 O O . ASP A 1 259 ? 3.708 -21.366 6.734 1.00 89.00 259 ASP A O 1
ATOM 2067 N N . PHE A 1 260 ? 2.915 -19.414 7.494 1.00 92.50 260 PHE A N 1
ATOM 2068 C CA . PHE A 1 260 ? 2.150 -19.070 6.294 1.00 92.50 260 PHE A CA 1
ATOM 2069 C C . PHE A 1 260 ? 2.910 -18.117 5.361 1.00 92.50 260 PHE A C 1
ATOM 2071 O O . PHE A 1 260 ? 3.500 -17.117 5.779 1.00 92.50 260 PHE A O 1
ATOM 2078 N N . THR A 1 261 ? 2.876 -18.414 4.057 1.00 86.00 261 THR A N 1
ATOM 2079 C CA . THR A 1 261 ? 3.387 -17.501 3.022 1.00 86.00 261 THR A CA 1
ATOM 2080 C C . THR A 1 261 ? 2.484 -16.275 2.906 1.00 86.00 261 THR A C 1
ATOM 2082 O O . THR A 1 261 ? 1.316 -16.326 3.301 1.00 86.00 261 THR A O 1
ATOM 2085 N N . VAL A 1 262 ? 2.949 -15.193 2.272 1.00 82.81 262 VAL A N 1
ATOM 2086 C CA . VAL A 1 262 ? 2.082 -14.023 1.998 1.00 82.81 262 VAL A CA 1
ATOM 2087 C C . VAL A 1 262 ? 0.797 -14.391 1.243 1.00 82.81 262 VAL A C 1
ATOM 2089 O O . VAL A 1 262 ? -0.236 -13.740 1.411 1.00 82.81 262 VAL A O 1
ATOM 2092 N N . LYS A 1 263 ? 0.825 -15.478 0.457 1.00 80.75 263 LYS A N 1
ATOM 2093 C CA . LYS A 1 263 ? -0.346 -16.004 -0.253 1.00 80.75 263 LYS A CA 1
ATOM 2094 C C . LYS A 1 263 ? -1.300 -16.755 0.669 1.00 80.75 263 LYS A C 1
ATOM 2096 O O . LYS A 1 263 ? -2.502 -16.526 0.569 1.00 80.75 263 LYS A O 1
ATOM 2101 N N . ASP A 1 264 ? -0.800 -17.606 1.564 1.00 85.12 264 ASP A N 1
ATOM 2102 C CA . ASP A 1 264 ? -1.644 -18.291 2.552 1.00 85.12 264 ASP A CA 1
ATOM 2103 C C . ASP A 1 264 ? -2.279 -17.281 3.528 1.00 85.12 264 ASP A C 1
ATOM 2105 O O . ASP A 1 264 ? -3.469 -17.381 3.823 1.00 85.12 264 ASP A O 1
ATOM 2109 N N . MET A 1 265 ? -1.529 -16.259 3.969 1.00 87.75 265 MET A N 1
ATOM 2110 C CA . MET A 1 265 ? -2.054 -15.187 4.828 1.00 87.75 265 MET A CA 1
ATOM 2111 C C . MET A 1 265 ? -3.201 -14.426 4.144 1.00 87.75 265 MET A C 1
ATOM 2113 O O . MET A 1 265 ? -4.287 -14.291 4.712 1.00 87.75 265 MET A O 1
ATOM 2117 N N . ALA A 1 266 ? -3.010 -13.994 2.891 1.00 81.75 266 ALA A N 1
ATOM 2118 C CA . ALA A 1 266 ? -4.066 -13.352 2.107 1.00 81.75 266 ALA A CA 1
ATOM 2119 C C . ALA A 1 266 ? -5.268 -14.287 1.847 1.00 81.75 266 ALA A C 1
ATOM 2121 O O . ALA A 1 266 ? -6.416 -13.839 1.886 1.00 81.75 266 ALA A O 1
ATOM 2122 N N . ALA A 1 267 ? -5.025 -15.586 1.628 1.00 78.75 267 ALA A N 1
ATOM 2123 C CA . ALA A 1 267 ? -6.073 -16.592 1.445 1.00 78.75 267 ALA A CA 1
ATOM 2124 C C . ALA A 1 267 ? -6.960 -16.741 2.689 1.00 78.75 267 ALA A C 1
ATOM 2126 O O . ALA A 1 267 ? -8.179 -16.866 2.555 1.00 78.75 267 ALA A O 1
ATOM 2127 N N . VAL A 1 268 ? -6.374 -16.679 3.890 1.00 87.25 268 VAL A N 1
ATOM 2128 C CA . VAL A 1 268 ? -7.121 -16.711 5.156 1.00 87.25 268 VAL A CA 1
ATOM 2129 C C . VAL A 1 268 ? -7.964 -15.456 5.342 1.00 87.25 268 VAL A C 1
ATOM 2131 O O . VAL A 1 268 ? -9.148 -15.590 5.644 1.00 87.25 268 VAL A O 1
ATOM 2134 N N . MET A 1 269 ? -7.427 -14.253 5.103 1.00 88.88 269 MET A N 1
ATOM 2135 C CA . MET A 1 269 ? -8.216 -13.015 5.244 1.00 88.88 269 MET A CA 1
ATOM 2136 C C . MET A 1 269 ? -9.392 -12.968 4.259 1.00 88.88 269 MET A C 1
ATOM 2138 O O . MET A 1 269 ? -10.517 -12.616 4.624 1.00 88.88 269 MET A O 1
ATOM 2142 N N . HIS A 1 270 ? -9.164 -13.393 3.015 1.00 82.81 270 HIS A N 1
ATOM 2143 C CA . HIS A 1 270 ? -10.211 -13.505 2.001 1.00 82.81 270 HIS A CA 1
ATOM 2144 C C . HIS A 1 270 ? -11.233 -14.617 2.315 1.00 82.81 270 HIS A C 1
ATOM 2146 O O . HIS A 1 270 ? -12.427 -14.432 2.093 1.00 82.81 270 HIS A O 1
ATOM 2152 N N . GLY A 1 271 ? -10.802 -15.755 2.869 1.00 78.62 271 GLY A N 1
ATOM 2153 C CA . GLY A 1 271 ? -11.705 -16.818 3.320 1.00 78.62 271 GLY A CA 1
ATOM 2154 C C . GLY A 1 271 ? -12.567 -16.389 4.511 1.00 78.62 271 GLY A C 1
ATOM 2155 O O . GLY A 1 271 ? -13.777 -16.607 4.512 1.00 78.62 271 GLY A O 1
ATOM 2156 N N . LEU A 1 272 ? -11.962 -15.716 5.495 1.00 87.25 272 LEU A N 1
ATOM 2157 C CA . LEU A 1 272 ? -12.631 -15.225 6.700 1.00 87.25 272 LEU A CA 1
ATOM 2158 C C . LEU A 1 272 ? -13.637 -14.109 6.387 1.00 87.25 272 LEU A C 1
ATOM 2160 O O . LEU A 1 272 ? -14.762 -14.148 6.877 1.00 87.25 272 LEU A O 1
ATOM 2164 N N . SER A 1 273 ? -13.271 -13.136 5.548 1.00 84.44 273 SER A N 1
ATOM 2165 C CA . SER A 1 273 ? -14.168 -12.037 5.139 1.00 84.44 273 SER A CA 1
ATOM 2166 C C . SER A 1 273 ? -15.367 -12.491 4.296 1.00 84.44 273 SER A C 1
ATOM 2168 O O . SER A 1 273 ? -16.332 -11.742 4.165 1.00 84.44 273 SER A O 1
ATOM 2170 N N . ARG A 1 274 ? -15.342 -13.719 3.759 1.00 82.31 274 ARG A N 1
ATOM 2171 C CA . ARG A 1 274 ? -16.453 -14.330 3.012 1.00 82.31 274 ARG A CA 1
ATOM 2172 C C . ARG A 1 274 ? -17.393 -15.202 3.849 1.00 82.31 274 ARG A C 1
ATOM 2174 O O . ARG A 1 274 ? -18.366 -15.714 3.295 1.00 82.31 274 ARG A O 1
ATOM 2181 N N . LEU A 1 275 ? -17.131 -15.383 5.144 1.00 81.38 275 LEU A N 1
ATOM 2182 C CA . LEU A 1 275 ? -18.092 -16.013 6.053 1.00 81.38 275 LEU A CA 1
ATOM 2183 C C . LEU A 1 275 ? -19.256 -15.063 6.356 1.00 81.38 275 LEU A C 1
ATOM 2185 O O . LEU A 1 275 ? -19.083 -13.846 6.368 1.00 81.38 275 LEU A O 1
ATOM 2189 N N . ASP A 1 276 ? -20.429 -15.616 6.669 1.00 85.06 276 ASP A N 1
ATOM 2190 C CA . ASP A 1 276 ? -21.495 -14.820 7.275 1.00 85.06 276 ASP A CA 1
ATOM 2191 C C . ASP A 1 276 ? -21.188 -14.566 8.756 1.00 85.06 276 ASP A C 1
ATOM 2193 O O . ASP A 1 276 ? -21.231 -15.474 9.593 1.00 85.06 276 ASP A O 1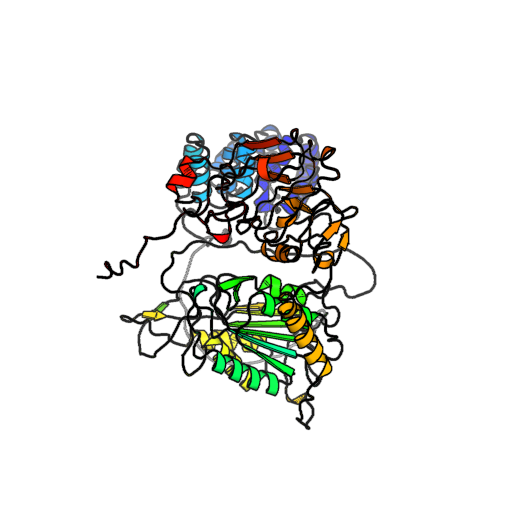
ATOM 2197 N N . HIS A 1 277 ? -20.904 -13.304 9.073 1.00 88.25 277 HIS A N 1
ATOM 2198 C CA . HIS A 1 277 ? -20.673 -12.833 10.439 1.00 88.25 277 HIS A CA 1
ATOM 2199 C C . HIS A 1 277 ? -21.923 -12.258 11.114 1.00 88.25 277 HIS A C 1
ATOM 2201 O O . HIS A 1 277 ? -21.818 -11.694 12.202 1.00 88.25 277 HIS A O 1
ATOM 2207 N N . SER A 1 278 ? -23.112 -12.361 10.508 1.00 87.94 278 SER A N 1
ATOM 2208 C CA . SER A 1 278 ? -24.318 -11.665 10.989 1.00 87.94 278 SER A CA 1
ATOM 2209 C C . SER A 1 278 ? -24.671 -12.028 12.435 1.00 87.94 278 SER A C 1
ATOM 2211 O O . SER A 1 278 ? -24.992 -11.135 13.217 1.00 87.94 278 SER A O 1
ATOM 2213 N N . LYS A 1 279 ? -24.483 -13.299 12.813 1.00 88.62 279 LYS A N 1
ATOM 2214 C CA . LYS A 1 279 ? -24.701 -13.854 14.165 1.00 88.62 279 LYS A CA 1
ATOM 2215 C C . LYS A 1 279 ? -23.556 -13.646 15.176 1.00 88.62 279 LYS A C 1
ATOM 2217 O O . LYS A 1 279 ? -23.671 -14.093 16.311 1.00 88.62 279 LYS A O 1
ATOM 2222 N N . TYR A 1 280 ? -22.447 -13.033 14.766 1.00 92.50 280 TYR A N 1
ATOM 2223 C CA . TYR A 1 280 ? -21.274 -12.761 15.607 1.00 92.50 280 TYR A CA 1
ATOM 2224 C C . TYR A 1 280 ? -21.182 -11.264 15.934 1.00 92.50 280 TYR A C 1
ATOM 2226 O O . TYR A 1 280 ? -21.682 -10.439 15.168 1.00 92.50 280 TYR A O 1
ATOM 2234 N N . ASN A 1 281 ? -20.536 -10.889 17.040 1.00 93.75 281 ASN A N 1
ATOM 2235 C CA . ASN A 1 281 ? -20.365 -9.486 17.431 1.00 93.75 281 ASN A CA 1
ATOM 2236 C C . ASN A 1 281 ? -19.120 -8.825 16.818 1.00 93.75 281 ASN A C 1
ATOM 2238 O O . ASN A 1 281 ? -19.169 -7.635 16.526 1.00 93.75 281 ASN A O 1
ATOM 2242 N N . ALA A 1 282 ? -18.013 -9.557 16.646 1.00 95.56 282 ALA A N 1
ATOM 2243 C CA . ALA A 1 282 ? -16.713 -8.997 16.258 1.00 95.56 282 ALA A CA 1
ATOM 2244 C C . ALA A 1 282 ? -15.838 -10.006 15.488 1.00 95.56 282 ALA A C 1
ATOM 2246 O O . ALA A 1 282 ? -16.136 -11.201 15.453 1.00 95.56 282 ALA A O 1
ATOM 2247 N N . VAL A 1 283 ? -14.722 -9.540 14.921 1.00 96.88 283 VAL A N 1
ATOM 2248 C CA . VAL A 1 283 ? -13.632 -10.396 14.419 1.00 96.88 283 VAL A CA 1
ATOM 2249 C C . VAL A 1 283 ? -12.294 -9.964 15.022 1.00 96.88 283 VAL A C 1
ATOM 2251 O O . VAL A 1 283 ? -12.056 -8.771 15.208 1.00 96.88 283 VAL A O 1
ATOM 2254 N N . VAL A 1 284 ? -11.429 -10.934 15.322 1.00 98.00 284 VAL A N 1
ATOM 2255 C CA . VAL A 1 284 ? -10.059 -10.724 15.810 1.00 98.00 284 VAL A CA 1
ATOM 2256 C C . VAL A 1 284 ? -9.068 -11.388 14.854 1.00 98.00 284 VAL A C 1
ATOM 2258 O O . VAL A 1 284 ? -9.301 -12.501 14.375 1.00 98.00 284 VAL A O 1
ATOM 2261 N N . VAL A 1 285 ? -7.953 -10.716 14.585 1.00 97.81 285 VAL A N 1
ATOM 2262 C CA . VAL A 1 285 ? -6.828 -11.233 13.805 1.00 97.81 285 VAL A CA 1
ATOM 2263 C C . VAL A 1 285 ? -5.522 -10.876 14.515 1.00 97.81 285 VAL A C 1
ATOM 2265 O O . VAL A 1 285 ? -5.167 -9.707 14.624 1.00 97.81 285 VAL A O 1
ATOM 2268 N N . CYS A 1 286 ? -4.782 -11.880 14.966 1.00 97.75 286 CYS A N 1
ATOM 2269 C CA . CYS A 1 286 ? -3.440 -11.719 15.512 1.00 97.75 286 CYS A CA 1
ATOM 2270 C C . CYS A 1 286 ? -2.413 -12.164 14.465 1.00 97.75 286 CYS A C 1
ATOM 2272 O O . CYS A 1 286 ? -2.557 -13.242 13.886 1.00 97.75 286 CYS A O 1
ATOM 2274 N N . ILE A 1 287 ? -1.375 -11.363 14.229 1.00 97.12 287 ILE A N 1
ATOM 2275 C CA . ILE A 1 287 ? -0.269 -11.712 13.329 1.00 97.12 287 ILE A CA 1
ATOM 2276 C C . ILE A 1 287 ? 1.036 -11.615 14.112 1.00 97.12 287 ILE A C 1
ATOM 2278 O O . ILE A 1 287 ? 1.385 -10.545 14.604 1.00 97.12 287 ILE A O 1
ATOM 2282 N N . LEU A 1 288 ? 1.739 -12.740 14.217 1.00 96.06 288 LEU A N 1
ATOM 2283 C CA . LEU A 1 288 ? 3.044 -12.881 14.854 1.00 96.06 288 LEU A CA 1
ATOM 2284 C C . LEU A 1 288 ? 4.050 -13.194 13.743 1.00 96.06 288 LEU A C 1
ATOM 2286 O O . LEU A 1 288 ? 3.989 -14.274 13.150 1.00 96.06 288 LEU A O 1
ATOM 2290 N N . SER A 1 289 ? 4.930 -12.254 13.402 1.00 93.88 289 SER A N 1
ATOM 2291 C CA . SER A 1 289 ? 5.878 -12.430 12.295 1.00 93.88 289 SER A CA 1
ATOM 2292 C C . SER A 1 289 ? 7.078 -11.483 12.393 1.00 93.88 289 SER A C 1
ATOM 2294 O O . SER A 1 289 ? 7.139 -10.613 13.257 1.00 93.88 289 SER A O 1
ATOM 2296 N N . HIS A 1 290 ? 8.021 -11.622 11.462 1.00 86.12 290 HIS A N 1
ATOM 2297 C CA . HIS A 1 290 ? 8.909 -10.519 11.105 1.00 86.12 290 HIS A CA 1
ATOM 2298 C C . HIS A 1 290 ? 8.106 -9.401 10.420 1.00 86.12 290 HIS A C 1
ATOM 2300 O O . HIS A 1 290 ? 7.079 -9.658 9.781 1.00 86.12 290 HIS A O 1
ATOM 2306 N N . GLY A 1 291 ? 8.576 -8.160 10.529 1.00 80.19 291 GLY A N 1
ATOM 2307 C CA . GLY A 1 291 ? 7.916 -6.987 9.955 1.00 80.19 291 GLY A CA 1
ATOM 2308 C C . GLY A 1 291 ? 8.882 -5.855 9.655 1.00 80.19 291 GLY A C 1
ATOM 2309 O O . GLY A 1 291 ? 10.047 -5.894 10.043 1.00 80.19 291 GLY A O 1
ATOM 2310 N N . GLY A 1 292 ? 8.353 -4.862 8.956 1.00 69.50 292 GLY A N 1
ATOM 2311 C CA . GLY A 1 292 ? 8.948 -3.550 8.743 1.00 69.50 292 GLY A CA 1
ATOM 2312 C C . GLY A 1 292 ? 7.829 -2.510 8.741 1.00 69.50 292 GLY A C 1
ATOM 2313 O O . GLY A 1 292 ? 6.672 -2.844 9.003 1.00 69.50 292 GLY A O 1
ATOM 2314 N N . GLU A 1 293 ? 8.153 -1.261 8.435 1.00 69.56 293 GLU A N 1
ATOM 2315 C CA . GLU A 1 293 ? 7.188 -0.158 8.388 1.00 69.56 293 GLU A CA 1
ATOM 2316 C C . GLU A 1 293 ? 5.923 -0.523 7.582 1.00 69.56 293 GLU A C 1
ATOM 2318 O O . GLU A 1 293 ? 5.977 -0.828 6.390 1.00 69.56 293 GLU A O 1
ATOM 2323 N N . HIS A 1 294 ? 4.777 -0.583 8.270 1.00 63.44 294 HIS A N 1
ATOM 2324 C CA . HIS A 1 294 ? 3.452 -0.940 7.740 1.00 63.44 294 HIS A CA 1
ATOM 2325 C C . HIS A 1 294 ? 3.315 -2.325 7.058 1.00 63.44 294 HIS A C 1
ATOM 2327 O O . HIS A 1 294 ? 2.251 -2.641 6.500 1.00 63.44 294 HIS A O 1
ATOM 2333 N N . VAL A 1 295 ? 4.334 -3.191 7.132 1.00 75.50 295 VAL A N 1
ATOM 2334 C CA . VAL A 1 295 ? 4.369 -4.516 6.487 1.00 75.50 295 VAL A CA 1
ATOM 2335 C C . VAL A 1 295 ? 4.664 -5.656 7.464 1.00 75.50 295 VAL A C 1
ATOM 2337 O O . VAL A 1 295 ? 5.413 -5.515 8.428 1.00 75.50 295 VAL A O 1
ATOM 2340 N N . VAL A 1 296 ? 4.113 -6.835 7.170 1.00 87.31 296 VAL A N 1
ATOM 2341 C CA . VAL A 1 296 ? 4.475 -8.110 7.816 1.00 87.31 296 VAL A CA 1
ATOM 2342 C C . VAL A 1 296 ? 5.012 -9.087 6.780 1.00 87.31 296 VAL A C 1
ATOM 2344 O O . VAL A 1 296 ? 4.583 -9.072 5.626 1.00 87.31 296 VAL A O 1
ATOM 2347 N N . TYR A 1 297 ? 5.931 -9.961 7.179 1.00 87.88 297 TYR A N 1
ATOM 2348 C CA . TYR A 1 297 ? 6.523 -10.953 6.286 1.00 87.88 297 TYR A CA 1
ATOM 2349 C C . TYR A 1 297 ? 5.779 -12.292 6.325 1.00 87.88 297 TYR A C 1
ATOM 2351 O O . TYR A 1 297 ? 5.300 -12.730 7.374 1.00 87.88 297 TYR A O 1
ATOM 2359 N N . GLY A 1 298 ? 5.696 -12.967 5.180 1.00 89.56 298 GLY A N 1
ATOM 2360 C CA . GLY A 1 298 ? 5.399 -14.399 5.109 1.00 89.56 298 GLY A CA 1
ATOM 2361 C C . GLY A 1 298 ? 6.664 -15.242 5.265 1.00 89.56 298 GLY A C 1
ATOM 2362 O O . GLY A 1 298 ? 7.769 -14.755 5.018 1.00 89.56 298 GLY A O 1
ATOM 2363 N N . VAL A 1 299 ? 6.521 -16.531 5.593 1.00 83.62 299 VAL A N 1
ATOM 2364 C CA . VAL A 1 299 ? 7.684 -17.445 5.692 1.00 83.62 299 VAL A CA 1
ATOM 2365 C C . VAL A 1 299 ? 8.448 -17.619 4.373 1.00 83.62 299 VAL A C 1
ATOM 2367 O O . VAL A 1 299 ? 9.599 -18.050 4.374 1.00 83.62 299 VAL A O 1
ATOM 2370 N N . ASP A 1 300 ? 7.847 -17.212 3.250 1.00 79.19 300 ASP A N 1
ATOM 2371 C CA . ASP A 1 300 ? 8.473 -17.140 1.931 1.00 79.19 300 ASP A CA 1
ATOM 2372 C C . ASP A 1 300 ? 9.319 -15.874 1.685 1.00 79.19 300 ASP A C 1
ATOM 2374 O O . ASP A 1 300 ? 9.669 -15.601 0.531 1.00 79.19 300 ASP A O 1
ATOM 2378 N N . GLY A 1 301 ? 9.635 -15.115 2.743 1.00 78.50 301 GLY A N 1
ATOM 2379 C CA . GLY A 1 301 ? 10.546 -13.963 2.729 1.00 78.50 301 GLY A CA 1
ATOM 2380 C C . GLY A 1 301 ? 10.006 -12.718 2.033 1.00 78.50 301 GLY A C 1
ATOM 2381 O O . GLY A 1 301 ? 10.778 -11.833 1.682 1.00 78.50 301 GLY A O 1
ATOM 2382 N N . LYS A 1 302 ? 8.694 -12.651 1.789 1.00 81.12 302 LYS A N 1
ATOM 2383 C CA . LYS A 1 302 ? 8.047 -11.509 1.129 1.00 81.12 302 LYS A CA 1
ATOM 2384 C C . LYS A 1 302 ? 7.264 -10.684 2.130 1.00 81.12 302 LYS A C 1
ATOM 2386 O O . LYS A 1 302 ? 6.634 -11.249 3.022 1.00 81.12 302 LYS A O 1
ATOM 2391 N N . GLU A 1 303 ? 7.257 -9.377 1.919 1.00 81.31 303 GLU A N 1
ATOM 2392 C CA . GLU A 1 303 ? 6.384 -8.444 2.621 1.00 81.31 303 GLU A CA 1
ATOM 2393 C C . GLU A 1 303 ? 4.934 -8.516 2.111 1.00 81.31 303 GLU A C 1
ATOM 2395 O O . GLU A 1 303 ? 4.661 -8.831 0.947 1.00 81.31 303 GLU A O 1
ATOM 2400 N N . ILE A 1 304 ? 3.988 -8.197 2.992 1.00 76.75 304 ILE A N 1
ATOM 2401 C CA . ILE A 1 304 ? 2.611 -7.856 2.645 1.00 76.75 304 ILE A CA 1
ATOM 2402 C C . ILE A 1 304 ? 2.135 -6.711 3.545 1.00 76.75 304 ILE A C 1
ATOM 2404 O O . ILE A 1 304 ? 2.292 -6.749 4.766 1.00 76.75 304 ILE A O 1
ATOM 2408 N N . ALA A 1 305 ? 1.558 -5.674 2.936 1.00 71.19 305 ALA A N 1
ATOM 2409 C CA . ALA A 1 305 ? 1.076 -4.504 3.663 1.00 71.19 305 ALA A CA 1
ATOM 2410 C C . ALA A 1 305 ? -0.069 -4.872 4.616 1.00 71.19 305 ALA A C 1
ATOM 2412 O O . ALA A 1 305 ? -1.050 -5.510 4.216 1.00 71.19 305 ALA A O 1
ATOM 2413 N N . ILE A 1 306 ? 0.008 -4.402 5.861 1.00 79.00 306 ILE A N 1
ATOM 2414 C CA . ILE A 1 306 ? -1.016 -4.648 6.885 1.00 79.00 306 ILE A CA 1
ATOM 2415 C C . ILE A 1 306 ? -2.361 -4.065 6.421 1.00 79.00 306 ILE A C 1
ATOM 2417 O O . ILE A 1 306 ? -3.385 -4.748 6.489 1.00 79.00 306 ILE A O 1
ATOM 2421 N N . ARG A 1 307 ? -2.343 -2.876 5.792 1.00 72.31 307 ARG A N 1
ATOM 2422 C CA . ARG A 1 307 ? -3.520 -2.241 5.163 1.00 72.31 307 ARG A CA 1
ATOM 2423 C C . ARG A 1 307 ? -4.190 -3.118 4.095 1.00 72.31 307 ARG A C 1
ATOM 2425 O O . ARG A 1 307 ? -5.405 -3.057 3.932 1.00 72.31 307 ARG A O 1
ATOM 2432 N N . TYR A 1 308 ? -3.450 -3.971 3.379 1.00 74.19 308 TYR A N 1
ATOM 2433 C CA . TYR A 1 308 ? -4.048 -4.904 2.413 1.00 74.19 308 TYR A CA 1
ATOM 2434 C C . TYR A 1 308 ? -4.818 -6.028 3.123 1.00 74.19 308 TYR A C 1
ATOM 2436 O O . TYR A 1 308 ? -5.951 -6.327 2.733 1.00 74.19 308 TYR A O 1
ATOM 2444 N N . LEU A 1 309 ? -4.246 -6.596 4.192 1.00 82.12 309 LEU A N 1
ATOM 2445 C CA . LEU A 1 309 ? -4.872 -7.647 5.004 1.00 82.12 309 LEU A CA 1
ATOM 2446 C C . LEU A 1 309 ? -6.126 -7.143 5.740 1.00 82.12 309 LEU A C 1
ATOM 2448 O O . LEU A 1 309 ? -7.145 -7.835 5.743 1.00 82.12 309 LEU A O 1
ATOM 2452 N N . THR A 1 310 ? -6.103 -5.924 6.291 1.00 79.75 310 THR A N 1
ATOM 2453 C CA . THR A 1 310 ? -7.293 -5.303 6.901 1.00 79.75 310 THR A CA 1
ATOM 2454 C C . THR A 1 310 ? -8.355 -4.943 5.858 1.00 79.75 310 THR A C 1
ATOM 2456 O O . THR A 1 310 ? -9.551 -5.080 6.130 1.00 79.75 310 THR A O 1
ATOM 2459 N N . SER A 1 311 ? -7.955 -4.577 4.628 1.00 77.62 311 SER A N 1
ATOM 2460 C CA . SER A 1 311 ? -8.884 -4.130 3.579 1.00 77.62 311 SER A CA 1
ATOM 2461 C C . SER A 1 311 ? -9.968 -5.147 3.206 1.00 77.62 311 SER A C 1
ATOM 2463 O O . SER A 1 311 ? -10.969 -4.751 2.609 1.00 77.62 311 SER A O 1
ATOM 2465 N N . PHE A 1 312 ? -9.792 -6.440 3.502 1.00 78.19 312 PHE A N 1
ATOM 2466 C CA . PHE A 1 312 ? -10.806 -7.480 3.280 1.00 78.19 312 PHE A CA 1
ATOM 2467 C C . PHE A 1 312 ? -12.043 -7.317 4.182 1.00 78.19 312 PHE A C 1
ATOM 2469 O O . PHE A 1 312 ? -13.123 -7.784 3.828 1.00 78.19 312 PHE A O 1
ATOM 2476 N N . PHE A 1 313 ? -11.909 -6.619 5.314 1.00 84.50 313 PHE A N 1
ATOM 2477 C CA . PHE A 1 313 ? -12.937 -6.491 6.356 1.00 84.50 313 PHE A CA 1
ATOM 2478 C C . PHE A 1 313 ? -13.637 -5.122 6.375 1.00 84.50 313 PHE A C 1
ATOM 2480 O O . PHE A 1 313 ? -14.474 -4.864 7.249 1.00 84.50 313 PHE A O 1
ATOM 2487 N N . ARG A 1 314 ? -13.327 -4.261 5.392 1.00 75.19 314 ARG A N 1
ATOM 2488 C CA . ARG A 1 314 ? -14.087 -3.040 5.085 1.00 75.19 314 ARG A CA 1
ATOM 2489 C C . ARG A 1 314 ? -15.567 -3.373 4.903 1.00 75.19 314 ARG A C 1
ATOM 2491 O O . ARG A 1 314 ? -15.907 -4.431 4.366 1.00 75.19 314 ARG A O 1
ATOM 2498 N N . SER A 1 315 ? -16.446 -2.487 5.354 1.00 74.25 315 SER A N 1
ATOM 2499 C CA . SER A 1 315 ? -17.894 -2.737 5.417 1.00 74.25 315 SER A CA 1
ATOM 2500 C C . SER A 1 315 ? -18.534 -2.952 4.032 1.00 74.25 315 SER A C 1
ATOM 2502 O O . SER A 1 315 ? -19.513 -3.689 3.906 1.00 74.25 315 SER A O 1
ATOM 2504 N N . SER A 1 316 ? -17.937 -2.394 2.980 1.00 67.56 316 SER A N 1
ATOM 2505 C CA . SER A 1 316 ? -18.258 -2.593 1.564 1.00 67.56 316 SER A CA 1
ATOM 2506 C C . SER A 1 316 ? -18.023 -4.031 1.088 1.00 67.56 316 SER A C 1
ATOM 2508 O O . SER A 1 316 ? -18.848 -4.574 0.344 1.00 67.56 316 SER A O 1
ATOM 2510 N N . LYS A 1 317 ? -16.929 -4.663 1.541 1.00 66.31 317 LYS A N 1
ATOM 2511 C CA . LYS A 1 317 ? -16.521 -6.030 1.173 1.00 66.31 317 LYS A CA 1
ATOM 2512 C C . LYS A 1 317 ? -17.118 -7.090 2.103 1.00 66.31 317 LYS A C 1
ATOM 2514 O O . LYS A 1 317 ? -17.583 -8.117 1.618 1.00 66.31 317 LYS A O 1
ATOM 2519 N N . CYS A 1 318 ? -17.159 -6.829 3.412 1.00 77.31 318 CYS A N 1
ATOM 2520 C CA . CYS A 1 318 ? -17.707 -7.730 4.431 1.00 77.31 318 CYS A CA 1
ATOM 2521 C C . CYS A 1 318 ? -18.895 -7.084 5.167 1.00 77.31 318 CYS A C 1
ATOM 2523 O O . CYS A 1 318 ? -18.798 -6.636 6.312 1.00 77.31 318 CYS A O 1
ATOM 2525 N N . LYS A 1 319 ? -20.052 -7.051 4.495 1.00 79.62 319 LYS A N 1
ATOM 2526 C CA . LYS A 1 319 ? -21.276 -6.384 4.983 1.00 79.62 319 LYS A CA 1
ATOM 2527 C C . LYS A 1 319 ? -21.786 -6.926 6.323 1.00 79.62 319 LYS A C 1
ATOM 2529 O O . LYS A 1 319 ? -22.306 -6.162 7.129 1.00 79.62 319 LYS A O 1
ATOM 2534 N N . SER A 1 320 ? -21.589 -8.215 6.603 1.00 87.75 320 SER A N 1
ATOM 2535 C CA . SER A 1 320 ? -21.968 -8.852 7.875 1.00 87.75 320 SER A CA 1
ATOM 2536 C C . SER A 1 320 ? -21.129 -8.403 9.088 1.00 87.75 320 SER A C 1
ATOM 2538 O O . SER A 1 320 ? -21.495 -8.715 10.224 1.00 87.75 320 SER A O 1
ATOM 2540 N N . LEU A 1 321 ? -20.028 -7.671 8.850 1.00 89.69 321 LEU A N 1
ATOM 2541 C CA . LEU A 1 321 ? -19.187 -6.998 9.851 1.00 89.69 321 LEU A CA 1
ATOM 2542 C C . LEU A 1 321 ? -19.337 -5.461 9.843 1.00 89.69 321 LEU A C 1
ATOM 2544 O O . LEU A 1 321 ? -18.505 -4.767 10.426 1.00 89.69 321 LEU A O 1
ATOM 2548 N N . ALA A 1 322 ? -20.355 -4.890 9.194 1.00 85.38 322 ALA A N 1
ATOM 2549 C CA . ALA A 1 322 ? -20.652 -3.461 9.335 1.00 85.38 322 ALA A CA 1
ATOM 2550 C C . ALA A 1 322 ? -21.187 -3.154 10.751 1.00 85.38 322 ALA A C 1
ATOM 2552 O O . ALA A 1 322 ? -21.998 -3.916 11.277 1.00 85.38 322 ALA A O 1
ATOM 2553 N N . ASN A 1 323 ? -20.774 -2.033 11.361 1.00 85.38 323 ASN A N 1
ATOM 2554 C CA . ASN A 1 323 ? -21.096 -1.657 12.753 1.00 85.38 323 ASN A CA 1
ATOM 2555 C C . ASN A 1 323 ? -20.551 -2.612 13.840 1.00 85.38 323 ASN A C 1
ATOM 2557 O O . ASN A 1 323 ? -21.021 -2.573 14.981 1.00 85.38 323 ASN A O 1
ATOM 2561 N N . LYS A 1 324 ? -19.566 -3.454 13.500 1.00 94.31 324 LYS A N 1
ATOM 2562 C CA . LYS A 1 324 ? -18.980 -4.485 14.370 1.00 94.31 324 LYS A CA 1
ATOM 2563 C C . LYS A 1 324 ? -17.457 -4.334 14.453 1.00 94.31 324 LYS A C 1
ATOM 2565 O O . LYS A 1 324 ? -16.853 -4.094 13.406 1.00 94.31 324 LYS A O 1
ATOM 2570 N N . PRO A 1 325 ? -16.824 -4.503 15.631 1.00 96.62 325 PRO A N 1
ATOM 2571 C CA . PRO A 1 325 ? -15.380 -4.348 15.767 1.00 96.62 325 PRO A CA 1
ATOM 2572 C C . PRO A 1 325 ? -14.591 -5.331 14.893 1.00 96.62 325 PRO A C 1
ATOM 2574 O O . PRO A 1 325 ? -14.847 -6.540 14.929 1.00 96.62 325 PRO A O 1
ATOM 2577 N N . LYS A 1 326 ? -13.603 -4.822 14.148 1.00 97.31 326 LYS A N 1
ATOM 2578 C CA . LYS A 1 326 ? -12.604 -5.634 13.435 1.00 97.31 326 LYS A CA 1
ATOM 2579 C C . LYS A 1 326 ? -11.226 -5.325 14.022 1.00 97.31 326 LYS A C 1
ATOM 2581 O O . LYS A 1 326 ? -10.684 -4.243 13.806 1.00 97.31 326 LYS A O 1
ATOM 2586 N N . LEU A 1 327 ? -10.708 -6.246 14.828 1.00 97.81 327 LEU A N 1
ATOM 2587 C CA . LEU A 1 327 ? -9.559 -6.018 15.705 1.00 97.81 327 LEU A CA 1
ATOM 2588 C C . LEU A 1 327 ? -8.326 -6.746 15.176 1.00 97.81 327 LEU A C 1
ATOM 2590 O O . LEU A 1 327 ? -8.383 -7.948 14.919 1.00 97.81 327 LEU A O 1
ATOM 2594 N N . PHE A 1 328 ? -7.217 -6.028 15.052 1.00 97.19 328 PHE A N 1
ATOM 2595 C CA . PHE A 1 328 ? -5.944 -6.541 14.567 1.00 97.19 328 PHE A CA 1
ATOM 2596 C C . PHE A 1 328 ? -4.865 -6.316 15.627 1.00 97.19 328 PHE A C 1
ATOM 2598 O O . PHE A 1 328 ? -4.729 -5.207 16.136 1.00 97.19 328 PHE A O 1
ATOM 2605 N N . PHE A 1 329 ? -4.097 -7.354 15.954 1.00 96.94 329 PHE A N 1
ATOM 2606 C CA . PHE A 1 329 ? -2.983 -7.285 16.903 1.00 96.94 329 PHE A CA 1
ATOM 2607 C C . PHE A 1 329 ? -1.714 -7.794 16.214 1.00 96.94 329 PHE A C 1
ATOM 2609 O O . PHE A 1 329 ? -1.647 -8.956 15.808 1.00 96.94 329 PHE A O 1
ATOM 2616 N N . ILE A 1 330 ? -0.733 -6.913 16.023 1.00 92.88 330 ILE A N 1
ATOM 2617 C CA . ILE A 1 330 ? 0.427 -7.145 15.158 1.00 92.88 330 ILE A CA 1
ATOM 2618 C C . ILE A 1 330 ? 1.703 -7.184 16.006 1.00 92.88 330 ILE A C 1
ATOM 2620 O O . ILE A 1 330 ? 2.239 -6.143 16.386 1.00 92.88 330 ILE A O 1
ATOM 2624 N N . GLN A 1 331 ? 2.202 -8.392 16.276 1.00 91.44 331 GLN A N 1
ATOM 2625 C CA . GLN A 1 331 ? 3.539 -8.627 16.826 1.00 91.44 331 GLN A CA 1
ATOM 2626 C C . GLN A 1 331 ? 4.527 -8.784 15.673 1.00 91.44 331 GLN A C 1
ATOM 2628 O O . GLN A 1 331 ? 4.737 -9.881 15.152 1.00 91.44 331 GLN A O 1
ATOM 2633 N N . ALA A 1 332 ? 5.095 -7.651 15.274 1.00 83.25 332 ALA A N 1
ATOM 2634 C CA . ALA A 1 332 ? 6.180 -7.533 14.314 1.00 83.25 332 ALA A CA 1
ATOM 2635 C C . ALA A 1 332 ? 6.899 -6.186 14.533 1.00 83.25 332 ALA A C 1
ATOM 2637 O O . ALA A 1 332 ? 6.308 -5.257 15.089 1.00 83.25 332 ALA A O 1
ATOM 2638 N N . CYS A 1 333 ? 8.154 -6.054 14.093 1.00 74.56 333 CYS A N 1
ATOM 2639 C CA . CYS A 1 333 ? 8.825 -4.747 14.048 1.00 74.56 333 CYS A CA 1
ATOM 2640 C C . CYS A 1 333 ? 8.123 -3.798 13.066 1.00 74.56 333 CYS A C 1
ATOM 2642 O O . CYS A 1 333 ? 7.518 -4.258 12.096 1.00 74.56 333 CYS A O 1
ATOM 2644 N N . GLN A 1 334 ? 8.227 -2.487 13.296 1.00 62.81 334 GLN A N 1
ATOM 2645 C CA . GLN A 1 334 ? 7.788 -1.441 12.358 1.00 62.81 334 GLN A CA 1
ATOM 2646 C C . GLN A 1 334 ? 8.957 -0.560 11.872 1.00 62.81 334 GLN A C 1
ATOM 2648 O O . GLN A 1 334 ? 8.737 0.473 11.251 1.00 62.81 334 GLN A O 1
ATOM 2653 N N . GLY A 1 335 ? 10.191 -1.010 12.111 1.00 51.59 335 GLY A N 1
ATOM 2654 C CA . GLY A 1 335 ? 11.449 -0.494 11.578 1.00 51.59 335 GLY A CA 1
ATOM 2655 C C . GLY A 1 335 ? 12.637 -1.125 12.320 1.00 51.59 335 GLY A C 1
ATOM 2656 O O . GLY A 1 335 ? 12.465 -2.160 12.976 1.00 51.59 335 GLY A O 1
ATOM 2657 N N . ASN A 1 336 ? 13.824 -0.524 12.205 1.00 56.19 336 ASN A N 1
ATOM 2658 C CA . ASN A 1 336 ? 15.083 -1.077 12.726 1.00 56.19 336 ASN A CA 1
ATOM 2659 C C . ASN A 1 336 ? 15.592 -0.381 14.004 1.00 56.19 336 ASN A C 1
ATOM 2661 O O . ASN A 1 336 ? 16.433 -0.949 14.704 1.00 56.19 336 ASN A O 1
ATOM 2665 N N . GLU A 1 337 ? 15.086 0.808 14.344 1.00 45.31 337 GLU A N 1
ATOM 2666 C CA . GLU A 1 337 ? 15.591 1.599 15.471 1.00 45.31 337 GLU A CA 1
ATOM 2667 C C . GLU A 1 337 ? 15.359 0.913 16.830 1.00 45.31 337 GLU A C 1
ATOM 2669 O O . GLU A 1 337 ? 14.495 0.038 16.994 1.00 45.31 337 GLU A O 1
ATOM 2674 N N . ARG A 1 338 ? 16.106 1.346 17.853 1.00 53.03 338 ARG A N 1
ATOM 2675 C CA . ARG A 1 338 ? 15.918 0.935 19.252 1.00 53.03 338 ARG A CA 1
ATOM 2676 C C . ARG A 1 338 ? 15.709 2.160 20.133 1.00 53.03 338 ARG A C 1
ATOM 2678 O O . ARG A 1 338 ? 16.540 3.058 20.157 1.00 53.03 338 ARG A O 1
ATOM 2685 N N . GLN A 1 339 ? 14.628 2.161 20.905 1.00 43.16 339 GLN A N 1
ATOM 2686 C CA . GLN A 1 339 ? 14.397 3.173 21.938 1.00 43.16 339 GLN A CA 1
ATOM 2687 C C . GLN A 1 339 ? 15.370 2.920 23.097 1.00 43.16 339 GLN A C 1
ATOM 2689 O O . GLN A 1 339 ? 15.540 1.764 23.475 1.00 43.16 339 GLN A O 1
ATOM 2694 N N . THR A 1 340 ? 15.999 3.946 23.669 1.00 40.09 340 THR A N 1
ATOM 2695 C CA . THR A 1 340 ? 17.064 3.784 24.679 1.00 40.09 340 THR A CA 1
ATOM 2696 C C . THR A 1 340 ? 16.615 4.100 26.113 1.00 40.09 340 THR A C 1
ATOM 2698 O O . THR A 1 340 ? 15.622 4.782 26.361 1.00 40.09 340 THR A O 1
ATOM 2701 N N . GLY A 1 341 ? 17.357 3.563 27.082 1.00 39.91 341 GLY A N 1
ATOM 2702 C CA . GLY A 1 341 ? 17.179 3.713 28.525 1.00 39.91 341 GLY A CA 1
ATOM 2703 C C . GLY A 1 341 ? 18.439 3.265 29.280 1.00 39.91 341 GLY A C 1
ATOM 2704 O O . GLY A 1 341 ? 19.376 2.737 28.680 1.00 39.91 341 GLY A O 1
ATOM 2705 N N . ILE A 1 342 ? 18.490 3.483 30.600 1.00 32.25 342 ILE A N 1
ATOM 2706 C CA . ILE A 1 342 ? 19.737 3.390 31.385 1.00 32.25 342 ILE A CA 1
ATOM 2707 C C . ILE A 1 342 ? 19.604 2.436 32.593 1.00 32.25 342 ILE A C 1
ATOM 2709 O O . ILE A 1 342 ? 18.633 2.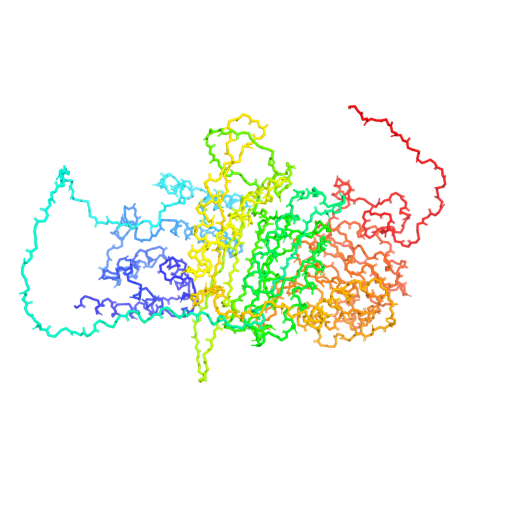511 33.340 1.00 32.25 342 ILE A O 1
ATOM 2713 N N . ASN A 1 343 ? 20.649 1.615 32.798 1.00 28.08 343 ASN A N 1
ATOM 2714 C CA . ASN A 1 343 ? 20.981 0.758 33.959 1.00 28.08 343 ASN A CA 1
ATOM 2715 C C . ASN A 1 343 ? 20.173 -0.537 34.236 1.00 28.08 343 ASN A C 1
ATOM 2717 O O . ASN A 1 343 ? 19.205 -0.517 34.984 1.00 28.08 343 ASN A O 1
ATOM 2721 N N . GLN A 1 344 ? 20.738 -1.666 33.755 1.00 31.00 344 GLN A N 1
ATOM 2722 C CA . GLN A 1 344 ? 20.842 -3.022 34.367 1.00 31.00 344 GLN A CA 1
ATOM 2723 C C . GLN A 1 344 ? 19.564 -3.788 34.848 1.00 31.00 344 GLN A C 1
ATOM 2725 O O . GLN A 1 344 ? 18.610 -3.207 35.341 1.00 31.00 344 GLN A O 1
ATOM 2730 N N . THR A 1 345 ? 19.453 -5.130 34.771 1.00 29.83 345 THR A N 1
ATOM 2731 C CA . THR A 1 345 ? 20.404 -6.220 34.421 1.00 29.83 345 THR A CA 1
ATOM 2732 C C . THR A 1 345 ? 19.814 -7.275 33.452 1.00 29.83 345 THR A C 1
ATOM 2734 O O . THR A 1 345 ? 18.621 -7.553 33.464 1.00 29.83 345 THR A O 1
ATOM 2737 N N . ASP A 1 346 ? 20.712 -7.847 32.641 1.00 29.39 346 ASP A N 1
ATOM 2738 C CA . ASP A 1 346 ? 20.790 -9.196 32.028 1.00 29.39 346 ASP A CA 1
ATOM 2739 C C . ASP A 1 346 ? 19.544 -10.123 31.872 1.00 29.39 346 ASP A C 1
ATOM 2741 O O . ASP A 1 346 ? 19.006 -10.648 32.846 1.00 29.39 346 ASP A O 1
ATOM 2745 N N . LEU A 1 347 ? 19.178 -10.431 30.614 1.00 38.62 347 LEU A N 1
ATOM 2746 C CA . LEU A 1 347 ? 18.384 -11.592 30.164 1.00 38.62 347 LEU A CA 1
ATOM 2747 C C . LEU A 1 347 ? 18.572 -11.822 28.646 1.00 38.62 347 LEU A C 1
ATOM 2749 O O . LEU A 1 347 ? 18.769 -10.878 27.883 1.00 38.62 347 LEU A O 1
ATOM 2753 N N . SER A 1 348 ? 18.417 -13.067 28.169 1.00 44.34 348 SER A N 1
ATOM 2754 C CA . SER A 1 348 ? 18.522 -13.390 26.732 1.00 44.34 348 SER A CA 1
ATOM 2755 C C . SER A 1 348 ? 17.257 -13.021 25.936 1.00 44.34 348 SER A C 1
ATOM 2757 O O . SER A 1 348 ? 16.219 -13.686 26.004 1.00 44.34 348 SER A O 1
ATOM 2759 N N . ILE A 1 349 ? 17.354 -11.946 25.148 1.00 53.50 349 ILE A N 1
ATOM 2760 C CA . ILE A 1 349 ? 16.254 -11.361 24.364 1.00 53.50 349 ILE A CA 1
ATOM 2761 C C . ILE A 1 349 ? 16.632 -11.326 22.874 1.00 53.50 349 ILE A C 1
ATOM 2763 O O . ILE A 1 349 ? 17.800 -11.198 22.516 1.00 53.50 349 ILE A O 1
ATOM 2767 N N . GLN A 1 350 ? 15.638 -11.468 21.995 1.00 52.06 350 GLN A N 1
ATOM 2768 C CA . GLN A 1 350 ? 15.797 -11.448 20.541 1.00 52.06 350 GLN A CA 1
ATOM 2769 C C . GLN A 1 350 ? 14.856 -10.404 19.917 1.00 52.06 350 GLN A C 1
ATOM 2771 O O . GLN A 1 350 ? 13.694 -10.298 20.309 1.00 52.06 350 GLN A O 1
ATOM 2776 N N . ALA A 1 351 ? 15.346 -9.653 18.930 1.00 54.00 351 ALA A N 1
ATOM 2777 C CA . ALA A 1 351 ? 14.528 -8.766 18.105 1.00 54.00 351 ALA A CA 1
ATOM 2778 C C . ALA A 1 351 ? 13.730 -9.552 17.043 1.00 54.00 351 ALA A C 1
ATOM 2780 O O . ALA A 1 351 ? 14.183 -10.589 16.552 1.00 54.00 351 ALA A O 1
ATOM 2781 N N . ASP A 1 352 ? 12.568 -9.033 16.643 1.00 50.12 352 ASP A N 1
ATOM 2782 C CA . ASP A 1 352 ? 11.779 -9.535 15.504 1.00 50.12 352 ASP A CA 1
ATOM 2783 C C . ASP A 1 352 ? 12.155 -8.858 14.160 1.00 50.12 352 ASP A C 1
ATOM 2785 O O . ASP A 1 352 ? 11.354 -8.823 13.224 1.00 50.12 352 ASP A O 1
ATOM 2789 N N . GLY A 1 353 ? 13.389 -8.352 14.034 1.00 49.59 353 GLY A N 1
ATOM 2790 C CA . GLY A 1 353 ? 13.950 -7.732 12.822 1.00 49.59 353 GLY A CA 1
ATOM 2791 C C . GLY A 1 353 ? 15.251 -8.405 12.347 1.00 49.59 353 GLY A C 1
ATOM 2792 O O . GLY A 1 353 ? 15.775 -9.272 13.053 1.00 49.59 353 GLY A O 1
ATOM 2793 N N . PRO A 1 354 ? 15.763 -8.047 11.154 1.00 39.94 354 PRO A N 1
ATOM 2794 C CA . PRO A 1 354 ? 17.064 -8.505 10.666 1.00 39.94 354 PRO A CA 1
ATOM 2795 C C . PRO A 1 354 ? 18.223 -7.855 11.441 1.00 39.94 354 PRO A C 1
ATOM 2797 O O . PRO A 1 354 ? 18.079 -6.773 12.005 1.00 39.94 354 PRO A O 1
ATOM 2800 N N . SER A 1 355 ? 19.386 -8.506 11.443 1.00 34.34 355 SER A N 1
ATOM 2801 C CA . SER A 1 355 ? 20.654 -7.908 11.878 1.00 34.34 355 SER A CA 1
ATOM 2802 C C . SER A 1 355 ? 21.406 -7.337 10.674 1.00 34.34 355 SER A C 1
ATOM 2804 O O . SER A 1 355 ? 21.597 -8.053 9.693 1.00 34.34 355 SER A O 1
ATOM 2806 N N . ASP A 1 356 ? 21.854 -6.090 10.802 1.00 32.38 356 ASP A N 1
ATOM 2807 C CA . ASP A 1 356 ? 22.822 -5.397 9.942 1.00 32.38 356 ASP A CA 1
ATOM 2808 C C . ASP A 1 356 ? 22.428 -5.242 8.455 1.00 32.38 356 ASP A C 1
ATOM 2810 O O . ASP A 1 356 ? 23.032 -5.826 7.556 1.00 32.38 356 ASP A O 1
ATOM 2814 N N . LEU A 1 357 ? 21.442 -4.372 8.196 1.00 26.22 357 LEU A N 1
ATOM 2815 C CA . LEU A 1 357 ? 21.261 -3.669 6.916 1.00 26.22 357 LEU A CA 1
ATOM 2816 C C . LEU A 1 357 ? 20.898 -2.194 7.169 1.00 26.22 357 LEU A C 1
ATOM 2818 O O . LEU A 1 357 ? 20.191 -1.884 8.127 1.00 26.22 357 LEU A O 1
ATOM 2822 N N . GLU A 1 358 ? 21.408 -1.310 6.310 1.00 25.98 358 GLU A N 1
ATOM 2823 C CA . GLU A 1 358 ? 21.412 0.153 6.480 1.00 25.98 358 GLU A CA 1
ATOM 2824 C C . GLU A 1 358 ? 20.014 0.804 6.362 1.00 25.98 358 GLU A C 1
ATOM 2826 O O . GLU A 1 358 ? 19.091 0.257 5.754 1.00 25.98 358 GLU A O 1
ATOM 2831 N N . GLU A 1 359 ? 19.861 1.981 6.974 1.00 25.42 359 GLU A N 1
ATOM 2832 C CA . GLU A 1 359 ? 18.586 2.688 7.173 1.00 25.42 359 GLU A CA 1
ATOM 2833 C C . GLU A 1 359 ? 18.173 3.576 5.980 1.00 25.42 359 GLU A C 1
ATOM 2835 O O . GLU A 1 359 ? 19.003 3.974 5.162 1.00 25.42 359 GLU A O 1
ATOM 2840 N N . GLY A 1 360 ? 16.885 3.954 5.915 1.00 24.98 360 GLY A N 1
ATOM 2841 C CA . GLY A 1 360 ? 16.438 5.104 5.112 1.00 24.98 360 GLY A CA 1
ATOM 2842 C C . GLY A 1 360 ? 15.148 4.926 4.305 1.00 24.98 360 GLY A C 1
ATOM 2843 O O . GLY A 1 360 ? 15.195 4.705 3.092 1.00 24.98 360 GLY A O 1
ATOM 2844 N N . GLN A 1 361 ? 13.990 5.106 4.946 1.00 22.55 361 GLN A N 1
ATOM 2845 C CA . GLN A 1 361 ? 12.734 5.552 4.318 1.00 22.55 361 GLN A CA 1
ATOM 2846 C C . GLN A 1 361 ? 11.739 5.999 5.401 1.00 22.55 361 GLN A C 1
ATOM 2848 O O . GLN A 1 361 ? 11.854 5.576 6.545 1.00 22.55 361 GLN A O 1
ATOM 2853 N N . SER A 1 362 ? 10.792 6.859 5.025 1.00 23.84 362 SER A N 1
ATOM 2854 C CA . SER A 1 362 ? 9.627 7.245 5.829 1.00 23.84 362 SER A CA 1
ATOM 2855 C C . SER A 1 362 ? 8.456 7.583 4.896 1.00 23.84 362 SER A C 1
ATOM 2857 O O . SER A 1 362 ? 8.667 7.956 3.735 1.00 23.84 362 SER A O 1
ATOM 2859 N N . PHE A 1 363 ? 7.218 7.414 5.369 1.00 24.59 363 PHE A N 1
ATOM 2860 C CA . PHE A 1 363 ? 6.000 7.561 4.558 1.00 24.59 363 PHE A CA 1
ATOM 2861 C C . PHE A 1 363 ? 5.093 8.699 5.071 1.00 24.59 363 PHE A C 1
ATOM 2863 O O . PHE A 1 363 ? 4.951 8.854 6.281 1.00 24.59 363 PHE A O 1
ATOM 2870 N N . PRO A 1 364 ? 4.412 9.463 4.190 1.00 24.38 364 PRO A N 1
ATOM 2871 C CA . PRO A 1 364 ? 3.371 10.409 4.602 1.00 24.38 364 PRO A CA 1
ATOM 2872 C C . PRO A 1 364 ? 2.024 9.716 4.875 1.00 24.38 364 PRO A C 1
ATOM 2874 O O . PRO A 1 364 ? 1.609 8.830 4.122 1.00 24.38 364 PRO A O 1
ATOM 2877 N N . GLU A 1 365 ? 1.303 10.172 5.900 1.00 24.91 365 GLU A N 1
ATOM 2878 C CA . GLU A 1 365 ? -0.058 9.717 6.226 1.00 24.91 365 GLU A CA 1
ATOM 2879 C C . GLU A 1 365 ? -1.154 10.397 5.364 1.00 24.91 365 GLU A C 1
ATOM 2881 O O . GLU A 1 365 ? -0.901 11.344 4.617 1.00 24.91 365 GLU A O 1
ATOM 2886 N N . THR A 1 366 ? -2.396 9.896 5.440 1.00 28.17 366 THR A N 1
ATOM 2887 C CA . THR A 1 366 ? -3.560 10.360 4.648 1.00 28.17 366 THR A CA 1
ATOM 2888 C C . THR A 1 366 ? -4.847 10.351 5.479 1.00 28.17 366 THR A C 1
ATOM 2890 O O . THR A 1 366 ? -5.098 9.321 6.102 1.00 28.17 366 THR A O 1
ATOM 2893 N N . ASP A 1 367 ? -5.718 11.369 5.378 1.00 23.64 367 ASP A N 1
ATOM 2894 C CA . ASP A 1 367 ? -7.033 11.385 6.063 1.00 23.64 367 ASP A CA 1
ATOM 2895 C C . ASP A 1 367 ? -8.215 12.002 5.259 1.00 23.64 367 ASP A C 1
ATOM 2897 O O . ASP A 1 367 ? -8.002 12.767 4.314 1.00 23.64 367 ASP A O 1
ATOM 2901 N N . ALA A 1 368 ? -9.458 11.610 5.620 1.00 30.50 368 ALA A N 1
ATOM 2902 C CA . ALA A 1 368 ? -10.772 11.867 4.962 1.00 30.50 368 ALA A CA 1
ATOM 2903 C C . ALA A 1 368 ? -11.953 11.673 5.979 1.00 30.50 368 ALA A C 1
ATOM 2905 O O . ALA A 1 368 ? -11.683 11.371 7.136 1.00 30.50 368 ALA A O 1
ATOM 2906 N N . GLU A 1 369 ? -13.276 11.777 5.733 1.00 33.56 369 GLU A N 1
ATOM 2907 C CA . GLU A 1 369 ? -14.164 12.037 4.564 1.00 33.56 369 GLU A CA 1
ATOM 2908 C C . GLU A 1 369 ? -14.773 13.474 4.697 1.00 33.56 369 GLU A C 1
ATOM 2910 O O . GLU A 1 369 ? -13.982 14.373 4.960 1.00 33.56 369 GLU A O 1
ATOM 2915 N N . ASP A 1 370 ? -16.040 13.920 4.558 1.00 31.47 370 ASP A N 1
ATOM 2916 C CA . ASP A 1 370 ? -17.419 13.519 4.136 1.00 31.47 370 ASP A CA 1
ATOM 2917 C C . ASP A 1 370 ? -18.172 14.894 3.882 1.00 31.47 370 ASP A C 1
ATOM 2919 O O . ASP A 1 370 ? -17.563 15.940 4.104 1.00 31.47 370 ASP A O 1
ATOM 2923 N N . VAL A 1 371 ? -19.423 15.152 3.443 1.00 33.22 371 VAL A N 1
ATOM 2924 C CA . VAL A 1 371 ? -20.697 14.433 3.213 1.00 33.22 371 VAL A CA 1
ATOM 2925 C C . VAL A 1 371 ? -21.528 15.169 2.135 1.00 33.22 371 VAL A C 1
ATOM 2927 O O . VAL A 1 371 ? -21.554 16.400 2.127 1.00 33.22 371 VAL A O 1
ATOM 2930 N N . GLY A 1 372 ? -22.405 14.462 1.402 1.00 29.62 372 GLY A N 1
ATOM 2931 C CA . GLY A 1 372 ? -23.809 14.921 1.295 1.00 29.62 372 GLY A CA 1
ATOM 2932 C C . GLY A 1 372 ? -24.559 14.791 -0.049 1.00 29.62 372 GLY A C 1
ATOM 2933 O O . GLY A 1 372 ? -24.026 15.113 -1.099 1.00 29.62 372 GLY A O 1
ATOM 2934 N N . ARG A 1 373 ? -25.853 14.409 -0.071 1.00 30.14 373 ARG A N 1
ATOM 2935 C CA . ARG A 1 373 ? -26.675 13.775 0.989 1.00 30.14 373 ARG A CA 1
ATOM 2936 C C . ARG A 1 373 ? -27.989 13.182 0.432 1.00 30.14 373 ARG A C 1
ATOM 2938 O O . ARG A 1 373 ? -28.549 13.720 -0.512 1.00 30.14 373 ARG A O 1
ATOM 2945 N N . SER A 1 374 ? -28.535 12.202 1.168 1.00 28.05 374 SER A N 1
ATOM 2946 C CA . SER A 1 374 ? -29.976 11.892 1.364 1.00 28.05 374 SER A CA 1
ATOM 2947 C C . SER A 1 374 ? -30.520 10.573 0.792 1.00 28.05 374 SER A C 1
ATOM 2949 O O . SER A 1 374 ? -30.887 10.480 -0.374 1.00 28.05 374 SER A O 1
ATOM 2951 N N . ASN A 1 375 ? -30.734 9.587 1.671 1.00 26.39 375 ASN A N 1
ATOM 2952 C CA . ASN A 1 375 ? -32.081 9.241 2.166 1.00 26.39 375 ASN A CA 1
ATOM 2953 C C . ASN A 1 375 ? -31.989 8.258 3.355 1.00 26.39 375 ASN A C 1
ATOM 2955 O O . ASN A 1 375 ? -30.962 7.609 3.537 1.00 26.39 375 ASN A O 1
ATOM 2959 N N . ASN A 1 376 ? -33.040 8.200 4.188 1.00 34.75 376 ASN A N 1
ATOM 2960 C CA . ASN A 1 376 ? -33.050 7.635 5.552 1.00 34.75 376 ASN A CA 1
ATOM 2961 C C . ASN A 1 376 ? -32.441 6.224 5.724 1.00 34.75 376 ASN A C 1
ATOM 2963 O O . ASN A 1 376 ? -33.133 5.212 5.802 1.00 34.75 376 ASN A O 1
ATOM 2967 N N . SER A 1 377 ? -31.125 6.193 5.914 1.00 30.94 377 SER A N 1
ATOM 2968 C CA . SER A 1 377 ? -30.346 5.109 6.506 1.00 30.94 377 SER A CA 1
ATOM 2969 C C . SER A 1 377 ? -29.123 5.729 7.193 1.00 30.94 377 SER A C 1
ATOM 2971 O O . SER A 1 377 ? -28.637 6.780 6.769 1.00 30.94 377 SER A O 1
ATOM 2973 N N . LYS A 1 378 ? -28.632 5.131 8.287 1.00 39.12 378 LYS A N 1
ATOM 2974 C CA . LYS A 1 378 ? -27.406 5.603 8.953 1.00 39.12 378 LYS A CA 1
ATOM 2975 C C . LYS A 1 378 ? -26.185 5.099 8.176 1.00 39.12 378 LYS A C 1
ATOM 2977 O O . LYS A 1 378 ? -25.695 4.006 8.446 1.00 39.12 378 LYS A O 1
ATOM 2982 N N . ILE A 1 379 ? -25.747 5.890 7.197 1.00 38.44 379 ILE A N 1
ATOM 2983 C CA . ILE A 1 379 ? -24.493 5.691 6.453 1.00 38.44 379 ILE A CA 1
ATOM 2984 C C . ILE A 1 379 ? -23.305 5.817 7.427 1.00 38.44 379 ILE A C 1
ATOM 2986 O O . ILE A 1 379 ? -23.387 6.559 8.408 1.00 38.44 379 ILE A O 1
ATOM 2990 N N . ILE A 1 380 ? -22.238 5.048 7.187 1.00 40.75 380 ILE A N 1
ATOM 2991 C CA . ILE A 1 380 ? -21.009 5.011 7.994 1.00 40.75 380 ILE A CA 1
ATOM 2992 C C . ILE A 1 380 ? -19.783 4.941 7.056 1.00 40.75 380 ILE A C 1
ATOM 2994 O O . ILE A 1 380 ? -19.905 4.288 6.015 1.00 40.75 380 ILE A O 1
ATOM 2998 N N . PRO A 1 381 ? -18.622 5.524 7.419 1.00 36.94 381 PRO A N 1
ATOM 2999 C CA . PRO A 1 381 ? -17.364 5.372 6.675 1.00 36.94 381 PRO A CA 1
ATOM 3000 C C . PRO A 1 381 ? -16.945 3.907 6.485 1.00 36.94 381 PRO A C 1
ATOM 3002 O O . PRO A 1 381 ? -17.149 3.080 7.381 1.00 36.94 381 PRO A O 1
ATOM 3005 N N . ASP A 1 382 ? -16.319 3.565 5.356 1.00 49.91 382 ASP A N 1
ATOM 3006 C CA . ASP A 1 382 ? -16.028 2.161 5.006 1.00 49.91 382 ASP A CA 1
ATOM 3007 C C . ASP A 1 382 ? -14.944 1.511 5.893 1.00 49.91 382 ASP A C 1
ATOM 3009 O O . ASP A 1 382 ? -15.010 0.313 6.201 1.00 49.91 382 ASP A O 1
ATOM 3013 N N . GLU A 1 383 ? -13.985 2.319 6.363 1.00 70.00 383 GLU A N 1
ATOM 3014 C CA . GLU A 1 383 ? -12.944 1.934 7.331 1.00 70.00 383 GLU A CA 1
ATOM 3015 C C . GLU A 1 383 ? -13.380 2.178 8.800 1.00 70.00 383 GLU A C 1
ATOM 3017 O O . GLU A 1 383 ? -12.541 2.212 9.696 1.00 70.00 383 GLU A O 1
ATOM 3022 N N . SER A 1 384 ? -14.689 2.314 9.081 1.00 69.44 384 SER A N 1
ATOM 3023 C CA . SER A 1 384 ? -15.244 2.373 10.452 1.00 69.44 384 SER A CA 1
ATOM 3024 C C . SER A 1 384 ? -15.031 1.083 11.252 1.00 69.44 384 SER A C 1
ATOM 3026 O O . SER A 1 384 ? -15.031 -0.014 10.694 1.00 69.44 384 SER A O 1
ATOM 3028 N N . ASP A 1 385 ? -15.033 1.208 12.583 1.00 88.88 385 ASP A N 1
ATOM 3029 C CA . ASP A 1 385 ? -15.078 0.100 13.548 1.00 88.88 385 ASP A CA 1
ATOM 3030 C C . ASP A 1 385 ? -13.829 -0.810 13.548 1.00 88.88 385 ASP A C 1
ATOM 3032 O O . ASP A 1 385 ? -13.889 -1.946 14.023 1.00 88.88 385 ASP A O 1
ATOM 3036 N N . PHE A 1 386 ? -12.689 -0.330 13.046 1.00 90.75 386 PHE A N 1
ATOM 3037 C CA . PHE A 1 386 ? -11.404 -1.029 13.124 1.00 90.75 386 PHE A CA 1
ATOM 3038 C C . PHE A 1 386 ? -10.607 -0.649 14.381 1.00 90.75 386 PHE A C 1
ATOM 3040 O O . PHE A 1 386 ? -10.737 0.449 14.923 1.00 90.75 386 PHE A O 1
ATOM 3047 N N . LEU A 1 387 ? -9.716 -1.548 14.797 1.00 95.38 387 LEU A N 1
ATOM 3048 C CA . LEU A 1 387 ? -8.586 -1.254 15.679 1.00 95.38 387 LEU A CA 1
ATOM 3049 C C . LEU A 1 387 ? -7.371 -2.060 15.216 1.00 95.38 387 LEU A C 1
ATOM 3051 O O . LEU A 1 387 ? -7.512 -3.243 14.910 1.00 95.38 387 LEU A O 1
ATOM 3055 N N . ILE A 1 388 ? -6.195 -1.435 15.190 1.00 90.50 388 ILE A N 1
ATOM 3056 C CA . ILE A 1 388 ? -4.907 -2.063 14.892 1.00 90.50 388 ILE A CA 1
ATOM 3057 C C . ILE A 1 388 ? -3.944 -1.728 16.037 1.00 90.50 388 ILE A C 1
ATOM 3059 O O . ILE A 1 388 ? -3.496 -0.593 16.176 1.00 90.50 388 ILE A O 1
ATOM 3063 N N . GLY A 1 389 ? -3.650 -2.715 16.881 1.00 87.31 389 GLY A N 1
ATOM 3064 C CA . GLY A 1 389 ? -2.609 -2.634 17.898 1.00 87.31 389 GLY A CA 1
ATOM 3065 C C . GLY A 1 389 ? -1.283 -3.129 17.335 1.00 87.31 389 GLY A C 1
ATOM 3066 O O . GLY A 1 389 ? -1.114 -4.335 17.148 1.00 87.31 389 GLY A O 1
ATOM 3067 N N . TYR A 1 390 ? -0.352 -2.217 17.069 1.00 83.56 390 TYR A N 1
ATOM 3068 C CA . TYR A 1 390 ? 1.028 -2.553 16.720 1.00 83.56 390 TYR A CA 1
ATOM 3069 C C . TYR A 1 390 ? 1.844 -2.750 17.999 1.00 83.56 390 TYR A C 1
ATOM 3071 O O . TYR A 1 390 ? 1.724 -1.965 18.940 1.00 83.56 390 TYR A O 1
ATOM 3079 N N . ALA A 1 391 ? 2.701 -3.771 18.033 1.00 72.62 391 ALA A N 1
ATOM 3080 C CA . ALA A 1 391 ? 3.552 -4.063 19.187 1.00 72.62 391 ALA A CA 1
ATOM 3081 C C . ALA A 1 391 ? 4.565 -2.961 19.521 1.00 72.62 391 ALA A C 1
ATOM 3083 O O . ALA A 1 391 ? 5.038 -2.885 20.655 1.00 72.62 391 ALA A O 1
ATOM 3084 N N . THR A 1 392 ? 4.914 -2.133 18.541 1.00 60.41 392 THR A N 1
ATOM 3085 C CA . THR A 1 392 ? 5.871 -1.033 18.650 1.00 60.41 392 THR A CA 1
ATOM 3086 C C . THR A 1 392 ? 5.444 0.109 17.721 1.00 60.41 392 THR A C 1
ATOM 3088 O O . THR A 1 392 ? 4.652 -0.109 16.799 1.00 60.41 392 THR A O 1
ATOM 3091 N N . VAL A 1 393 ? 5.936 1.316 17.980 1.00 49.72 393 VAL A N 1
ATOM 3092 C CA . VAL A 1 393 ? 5.768 2.503 17.124 1.00 49.72 393 VAL A CA 1
ATOM 3093 C C . VAL A 1 393 ? 6.536 2.377 15.797 1.00 49.72 393 VAL A C 1
ATOM 3095 O O . VAL A 1 393 ? 7.513 1.632 15.699 1.00 49.72 393 VAL A O 1
ATOM 3098 N N . THR A 1 394 ? 6.092 3.109 14.770 1.00 56.12 394 THR A N 1
ATOM 3099 C CA . THR A 1 394 ? 6.752 3.208 13.452 1.00 56.12 394 THR A CA 1
ATOM 3100 C C . THR A 1 394 ? 8.234 3.570 13.593 1.00 56.12 394 THR A C 1
ATOM 3102 O O . THR A 1 394 ? 8.582 4.364 14.461 1.00 56.12 394 THR A O 1
ATOM 3105 N N . GLY A 1 395 ? 9.105 2.967 12.779 1.00 41.22 395 GLY A N 1
ATOM 3106 C CA . GLY A 1 395 ? 10.564 3.128 12.857 1.00 41.22 395 GLY A CA 1
ATOM 3107 C C . GLY A 1 395 ? 11.261 2.132 13.794 1.00 41.22 395 GLY A C 1
ATOM 3108 O O . GLY A 1 395 ? 12.416 1.778 13.558 1.00 41.22 395 GLY A O 1
ATOM 3109 N N . TYR A 1 396 ? 10.560 1.578 14.792 1.00 55.69 396 TYR A N 1
ATOM 3110 C CA . TYR A 1 396 ? 11.198 0.832 15.882 1.00 55.69 396 TYR A CA 1
ATOM 3111 C C . TYR A 1 396 ? 11.096 -0.700 15.804 1.00 55.69 396 TYR A C 1
ATOM 3113 O O . TYR A 1 396 ? 10.178 -1.309 15.239 1.00 55.69 396 TYR A O 1
ATOM 3121 N N . THR A 1 397 ? 12.064 -1.327 16.471 1.00 63.06 397 THR A N 1
ATOM 3122 C CA . THR A 1 397 ? 12.130 -2.757 16.777 1.00 63.06 397 THR A CA 1
ATOM 3123 C C . THR A 1 397 ? 11.027 -3.178 17.763 1.00 63.06 397 THR A C 1
ATOM 3125 O O . THR A 1 397 ? 10.582 -2.399 18.608 1.00 63.06 397 THR A O 1
ATOM 3128 N N . SER A 1 398 ? 10.605 -4.444 17.693 1.00 72.88 398 SER A N 1
ATOM 3129 C CA . SER A 1 398 ? 9.843 -5.130 18.747 1.00 72.88 398 SER A CA 1
ATOM 3130 C C . SER A 1 398 ? 10.617 -6.351 19.260 1.00 72.88 398 SER A C 1
ATOM 3132 O O . SER A 1 398 ? 11.346 -7.004 18.502 1.00 72.88 398 SER A O 1
ATOM 3134 N N . PHE A 1 399 ? 10.489 -6.644 20.556 1.00 75.38 399 PHE A N 1
ATOM 3135 C CA . PHE A 1 399 ? 11.371 -7.566 21.272 1.00 75.38 399 PHE A CA 1
ATOM 3136 C C . PHE A 1 399 ? 10.635 -8.780 21.857 1.00 75.38 399 PHE A C 1
ATOM 3138 O O . PHE A 1 399 ? 9.477 -8.708 22.283 1.00 75.38 399 PHE A O 1
ATOM 3145 N N . ARG A 1 400 ? 11.342 -9.915 21.908 1.00 80.00 400 ARG A N 1
ATOM 3146 C CA . ARG A 1 400 ? 10.801 -11.219 22.305 1.00 80.00 400 ARG A CA 1
ATOM 3147 C C . ARG A 1 400 ? 11.766 -12.018 23.175 1.00 80.00 400 ARG A C 1
ATOM 3149 O O . ARG A 1 400 ? 12.945 -12.169 22.858 1.00 80.00 400 ARG A O 1
ATOM 3156 N N . SER A 1 401 ? 11.241 -12.580 24.261 1.00 71.06 401 SER A N 1
ATOM 3157 C CA . SER A 1 401 ? 11.919 -13.604 25.053 1.00 71.06 401 SER A CA 1
ATOM 3158 C C . SER A 1 401 ? 11.748 -14.967 24.385 1.00 71.06 401 SER A C 1
ATOM 3160 O O . SER A 1 401 ? 10.647 -15.336 23.975 1.00 71.06 401 SER A O 1
ATOM 3162 N N . ARG A 1 402 ? 12.823 -15.761 24.333 1.00 72.69 402 ARG A N 1
ATOM 3163 C CA . ARG A 1 402 ? 12.779 -17.127 23.781 1.00 72.69 402 ARG A CA 1
ATOM 3164 C C . ARG A 1 402 ? 11.958 -18.115 24.619 1.00 72.69 402 ARG A C 1
ATOM 3166 O O . ARG A 1 402 ? 11.633 -19.185 24.118 1.00 72.69 402 ARG A O 1
ATOM 3173 N N . THR A 1 403 ? 11.634 -17.771 25.868 1.00 67.12 403 THR A N 1
ATOM 3174 C CA . THR A 1 403 ? 10.941 -18.652 26.828 1.00 67.12 403 THR A CA 1
ATOM 3175 C C . THR A 1 403 ? 9.653 -18.066 27.412 1.00 67.12 403 THR A C 1
ATOM 3177 O O . THR A 1 403 ? 8.907 -18.803 28.047 1.00 67.12 403 THR A O 1
ATOM 3180 N N . ARG A 1 404 ? 9.382 -16.764 27.227 1.00 73.88 404 ARG A N 1
ATOM 3181 C CA . ARG A 1 404 ? 8.216 -16.057 27.807 1.00 73.88 404 ARG A CA 1
ATOM 3182 C C . ARG A 1 404 ? 7.365 -15.285 26.784 1.00 73.88 404 ARG A C 1
ATOM 3184 O O . ARG A 1 404 ? 6.559 -14.449 27.187 1.00 73.88 404 ARG A O 1
ATOM 3191 N N . GLY A 1 405 ? 7.578 -15.518 25.488 1.00 79.31 405 GLY A N 1
ATOM 3192 C CA . GLY A 1 405 ? 6.921 -14.764 24.416 1.00 79.31 405 GLY A CA 1
ATOM 3193 C C . GLY A 1 405 ? 7.430 -13.322 24.271 1.00 79.31 405 GLY A C 1
ATOM 3194 O O . GLY A 1 405 ? 8.468 -12.941 24.824 1.00 79.31 405 GLY A O 1
ATOM 3195 N N . SER A 1 406 ? 6.721 -12.510 23.494 1.00 86.62 406 SER A N 1
ATOM 3196 C CA . SER A 1 406 ? 6.985 -11.079 23.325 1.00 86.62 406 SER A CA 1
ATOM 3197 C C . SER A 1 406 ? 6.405 -10.242 24.458 1.00 86.62 406 SER A C 1
ATOM 3199 O O . SER A 1 406 ? 5.375 -10.567 25.052 1.00 86.62 406 SER A O 1
ATOM 3201 N N . PHE A 1 407 ? 7.071 -9.123 24.758 1.00 86.81 407 PHE A N 1
ATOM 3202 C CA . PHE A 1 407 ? 6.625 -8.204 25.807 1.00 86.81 407 PHE A CA 1
ATOM 3203 C C . PHE A 1 407 ? 5.216 -7.679 25.516 1.00 86.81 407 PHE A C 1
ATOM 3205 O O . PHE A 1 407 ? 4.373 -7.668 26.411 1.00 86.81 407 PHE A O 1
ATOM 3212 N N . TYR A 1 408 ? 4.931 -7.336 24.255 1.00 91.94 408 TYR A N 1
ATOM 3213 C CA . TYR A 1 408 ? 3.615 -6.862 23.842 1.00 91.94 408 TYR A CA 1
ATOM 3214 C C . TYR A 1 408 ? 2.519 -7.914 24.007 1.00 91.94 408 TYR A C 1
ATOM 3216 O O . TYR A 1 408 ? 1.528 -7.637 24.678 1.00 91.94 408 TYR A O 1
ATOM 3224 N N . ILE A 1 409 ? 2.673 -9.118 23.443 1.00 94.81 409 ILE A N 1
ATOM 3225 C CA . ILE A 1 409 ? 1.613 -10.135 23.510 1.00 94.81 409 ILE A CA 1
ATOM 3226 C C . ILE A 1 409 ? 1.396 -10.617 24.945 1.00 94.81 409 ILE A C 1
ATOM 3228 O O . ILE A 1 409 ? 0.246 -10.753 25.376 1.00 94.81 409 ILE A O 1
ATOM 3232 N N . ARG A 1 410 ? 2.467 -10.785 25.728 1.00 92.12 410 ARG A N 1
ATOM 3233 C CA . ARG A 1 410 ? 2.343 -11.084 27.156 1.00 92.12 410 ARG A CA 1
ATOM 3234 C C . ARG A 1 410 ? 1.600 -9.972 27.903 1.00 92.12 410 ARG A C 1
ATOM 3236 O O . ARG A 1 410 ? 0.648 -10.268 28.614 1.00 92.12 410 ARG A O 1
ATOM 3243 N N . LYS A 1 411 ? 1.956 -8.696 27.723 1.00 94.88 411 LYS A N 1
ATOM 3244 C CA . LYS A 1 411 ? 1.270 -7.588 28.416 1.00 94.88 411 LYS A CA 1
ATOM 3245 C C . LYS A 1 411 ? -0.165 -7.364 27.947 1.00 94.88 411 LYS A C 1
ATOM 3247 O O . LYS A 1 411 ? -1.027 -7.063 28.775 1.00 94.88 411 LYS A O 1
ATOM 3252 N N . LEU A 1 412 ? -0.444 -7.582 26.663 1.00 95.56 412 LEU A N 1
ATOM 3253 C CA . LEU A 1 412 ? -1.787 -7.592 26.086 1.00 95.56 412 LEU A CA 1
ATOM 3254 C C . LEU A 1 412 ? -2.655 -8.685 26.715 1.00 95.56 412 LEU A C 1
ATOM 3256 O O . LEU A 1 412 ? -3.779 -8.408 27.131 1.00 95.56 412 LEU A O 1
ATOM 3260 N N . THR A 1 413 ? -2.135 -9.907 26.825 1.00 95.25 413 THR A N 1
ATOM 3261 C CA . THR A 1 413 ? -2.869 -11.034 27.414 1.00 95.25 413 THR A CA 1
ATOM 3262 C C . THR A 1 413 ? -2.989 -10.917 28.933 1.00 95.25 413 THR A C 1
ATOM 3264 O O . THR A 1 413 ? -4.082 -11.139 29.438 1.00 95.25 413 THR A O 1
ATOM 3267 N N . GLU A 1 414 ? -1.965 -10.462 29.666 1.00 94.75 414 GLU A N 1
ATOM 3268 C CA . GLU A 1 414 ? -2.060 -10.102 31.097 1.00 94.75 414 GLU A CA 1
ATOM 3269 C C . GLU A 1 414 ? -3.214 -9.102 31.343 1.00 94.75 414 GLU A C 1
ATOM 3271 O O . GLU A 1 414 ? -4.145 -9.391 32.102 1.00 94.75 414 GLU A O 1
ATOM 3276 N N . ASN A 1 415 ? -3.225 -7.964 30.635 1.00 96.62 415 ASN A N 1
ATOM 3277 C CA . ASN A 1 415 ? -4.221 -6.905 30.836 1.00 96.62 415 ASN A CA 1
ATOM 3278 C C . ASN A 1 415 ? -5.633 -7.296 30.354 1.00 96.62 415 ASN A C 1
ATOM 3280 O O . ASN A 1 415 ? -6.615 -7.016 31.048 1.00 96.62 415 ASN A O 1
ATOM 3284 N N . LEU A 1 416 ? -5.766 -7.998 29.220 1.00 94.56 416 LEU A N 1
ATOM 3285 C CA . LEU A 1 416 ? -7.045 -8.595 28.803 1.00 94.56 416 LEU A CA 1
ATOM 3286 C C . LEU A 1 416 ? -7.520 -9.676 29.785 1.00 94.56 416 LEU A C 1
ATOM 3288 O O . LEU A 1 416 ? -8.727 -9.854 29.973 1.00 94.56 416 LEU A O 1
ATOM 3292 N N . ASN A 1 417 ? -6.607 -10.401 30.434 1.00 92.56 417 ASN A N 1
ATOM 3293 C CA . ASN A 1 417 ? -6.989 -11.431 31.389 1.00 92.56 417 ASN A CA 1
ATOM 3294 C C . ASN A 1 417 ? -7.536 -10.855 32.696 1.00 92.56 417 ASN A C 1
ATOM 3296 O O . ASN A 1 417 ? -8.494 -11.423 33.232 1.00 92.56 417 ASN A O 1
ATOM 3300 N N . GLN A 1 418 ? -7.006 -9.709 33.131 1.00 93.69 418 GLN A N 1
ATOM 3301 C CA . GLN A 1 418 ? -7.372 -9.032 34.375 1.00 93.69 418 GLN A CA 1
ATOM 3302 C C . GLN A 1 418 ? -8.545 -8.039 34.246 1.00 93.69 418 GLN A C 1
ATOM 3304 O O . GLN A 1 418 ? -9.394 -8.002 35.133 1.00 93.69 418 GLN A O 1
ATOM 3309 N N . TYR A 1 419 ? -8.620 -7.242 33.170 1.00 94.12 419 TYR A N 1
ATOM 3310 C CA . TYR A 1 419 ? -9.495 -6.054 33.118 1.00 94.12 419 TYR A CA 1
ATOM 3311 C C . TYR A 1 419 ? -10.669 -6.125 32.123 1.00 94.12 419 TYR A C 1
ATOM 3313 O O . TYR A 1 419 ? -11.543 -5.259 32.145 1.00 94.12 419 TYR A O 1
ATOM 3321 N N . ALA A 1 420 ? -10.755 -7.162 31.282 1.00 90.19 420 ALA A N 1
ATOM 3322 C CA . ALA A 1 420 ? -11.779 -7.303 30.232 1.00 90.19 420 ALA A CA 1
ATOM 3323 C C . ALA A 1 420 ? -13.251 -7.357 30.709 1.00 90.19 420 ALA A C 1
ATOM 3325 O O . ALA A 1 420 ? -14.170 -7.238 29.892 1.00 90.19 420 ALA A O 1
ATOM 3326 N N . ASN A 1 421 ? -13.491 -7.553 32.009 1.00 85.19 421 ASN A N 1
ATOM 3327 C CA . ASN A 1 421 ? -14.818 -7.472 32.629 1.00 85.19 421 ASN A CA 1
ATOM 3328 C C . ASN A 1 421 ? -15.251 -6.030 32.957 1.00 85.19 421 ASN A C 1
ATOM 3330 O O . ASN A 1 421 ? -16.437 -5.705 32.896 1.00 85.19 421 ASN A O 1
ATOM 3334 N N . SER A 1 422 ? -14.294 -5.162 33.278 1.00 87.19 422 SER A N 1
ATOM 3335 C CA . SER A 1 422 ? -14.513 -3.891 33.974 1.00 87.19 422 SER A CA 1
ATOM 3336 C C . SER A 1 422 ? -14.134 -2.665 33.144 1.00 87.19 422 SER A C 1
ATOM 3338 O O . SER A 1 422 ? -14.733 -1.609 33.326 1.00 87.19 422 SER A O 1
ATOM 3340 N N . GLN A 1 423 ? -13.191 -2.798 32.208 1.00 92.69 423 GLN A N 1
ATOM 3341 C CA . GLN A 1 423 ? -12.668 -1.701 31.389 1.00 92.69 423 GLN A CA 1
ATOM 3342 C C . GLN A 1 423 ? -12.876 -1.966 29.893 1.00 92.69 423 GLN A C 1
ATOM 3344 O O . GLN A 1 423 ? -13.032 -3.112 29.461 1.00 92.69 423 GLN A O 1
ATOM 3349 N N . ASP A 1 424 ? -12.924 -0.892 29.107 1.00 93.75 424 ASP A N 1
ATOM 3350 C CA . ASP A 1 424 ? -13.016 -0.973 27.652 1.00 93.75 424 ASP A CA 1
ATOM 3351 C C . ASP A 1 424 ? -11.637 -1.243 27.020 1.00 93.75 424 ASP A C 1
ATOM 3353 O O . ASP A 1 424 ? -10.594 -1.026 27.641 1.00 93.75 424 ASP A O 1
ATOM 3357 N N . LEU A 1 425 ? -11.620 -1.698 25.767 1.00 95.19 425 LEU A N 1
ATOM 3358 C CA . LEU A 1 425 ? -10.389 -2.068 25.072 1.00 95.19 425 LEU A CA 1
ATOM 3359 C C . LEU A 1 425 ? -9.379 -0.914 24.921 1.00 95.19 425 LEU A C 1
ATOM 3361 O O . LEU A 1 425 ? -8.184 -1.190 24.950 1.00 95.19 425 LEU A O 1
ATOM 3365 N N . ILE A 1 426 ? -9.801 0.350 24.798 1.00 93.50 426 ILE A N 1
ATOM 3366 C CA . ILE A 1 426 ? -8.850 1.470 24.710 1.00 93.50 426 ILE A CA 1
ATOM 3367 C C . ILE A 1 426 ? -8.191 1.692 26.072 1.00 93.50 426 ILE A C 1
ATOM 3369 O O . ILE A 1 426 ? -6.966 1.713 26.148 1.00 93.50 426 ILE A O 1
ATOM 3373 N N . SER A 1 427 ? -8.967 1.726 27.161 1.00 93.00 427 SER A N 1
ATOM 3374 C CA . SER A 1 427 ? -8.415 1.787 28.526 1.00 93.00 427 SER A CA 1
ATOM 3375 C C . SER A 1 427 ? -7.463 0.622 28.834 1.00 93.00 427 SER A C 1
ATOM 3377 O O . SER A 1 427 ? -6.422 0.817 29.462 1.00 93.00 427 SER A O 1
ATOM 3379 N N . ILE A 1 428 ? -7.784 -0.587 28.362 1.00 94.69 428 ILE A N 1
ATOM 3380 C CA . ILE A 1 428 ? -6.920 -1.769 28.489 1.00 94.69 428 ILE A CA 1
ATOM 3381 C C . ILE A 1 428 ? -5.624 -1.587 27.686 1.00 94.69 428 ILE A C 1
ATOM 3383 O O . ILE A 1 428 ? -4.548 -1.834 28.223 1.00 94.69 428 ILE A O 1
ATOM 3387 N N . LEU A 1 429 ? -5.690 -1.116 26.438 1.00 92.88 429 LEU A N 1
ATOM 3388 C CA . LEU A 1 429 ? -4.500 -0.889 25.608 1.00 92.88 429 LEU A CA 1
ATOM 3389 C C . LEU A 1 429 ? -3.611 0.239 26.150 1.00 92.88 429 LEU A C 1
ATOM 3391 O O . LEU A 1 429 ? -2.394 0.103 26.112 1.00 92.88 429 LEU A O 1
ATOM 3395 N N . THR A 1 430 ? -4.174 1.282 26.765 1.00 88.75 430 THR A N 1
ATOM 3396 C CA . THR A 1 430 ? -3.390 2.301 27.486 1.00 88.75 430 THR A CA 1
ATOM 3397 C C . THR A 1 430 ? -2.577 1.693 28.639 1.00 88.75 430 THR A C 1
ATOM 3399 O O . THR A 1 430 ? -1.437 2.100 28.864 1.00 88.75 430 THR A O 1
ATOM 3402 N N . ARG A 1 431 ? -3.101 0.669 29.333 1.00 93.31 431 ARG A N 1
ATOM 3403 C CA . ARG A 1 431 ? -2.315 -0.095 30.324 1.00 93.31 431 ARG A CA 1
ATOM 3404 C C . ARG A 1 431 ? -1.235 -0.943 29.671 1.00 93.31 431 ARG A C 1
ATOM 3406 O O . ARG A 1 431 ? -0.118 -0.937 30.162 1.00 93.31 431 ARG A O 1
ATOM 3413 N N . VAL A 1 432 ? -1.526 -1.610 28.551 1.00 92.12 432 VAL A N 1
ATOM 3414 C CA . VAL A 1 432 ? -0.511 -2.358 27.782 1.00 92.12 432 VAL A CA 1
ATOM 3415 C C . VAL A 1 432 ? 0.631 -1.432 27.348 1.00 92.12 432 VAL A C 1
ATOM 3417 O O . VAL A 1 432 ? 1.793 -1.817 27.452 1.00 92.12 432 VAL A O 1
ATOM 3420 N N . ASN A 1 433 ? 0.325 -0.199 26.938 1.00 87.19 433 ASN A N 1
ATOM 3421 C CA . ASN A 1 433 ? 1.330 0.804 26.596 1.00 87.19 433 ASN A CA 1
ATOM 3422 C C . ASN A 1 433 ? 2.220 1.168 27.792 1.00 87.19 433 ASN A C 1
ATOM 3424 O O . ASN A 1 433 ? 3.444 1.142 27.665 1.00 87.19 433 ASN A O 1
ATOM 3428 N N . HIS A 1 434 ? 1.619 1.446 28.954 1.00 88.19 434 HIS A N 1
ATOM 3429 C CA . HIS A 1 434 ? 2.364 1.685 30.191 1.00 88.19 434 HIS A CA 1
ATOM 3430 C C . HIS A 1 434 ? 3.235 0.474 30.557 1.00 88.19 434 HIS A C 1
ATOM 3432 O O . HIS A 1 434 ? 4.459 0.585 30.592 1.00 88.19 434 HIS A O 1
ATOM 3438 N N . ASP A 1 435 ? 2.618 -0.692 30.733 1.00 90.38 435 ASP A N 1
ATOM 3439 C CA . ASP A 1 435 ? 3.252 -1.946 31.129 1.00 90.38 435 ASP A CA 1
ATOM 3440 C C . ASP A 1 435 ? 4.460 -2.309 30.252 1.00 90.38 435 ASP A C 1
ATOM 3442 O O . ASP A 1 435 ? 5.529 -2.586 30.792 1.00 90.38 435 ASP A O 1
ATOM 3446 N N . VAL A 1 436 ? 4.328 -2.277 28.919 1.00 86.25 436 VAL A N 1
ATOM 3447 C CA . VAL A 1 436 ? 5.436 -2.601 27.997 1.00 86.25 436 VAL A CA 1
ATOM 3448 C C . VAL A 1 436 ? 6.548 -1.552 28.083 1.00 86.25 436 VAL A C 1
ATOM 3450 O O . VAL A 1 436 ? 7.718 -1.926 28.108 1.00 86.25 436 VAL A O 1
ATOM 3453 N N . SER A 1 437 ? 6.213 -0.265 28.233 1.00 82.31 437 SER A N 1
ATOM 3454 C CA . SER A 1 437 ? 7.223 0.791 28.410 1.00 82.31 437 SER A CA 1
ATOM 3455 C C . SER A 1 437 ? 7.988 0.697 29.743 1.00 82.31 437 SER A C 1
ATOM 3457 O O . SER A 1 437 ? 9.117 1.186 29.839 1.00 82.31 437 SER A O 1
ATOM 3459 N N . THR A 1 438 ? 7.445 0.018 30.766 1.00 81.50 438 THR A N 1
ATOM 3460 C CA . THR A 1 438 ? 8.195 -0.264 32.007 1.00 81.50 438 THR A CA 1
ATOM 3461 C C . THR A 1 438 ? 9.220 -1.392 31.873 1.00 81.50 438 THR A C 1
ATOM 3463 O O . THR A 1 438 ? 10.220 -1.365 32.588 1.00 81.50 438 THR A O 1
ATOM 3466 N N . GLU A 1 439 ? 9.048 -2.330 30.936 1.00 77.56 439 GLU A N 1
ATOM 3467 C CA . GLU A 1 439 ? 9.977 -3.454 30.743 1.00 77.56 439 GLU A CA 1
ATOM 3468 C C . GLU A 1 439 ? 11.369 -2.948 30.305 1.00 77.56 439 GLU A C 1
ATOM 3470 O O . GLU A 1 439 ? 11.492 -1.936 29.611 1.00 77.56 439 GLU A O 1
ATOM 3475 N N . ASN A 1 440 ? 12.437 -3.632 30.724 1.00 72.56 440 ASN A N 1
ATOM 3476 C CA . ASN A 1 440 ? 13.826 -3.275 30.413 1.00 72.56 440 ASN A CA 1
ATOM 3477 C C . ASN A 1 440 ? 14.460 -4.383 29.562 1.00 72.56 440 ASN A C 1
ATOM 3479 O O . ASN A 1 440 ? 14.499 -5.537 29.988 1.00 72.56 440 ASN A O 1
ATOM 3483 N N . ILE A 1 441 ? 14.975 -4.040 28.379 1.00 67.44 441 ILE A N 1
ATOM 3484 C CA . ILE A 1 441 ? 15.588 -4.994 27.446 1.00 67.44 441 ILE A CA 1
ATOM 3485 C C . ILE A 1 441 ? 17.107 -4.754 27.398 1.00 67.44 441 ILE A C 1
ATOM 3487 O O . ILE A 1 441 ? 17.539 -3.840 26.701 1.00 67.44 441 ILE A O 1
ATOM 3491 N N . PRO A 1 442 ? 17.950 -5.510 28.122 1.00 61.41 442 PRO A N 1
ATOM 3492 C CA . PRO A 1 442 ? 19.404 -5.378 28.002 1.00 61.41 442 PRO A CA 1
ATOM 3493 C C . PRO A 1 442 ? 19.897 -5.638 26.567 1.00 61.41 442 PRO A C 1
ATOM 3495 O O . PRO A 1 442 ? 19.571 -6.663 25.962 1.00 61.41 442 PRO A O 1
ATOM 3498 N N . ALA A 1 443 ? 20.705 -4.718 26.032 1.00 55.78 443 ALA A N 1
ATOM 3499 C CA . ALA A 1 443 ? 21.430 -4.914 24.779 1.00 55.78 443 ALA A CA 1
ATOM 3500 C C . ALA A 1 443 ? 22.721 -5.727 25.008 1.00 55.78 443 ALA A C 1
ATOM 3502 O O . ALA A 1 443 ? 23.333 -5.672 26.073 1.00 55.78 443 ALA A O 1
ATOM 3503 N N . GLY A 1 444 ? 23.145 -6.493 23.997 1.00 50.75 444 GLY A N 1
ATOM 3504 C CA . GLY A 1 444 ? 24.169 -7.543 24.131 1.00 50.75 444 GLY A CA 1
ATOM 3505 C C . GLY A 1 444 ? 25.615 -7.103 24.412 1.00 50.75 444 GLY A C 1
ATOM 3506 O O . GLY A 1 444 ? 26.483 -7.967 24.456 1.00 50.75 444 GLY A O 1
ATOM 3507 N N . ASN A 1 445 ? 25.890 -5.807 24.582 1.00 45.31 445 ASN A N 1
ATOM 3508 C CA . ASN A 1 445 ? 27.173 -5.268 25.042 1.00 45.31 445 ASN A CA 1
ATOM 3509 C C . ASN A 1 445 ? 26.937 -3.948 25.801 1.00 45.31 445 ASN A C 1
ATOM 3511 O O . ASN A 1 445 ? 26.236 -3.080 25.300 1.00 45.31 445 ASN A O 1
ATOM 3515 N N . ASN A 1 446 ? 27.566 -3.799 26.972 1.00 46.44 446 ASN A N 1
ATOM 3516 C CA . ASN A 1 446 ? 27.732 -2.563 27.757 1.00 46.44 446 ASN A CA 1
ATOM 3517 C C . ASN A 1 446 ? 26.509 -1.631 27.954 1.00 46.44 446 ASN A C 1
ATOM 3519 O O . ASN A 1 446 ? 26.296 -0.691 27.201 1.00 46.44 446 ASN A O 1
ATOM 3523 N N . TYR A 1 447 ? 25.856 -1.775 29.115 1.00 51.81 447 TYR A N 1
ATOM 3524 C CA . TYR A 1 447 ? 25.037 -0.766 29.827 1.00 51.81 447 TYR A CA 1
ATOM 3525 C C . TYR A 1 447 ? 23.758 -0.215 29.167 1.00 51.81 447 TYR A C 1
ATOM 3527 O O . TYR A 1 447 ? 22.884 0.251 29.904 1.00 51.81 447 TYR A O 1
ATOM 3535 N N . GLU A 1 448 ? 23.593 -0.298 27.849 1.00 54.75 448 GLU A N 1
ATOM 3536 C CA . GLU A 1 448 ? 22.381 0.155 27.162 1.00 54.75 448 GLU A CA 1
ATOM 3537 C C . GLU A 1 448 ? 21.176 -0.751 27.462 1.00 54.75 448 GLU A C 1
ATOM 3539 O O . GLU A 1 448 ? 21.186 -1.962 27.212 1.00 54.75 448 GLU A O 1
ATOM 3544 N N . ILE A 1 449 ? 20.097 -0.145 27.963 1.00 64.62 449 ILE A N 1
ATOM 3545 C CA . ILE A 1 449 ? 18.766 -0.750 27.965 1.00 64.62 449 ILE A CA 1
ATOM 3546 C C . ILE A 1 449 ? 18.037 -0.271 26.711 1.00 64.62 449 ILE A C 1
ATOM 3548 O O . ILE A 1 449 ? 17.948 0.924 26.448 1.00 64.62 449 ILE A O 1
ATOM 3552 N N . SER A 1 450 ? 17.466 -1.204 25.960 1.00 67.94 450 SER A N 1
ATOM 3553 C CA . SER A 1 450 ? 16.424 -0.919 24.982 1.00 67.94 450 SER A CA 1
ATOM 3554 C C . SER A 1 450 ? 15.043 -0.848 25.649 1.00 67.94 450 SER A C 1
ATOM 3556 O O . SER A 1 450 ? 14.764 -1.520 26.649 1.00 67.94 450 SER A O 1
ATOM 3558 N N . LYS A 1 451 ? 14.164 -0.038 25.066 1.00 79.25 451 LYS A N 1
ATOM 3559 C CA . LYS A 1 451 ? 12.757 0.148 25.426 1.00 79.25 451 LYS A CA 1
ATOM 3560 C C . LYS A 1 451 ? 11.846 -0.205 24.247 1.00 79.25 451 LYS A C 1
ATOM 3562 O O . LYS A 1 451 ? 12.304 -0.382 23.119 1.00 79.25 451 LYS A O 1
ATOM 3567 N N . GLN A 1 452 ? 10.555 -0.342 24.534 1.00 80.38 452 GLN A N 1
ATOM 3568 C CA . GLN A 1 452 ? 9.501 -0.583 23.552 1.00 80.38 452 GLN A CA 1
ATOM 3569 C C . GLN A 1 452 ? 8.216 0.104 24.034 1.00 80.38 452 GLN A C 1
ATOM 3571 O O . GLN A 1 452 ? 7.875 0.002 25.212 1.00 80.38 452 GLN A O 1
ATOM 3576 N N . VAL A 1 453 ? 7.468 0.749 23.136 1.00 82.25 453 VAL A N 1
ATOM 3577 C CA . VAL A 1 453 ? 6.103 1.225 23.412 1.00 82.25 453 VAL A CA 1
ATOM 3578 C C . VAL A 1 453 ? 5.160 0.845 22.255 1.00 82.25 453 VAL A C 1
ATOM 3580 O O . VAL A 1 453 ? 5.433 1.198 21.108 1.00 82.25 453 VAL A O 1
ATOM 3583 N N . PRO A 1 454 ? 4.071 0.097 22.517 1.00 86.81 454 PRO A N 1
ATOM 3584 C CA . PRO A 1 454 ? 3.065 -0.251 21.514 1.00 86.81 454 PRO A CA 1
ATOM 3585 C C . PRO A 1 454 ? 2.258 0.952 21.013 1.00 86.81 454 PRO A C 1
ATOM 3587 O O . PRO A 1 454 ? 2.096 1.955 21.709 1.00 86.81 454 PRO A O 1
ATOM 3590 N N . MET A 1 455 ? 1.680 0.821 19.819 1.00 81.81 455 MET A N 1
ATOM 3591 C CA . MET A 1 455 ? 0.908 1.876 19.160 1.00 81.81 455 MET A CA 1
ATOM 3592 C C . MET A 1 455 ? -0.486 1.364 18.750 1.00 81.81 455 MET A C 1
ATOM 3594 O O . MET A 1 455 ? -0.604 0.621 17.776 1.00 81.81 455 MET A O 1
ATOM 3598 N N . PRO A 1 456 ? -1.562 1.718 19.478 1.00 82.56 456 PRO A N 1
ATOM 3599 C CA . PRO A 1 456 ? -2.932 1.393 19.089 1.00 82.56 456 PRO A CA 1
ATOM 3600 C C . PRO A 1 456 ? -3.554 2.486 18.199 1.00 82.56 456 PRO A C 1
ATOM 3602 O O . PRO A 1 456 ? -3.896 3.563 18.678 1.00 82.56 456 PRO A O 1
ATOM 3605 N N . GLN A 1 457 ? -3.776 2.185 16.918 1.00 82.75 457 GLN A N 1
ATOM 3606 C CA . GLN A 1 457 ? -4.570 3.010 15.992 1.00 82.75 457 GLN A CA 1
ATOM 3607 C C . GLN A 1 457 ? -6.017 2.486 15.931 1.00 82.75 457 GLN A C 1
ATOM 3609 O O . GLN A 1 457 ? -6.227 1.271 15.901 1.00 82.75 457 GLN A O 1
ATOM 3614 N N . PHE A 1 458 ? -7.042 3.349 15.906 1.00 87.31 458 PHE A N 1
ATOM 3615 C CA . PHE A 1 458 ? -8.440 2.889 15.897 1.00 87.31 458 PHE A CA 1
ATOM 3616 C C . PHE A 1 458 ? -9.447 3.852 15.253 1.00 87.31 458 PHE A C 1
ATOM 3618 O O . PHE A 1 458 ? -9.349 5.066 15.372 1.00 87.31 458 PHE A O 1
ATOM 3625 N N . THR A 1 459 ? -10.488 3.267 14.654 1.00 85.25 459 THR A N 1
ATOM 3626 C CA . THR A 1 459 ? -11.701 3.936 14.146 1.00 85.25 459 THR A CA 1
ATOM 3627 C C . THR A 1 459 ? -12.962 3.415 14.857 1.00 85.25 459 THR A C 1
ATOM 3629 O O . THR A 1 459 ? -14.070 3.424 14.310 1.00 85.25 459 THR A O 1
ATOM 3632 N N . LEU A 1 460 ? -12.803 2.908 16.088 1.00 88.50 460 LEU A N 1
ATOM 3633 C CA . LEU A 1 460 ? -13.905 2.470 16.948 1.00 88.50 460 LEU A CA 1
ATOM 3634 C C . LEU A 1 460 ? -14.807 3.657 17.317 1.00 88.50 460 LEU A C 1
ATOM 3636 O O . LEU A 1 460 ? -14.346 4.680 17.812 1.00 88.50 460 LEU A O 1
ATOM 3640 N N . ARG A 1 461 ? -16.119 3.498 17.115 1.00 89.44 461 ARG A N 1
ATOM 3641 C CA . ARG A 1 461 ? -17.138 4.558 17.285 1.00 89.44 461 ARG A CA 1
ATOM 3642 C C . ARG A 1 461 ? -18.000 4.376 18.539 1.00 89.44 461 ARG A C 1
ATOM 3644 O O . ARG A 1 461 ? -19.019 5.045 18.707 1.00 89.44 461 ARG A O 1
ATOM 3651 N N . LYS A 1 462 ? -17.641 3.399 19.371 1.00 89.50 462 LYS A N 1
ATOM 3652 C CA . LYS A 1 462 ? -18.335 2.968 20.588 1.00 89.50 462 LYS A CA 1
ATOM 3653 C C . LYS A 1 462 ? -17.318 2.363 21.556 1.00 89.50 462 LYS A C 1
ATOM 3655 O O . LYS A 1 462 ? -16.309 1.814 21.115 1.00 89.50 462 LYS A O 1
ATOM 3660 N N . GLN A 1 463 ? -17.607 2.385 22.854 1.00 92.69 463 GLN A N 1
ATOM 3661 C CA . GLN A 1 463 ? -16.804 1.646 23.833 1.00 92.69 463 GLN A CA 1
ATOM 3662 C C . GLN A 1 463 ? -16.940 0.132 23.614 1.00 92.69 463 GLN A C 1
ATOM 3664 O O . GLN A 1 463 ? -18.017 -0.367 23.272 1.00 92.69 463 GLN A O 1
ATOM 3669 N N . LEU A 1 464 ? -15.850 -0.606 23.826 1.00 94.19 464 LEU A N 1
ATOM 3670 C CA . LEU A 1 464 ? -15.768 -2.042 23.565 1.00 94.19 464 LEU A CA 1
ATOM 3671 C C . LEU A 1 464 ? -15.346 -2.805 24.822 1.00 94.19 464 LEU A C 1
ATOM 3673 O O . LEU A 1 464 ? -14.181 -2.770 25.197 1.00 94.19 464 LEU A O 1
ATOM 3677 N N . PHE A 1 465 ? -16.280 -3.528 25.442 1.00 92.69 465 PHE A N 1
ATOM 3678 C CA . PHE A 1 465 ? -16.021 -4.381 26.607 1.00 92.69 465 PHE A CA 1
ATOM 3679 C C . PHE A 1 465 ? -16.183 -5.861 26.231 1.00 92.69 465 PHE A C 1
ATOM 3681 O O . PHE A 1 465 ? -17.125 -6.220 25.524 1.00 92.69 465 PHE A O 1
ATOM 3688 N N . PHE A 1 466 ? -15.335 -6.742 26.764 1.00 89.44 466 PHE A N 1
ATOM 3689 C CA . PHE A 1 466 ? -15.397 -8.192 26.511 1.00 89.44 466 PHE A CA 1
ATOM 3690 C C . PHE A 1 466 ? -16.066 -8.986 27.649 1.00 89.44 466 PHE A C 1
ATOM 3692 O O . PHE A 1 466 ? -15.800 -10.182 27.794 1.00 89.44 466 PHE A O 1
ATOM 3699 N N . ARG A 1 467 ? -16.938 -8.338 28.440 1.00 83.69 467 ARG A N 1
ATOM 3700 C CA . ARG A 1 467 ? -17.489 -8.834 29.721 1.00 83.69 467 ARG A CA 1
ATOM 3701 C C . ARG A 1 467 ? -17.840 -10.331 29.694 1.00 83.69 467 ARG A C 1
ATOM 3703 O O . ARG A 1 467 ? -18.829 -10.692 29.048 1.00 83.69 467 ARG A O 1
ATOM 3710 N N . PRO A 1 468 ? -17.054 -11.209 30.355 1.00 65.19 468 PRO A N 1
ATOM 3711 C CA . PRO A 1 468 ? -17.273 -12.658 30.306 1.00 65.19 468 PRO A CA 1
ATOM 3712 C C . PRO A 1 468 ? -18.605 -13.101 30.923 1.00 65.19 468 PRO A C 1
ATOM 3714 O O . PRO A 1 468 ? -19.130 -14.142 30.551 1.00 65.19 468 PRO A O 1
ATOM 3717 N N . GLU A 1 469 ? -19.177 -12.284 31.810 1.00 63.62 469 GLU A N 1
ATOM 3718 C CA . GLU A 1 469 ? -20.511 -12.460 32.406 1.00 63.62 469 GLU A CA 1
ATOM 3719 C C . GLU A 1 469 ? -21.649 -12.485 31.367 1.00 63.62 469 GLU A C 1
ATOM 3721 O O . GLU A 1 469 ? -22.698 -13.064 31.625 1.00 63.62 469 GLU A O 1
ATOM 3726 N N . ASN A 1 470 ? -21.434 -11.926 30.169 1.00 63.53 470 ASN A N 1
ATOM 3727 C CA . ASN A 1 470 ? -22.395 -11.982 29.061 1.00 63.53 470 ASN A CA 1
ATOM 3728 C C . ASN A 1 470 ? -22.381 -13.329 28.302 1.00 63.53 470 ASN A C 1
ATOM 3730 O O . ASN A 1 470 ? -23.026 -13.434 27.260 1.00 63.53 470 ASN A O 1
ATOM 3734 N N . LEU A 1 471 ? -21.595 -14.322 28.735 1.00 65.62 471 LEU A N 1
ATOM 3735 C CA . LEU A 1 471 ? -21.476 -15.626 28.074 1.00 65.62 471 LEU A CA 1
ATOM 3736 C C . LEU A 1 471 ? -22.286 -16.706 28.819 1.00 65.62 471 LEU A C 1
ATOM 3738 O O . LEU A 1 471 ? -22.385 -16.646 30.046 1.00 65.62 471 LEU A O 1
ATOM 3742 N N . PRO A 1 472 ? -22.838 -17.718 28.118 1.00 59.59 472 PRO A N 1
ATOM 3743 C CA . PRO A 1 472 ? -23.551 -18.827 28.751 1.00 59.59 472 PRO A CA 1
ATOM 3744 C C . PRO A 1 472 ? -22.720 -19.543 29.826 1.00 59.59 472 PRO A C 1
ATOM 3746 O O . PRO A 1 472 ? -21.505 -19.701 29.695 1.00 59.59 472 PRO A O 1
ATOM 3749 N N . HIS A 1 473 ? -23.388 -20.021 30.881 1.00 55.19 473 HIS A N 1
ATOM 3750 C CA . HIS A 1 473 ? -22.729 -20.779 31.950 1.00 55.19 473 HIS A CA 1
ATOM 3751 C C . HIS A 1 473 ? -22.178 -22.135 31.480 1.00 55.19 473 HIS A C 1
ATOM 3753 O O . HIS A 1 473 ? -21.186 -22.603 32.039 1.00 55.19 473 HIS A O 1
ATOM 3759 N N . ASP A 1 474 ? -22.780 -22.741 30.451 1.00 54.25 474 ASP A N 1
ATOM 3760 C CA . ASP A 1 474 ? -22.216 -23.912 29.781 1.00 54.25 474 ASP A CA 1
ATOM 3761 C C . ASP A 1 474 ? -21.120 -23.477 28.795 1.00 54.25 474 ASP A C 1
ATOM 3763 O O . ASP A 1 474 ? -21.361 -22.710 27.859 1.00 54.25 474 ASP A O 1
ATOM 3767 N N . ARG A 1 475 ? -19.892 -23.943 29.040 1.00 53.81 475 ARG A N 1
ATOM 3768 C CA . ARG A 1 475 ? -18.670 -23.483 28.364 1.00 53.81 475 ARG A CA 1
ATOM 3769 C C . ARG A 1 475 ? -18.220 -24.384 27.212 1.00 53.81 475 ARG A C 1
ATOM 3771 O O . ARG A 1 475 ? -17.103 -24.212 26.720 1.00 53.81 475 ARG A O 1
ATOM 3778 N N . THR A 1 476 ? -19.038 -25.333 26.751 1.00 54.00 476 THR A N 1
ATOM 3779 C CA . THR A 1 476 ? -18.682 -26.152 25.581 1.00 54.00 476 THR A CA 1
ATOM 3780 C C . THR A 1 476 ? -18.655 -25.307 24.301 1.00 54.00 476 THR A C 1
ATOM 3782 O O . THR A 1 476 ? -19.690 -25.042 23.689 1.00 54.00 476 THR A O 1
ATOM 3785 N N . MET A 1 477 ? -17.459 -24.886 23.879 1.00 54.16 477 MET A N 1
ATOM 3786 C CA . MET A 1 477 ? -17.244 -24.154 22.626 1.00 54.16 477 MET A CA 1
ATOM 3787 C C . MET A 1 477 ? -17.739 -24.964 21.413 1.00 54.16 477 MET A C 1
ATOM 3789 O O . MET A 1 477 ? -17.194 -26.038 21.138 1.00 54.16 477 MET A O 1
ATOM 3793 N N . PRO A 1 478 ? -18.721 -24.468 20.634 1.00 49.34 478 PRO A N 1
ATOM 3794 C CA . PRO A 1 478 ? -19.202 -25.182 19.461 1.00 49.34 478 PRO A CA 1
ATOM 3795 C C . PRO A 1 478 ? -18.165 -25.112 18.332 1.00 49.34 478 PRO A C 1
ATOM 3797 O O . PRO A 1 478 ? -17.981 -24.071 17.693 1.00 49.34 478 PRO A O 1
ATOM 3800 N N . GLN A 1 479 ? -17.511 -26.241 18.040 1.00 49.94 479 GLN A N 1
ATOM 3801 C CA . GLN A 1 479 ? -16.627 -26.384 16.880 1.00 49.94 479 GLN A CA 1
ATOM 3802 C C . GLN A 1 479 ? -17.432 -26.206 15.581 1.00 49.94 479 GLN A C 1
ATOM 3804 O O . GLN A 1 479 ? -18.020 -27.152 15.057 1.00 49.94 479 GLN A O 1
ATOM 3809 N N . SER A 1 480 ? -17.486 -24.981 15.047 1.00 49.94 480 SER A N 1
ATOM 3810 C CA . SER A 1 480 ? -18.275 -24.669 13.846 1.00 49.94 480 SER A CA 1
ATOM 3811 C C . SER A 1 480 ? -17.594 -25.171 12.561 1.00 49.94 480 SER A C 1
ATOM 3813 O O . SER A 1 480 ? -17.059 -24.412 11.751 1.00 49.94 480 SER A O 1
ATOM 3815 N N . ALA A 1 481 ? -17.632 -26.493 12.370 1.00 49.34 481 ALA A N 1
ATOM 3816 C CA . ALA A 1 481 ? -16.962 -27.212 11.287 1.00 49.34 481 ALA A CA 1
ATOM 3817 C C . ALA A 1 481 ? -17.238 -26.620 9.893 1.00 49.34 481 ALA A C 1
ATOM 3819 O O . ALA A 1 481 ? -16.332 -26.560 9.069 1.00 49.34 481 ALA A O 1
ATOM 3820 N N . ALA A 1 482 ? -18.449 -26.108 9.640 1.00 48.56 482 ALA A N 1
ATOM 3821 C CA . ALA A 1 482 ? -18.804 -25.456 8.377 1.00 48.56 482 ALA A CA 1
ATOM 3822 C C . ALA A 1 482 ? -17.997 -24.169 8.097 1.00 48.56 482 ALA A C 1
ATOM 3824 O O . ALA A 1 482 ? -17.498 -23.988 6.988 1.00 48.56 482 ALA A O 1
ATOM 3825 N N . GLY A 1 483 ? -17.826 -23.291 9.095 1.00 49.69 483 GLY A N 1
ATOM 3826 C CA . GLY A 1 483 ? -17.060 -22.046 8.938 1.00 49.69 483 GLY A CA 1
ATOM 3827 C C . GLY A 1 483 ? -15.564 -22.316 8.780 1.00 49.69 483 GLY A C 1
ATOM 3828 O O . GLY A 1 483 ? -14.920 -21.771 7.885 1.00 49.69 483 GLY A O 1
ATOM 3829 N N . LEU A 1 484 ? -15.037 -23.241 9.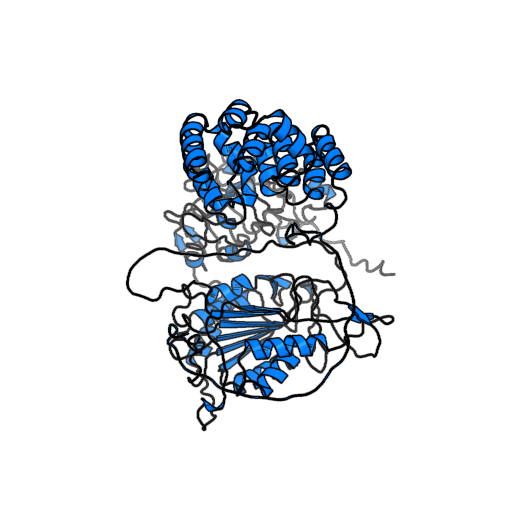589 1.00 57.16 484 LEU A N 1
ATOM 3830 C CA . LEU A 1 484 ? -13.655 -23.712 9.476 1.00 57.16 484 LEU A CA 1
ATOM 3831 C C . LEU A 1 484 ? -13.394 -24.376 8.115 1.00 57.16 484 LEU A C 1
ATOM 3833 O O . LEU A 1 484 ? -12.372 -24.092 7.495 1.00 57.16 484 LEU A O 1
ATOM 3837 N N . SER A 1 485 ? -14.339 -25.174 7.600 1.00 58.06 485 SER A N 1
ATOM 3838 C CA . SER A 1 485 ? -14.230 -25.808 6.281 1.00 58.06 485 SER A CA 1
ATOM 3839 C C . SER A 1 485 ? -14.077 -24.781 5.158 1.00 58.06 485 SER A C 1
ATOM 3841 O O . SER A 1 485 ? -13.235 -24.980 4.293 1.00 58.06 485 SER A O 1
ATOM 3843 N N . ILE A 1 486 ? -14.796 -23.653 5.180 1.00 54.22 486 ILE A N 1
ATOM 3844 C CA . ILE A 1 486 ? -14.682 -22.614 4.136 1.00 54.22 486 ILE A CA 1
ATOM 3845 C C . ILE A 1 486 ? -13.304 -21.926 4.159 1.00 54.22 486 ILE A C 1
ATOM 3847 O O . ILE A 1 486 ? -12.726 -21.671 3.098 1.00 54.22 486 ILE A O 1
ATOM 3851 N N . ILE A 1 487 ? -12.726 -21.669 5.340 1.00 61.44 487 ILE A N 1
ATOM 3852 C CA . ILE A 1 487 ? -11.358 -21.126 5.429 1.00 61.44 487 ILE A CA 1
ATOM 3853 C C . ILE A 1 487 ? -10.341 -22.186 4.974 1.00 61.44 487 ILE A C 1
ATOM 3855 O O . ILE A 1 487 ? -9.474 -21.884 4.155 1.00 61.44 487 ILE A O 1
ATOM 3859 N N . SER A 1 488 ? -10.482 -23.445 5.406 1.00 62.34 488 SER A N 1
ATOM 3860 C CA . SER A 1 488 ? -9.637 -24.554 4.941 1.00 62.34 488 SER A CA 1
ATOM 3861 C C . SER A 1 488 ? -9.739 -24.788 3.430 1.00 62.34 488 SER A C 1
ATOM 3863 O O . SER A 1 488 ? -8.717 -25.010 2.792 1.00 62.34 488 SER A O 1
ATOM 3865 N N . GLN A 1 489 ? -10.926 -24.665 2.831 1.00 59.62 489 GLN A N 1
ATOM 3866 C CA . GLN A 1 489 ? -11.134 -24.709 1.379 1.00 59.62 489 GLN A CA 1
ATOM 3867 C C . GLN A 1 489 ? -10.485 -23.512 0.675 1.00 59.62 489 GLN A C 1
ATOM 3869 O O . GLN A 1 489 ? -9.937 -23.679 -0.408 1.00 59.62 489 GLN A O 1
ATOM 3874 N N . SER A 1 490 ? -10.490 -22.322 1.285 1.00 50.91 490 SER A N 1
ATOM 3875 C CA . SER A 1 490 ? -9.834 -21.127 0.730 1.00 50.91 490 SER A CA 1
ATOM 3876 C C . SER A 1 490 ? -8.307 -21.279 0.710 1.00 50.91 490 SER A C 1
ATOM 3878 O O . SER A 1 490 ? -7.673 -21.001 -0.308 1.00 50.91 490 SER A O 1
ATOM 3880 N N . ILE A 1 491 ? -7.725 -21.807 1.794 1.00 54.59 491 ILE A N 1
ATOM 3881 C CA . ILE A 1 491 ? -6.306 -22.192 1.863 1.00 54.59 491 ILE A CA 1
ATOM 3882 C C . ILE A 1 491 ? -6.011 -23.296 0.836 1.00 54.59 491 ILE A C 1
ATOM 3884 O O . ILE A 1 491 ? -5.080 -23.175 0.040 1.00 54.59 491 ILE A O 1
ATOM 3888 N N . GLN A 1 492 ? -6.821 -24.359 0.803 1.00 51.62 492 GLN A N 1
ATOM 3889 C CA . GLN A 1 492 ? -6.601 -25.503 -0.080 1.00 51.62 492 GLN A CA 1
ATOM 3890 C C . GLN A 1 492 ? -6.738 -25.125 -1.558 1.00 51.62 492 GLN A C 1
ATOM 3892 O O . GLN A 1 492 ? -5.954 -25.606 -2.370 1.00 51.62 492 GLN A O 1
ATOM 3897 N N . ALA A 1 493 ? -7.655 -24.228 -1.925 1.00 49.91 493 ALA A N 1
ATOM 3898 C CA . ALA A 1 493 ? -7.769 -23.697 -3.281 1.00 49.91 493 ALA A CA 1
ATOM 3899 C C . ALA A 1 493 ? -6.501 -22.935 -3.700 1.00 49.91 493 ALA A C 1
ATOM 3901 O O . ALA A 1 493 ? -6.034 -23.111 -4.822 1.00 49.91 493 ALA A O 1
ATOM 3902 N N . VAL A 1 494 ? -5.898 -22.157 -2.792 1.00 43.03 494 VAL A N 1
ATOM 3903 C CA . VAL A 1 494 ? -4.631 -21.448 -3.047 1.00 43.03 494 VAL A CA 1
ATOM 3904 C C . VAL A 1 494 ? -3.434 -22.406 -3.105 1.00 43.03 494 VAL A C 1
ATOM 3906 O O . VAL A 1 494 ? -2.560 -22.230 -3.952 1.00 43.03 494 VAL A O 1
ATOM 3909 N N . ARG A 1 495 ? -3.421 -23.479 -2.305 1.00 40.09 495 ARG A N 1
ATOM 3910 C CA . ARG A 1 495 ? -2.392 -24.539 -2.373 1.00 40.09 495 ARG A CA 1
ATOM 3911 C C . ARG A 1 495 ? -2.532 -25.432 -3.615 1.00 40.09 495 ARG A C 1
ATOM 3913 O O . ARG A 1 495 ? -1.532 -25.847 -4.192 1.00 40.09 495 ARG A O 1
ATOM 3920 N N . THR A 1 496 ? -3.756 -25.653 -4.095 1.00 38.31 496 THR A N 1
ATOM 3921 C CA . THR A 1 496 ? -4.058 -26.469 -5.292 1.00 38.31 496 THR A CA 1
ATOM 3922 C C . THR A 1 496 ? -3.789 -25.721 -6.610 1.00 38.31 496 THR A C 1
ATOM 3924 O O . THR A 1 496 ? -3.857 -26.310 -7.685 1.00 38.31 496 THR A O 1
ATOM 3927 N N . ILE A 1 497 ? -3.335 -24.458 -6.561 1.00 42.34 497 ILE A N 1
ATOM 3928 C CA . ILE A 1 497 ? -2.736 -23.762 -7.722 1.00 42.34 497 ILE A CA 1
ATOM 3929 C C . ILE A 1 497 ? -1.523 -24.549 -8.284 1.00 42.34 497 ILE A C 1
ATOM 3931 O O . ILE A 1 497 ? -1.146 -24.371 -9.442 1.00 42.34 497 ILE A O 1
ATOM 3935 N N . ALA A 1 498 ? -0.954 -25.477 -7.504 1.00 34.12 498 ALA A N 1
ATOM 3936 C CA . ALA A 1 498 ? 0.134 -26.370 -7.892 1.00 34.12 498 ALA A CA 1
ATOM 3937 C C . ALA A 1 498 ? -0.275 -27.681 -8.619 1.00 34.12 498 ALA A C 1
ATOM 3939 O O . ALA A 1 498 ? 0.500 -28.636 -8.587 1.00 34.12 498 ALA A O 1
ATOM 3940 N N . GLN A 1 499 ? -1.416 -27.761 -9.325 1.00 31.16 499 GLN A N 1
ATOM 3941 C CA . GLN A 1 499 ? -1.577 -28.761 -10.404 1.00 31.16 499 GLN A CA 1
ATOM 3942 C C . GLN A 1 499 ? -2.591 -28.343 -11.498 1.00 31.16 499 GLN A C 1
ATOM 3944 O O . GLN A 1 499 ? -3.731 -28.008 -11.181 1.00 31.16 499 GLN A O 1
ATOM 3949 N N . PRO A 1 500 ? -2.219 -28.358 -12.798 1.00 34.91 500 PRO A N 1
ATOM 3950 C CA . PRO A 1 500 ? -3.083 -27.867 -13.871 1.00 34.91 500 PRO A CA 1
ATOM 3951 C C . PRO A 1 500 ? -4.060 -28.941 -14.375 1.00 34.91 500 PRO A C 1
ATOM 3953 O O . PRO A 1 500 ? -3.704 -29.752 -15.231 1.00 34.91 500 PRO A O 1
ATOM 3956 N N . THR A 1 501 ? -5.307 -28.900 -13.905 1.00 35.84 501 THR A N 1
ATOM 3957 C CA . THR A 1 501 ? -6.424 -29.650 -14.503 1.00 35.84 501 THR A CA 1
ATOM 3958 C C . THR A 1 501 ? -7.252 -28.751 -15.427 1.00 35.84 501 THR A C 1
ATOM 3960 O O . THR A 1 501 ? -7.750 -27.704 -15.029 1.00 35.84 501 THR A O 1
ATOM 3963 N N . ASP A 1 502 ? -7.345 -29.187 -16.685 1.00 41.91 502 ASP A N 1
ATOM 3964 C CA . ASP A 1 502 ? -8.085 -28.622 -17.819 1.00 41.91 502 ASP A CA 1
ATOM 3965 C C . ASP A 1 502 ? -7.873 -27.158 -18.267 1.00 41.91 502 ASP A C 1
ATOM 3967 O O . ASP A 1 502 ? -7.431 -26.248 -17.566 1.00 41.91 502 ASP A O 1
ATOM 3971 N N . ALA A 1 503 ? -8.121 -26.946 -19.563 1.00 54.62 503 ALA A N 1
ATOM 3972 C CA . ALA A 1 503 ? -7.675 -25.762 -20.293 1.00 54.62 503 ALA A CA 1
ATOM 3973 C C . ALA A 1 503 ? -8.675 -24.591 -20.232 1.00 54.62 503 ALA A C 1
ATOM 3975 O O . ALA A 1 503 ? -9.301 -24.238 -21.238 1.00 54.62 503 ALA A O 1
ATOM 3976 N N . THR A 1 504 ? -8.794 -23.951 -19.064 1.00 75.94 504 THR A N 1
ATOM 3977 C CA . THR A 1 504 ? -9.655 -22.773 -18.846 1.00 75.94 504 THR A CA 1
ATOM 3978 C C . THR A 1 504 ? -9.320 -21.634 -19.822 1.00 75.94 504 THR A C 1
ATOM 3980 O O . THR A 1 504 ? -8.206 -21.098 -19.821 1.00 75.94 504 THR A O 1
ATOM 3983 N N . LYS A 1 505 ? -10.291 -21.263 -20.669 1.00 86.88 505 LYS A N 1
ATOM 3984 C CA . LYS A 1 505 ? -10.196 -20.200 -21.688 1.00 86.88 505 LYS A CA 1
ATOM 3985 C C . LYS A 1 505 ? -10.978 -18.971 -21.229 1.00 86.88 505 LYS A C 1
ATOM 3987 O O . LYS A 1 505 ? -12.199 -19.038 -21.114 1.00 86.88 505 LYS A O 1
ATOM 3992 N N . CYS A 1 506 ? -10.304 -17.841 -21.058 1.00 86.50 506 CYS A N 1
ATOM 3993 C CA . CYS A 1 506 ? -10.897 -16.622 -20.500 1.00 86.50 506 CYS A CA 1
ATOM 3994 C C . CYS A 1 506 ? -10.861 -15.488 -21.523 1.00 86.50 506 CYS A C 1
ATOM 3996 O O . CYS A 1 506 ? -9.899 -15.380 -22.278 1.00 86.50 506 CYS A O 1
ATOM 3998 N N . LYS A 1 507 ? -11.904 -14.657 -21.592 1.00 86.12 507 LYS A N 1
ATOM 3999 C CA . LYS A 1 507 ? -12.012 -13.557 -22.566 1.00 86.12 507 LYS A CA 1
ATOM 4000 C C . LYS A 1 507 ? -11.669 -12.223 -21.910 1.00 86.12 507 LYS A C 1
ATOM 4002 O O . LYS A 1 507 ? -12.208 -11.933 -20.850 1.00 86.12 507 LYS A O 1
ATOM 4007 N N . THR A 1 508 ? -10.872 -11.390 -22.579 1.00 79.50 508 THR A N 1
ATOM 4008 C CA . THR A 1 508 ? -10.639 -9.985 -22.185 1.00 79.50 508 THR A CA 1
ATOM 4009 C C . THR A 1 508 ? -11.424 -9.011 -23.074 1.00 79.50 508 THR A C 1
ATOM 4011 O O . THR A 1 508 ? -10.933 -7.963 -23.484 1.00 79.50 508 THR A O 1
ATOM 4014 N N . ASN A 1 509 ? -12.668 -9.383 -23.405 1.00 56.28 509 ASN A N 1
ATOM 4015 C CA . ASN A 1 509 ? -13.593 -8.551 -24.179 1.00 56.28 509 ASN A CA 1
ATOM 4016 C C . ASN A 1 509 ? -13.816 -7.207 -23.467 1.00 56.28 509 ASN A C 1
ATOM 4018 O O . ASN A 1 509 ? -14.268 -7.204 -22.325 1.00 56.28 509 ASN A O 1
ATOM 4022 N N . ASN A 1 510 ? -13.550 -6.099 -24.163 1.00 53.81 510 ASN A N 1
ATOM 4023 C CA . ASN A 1 510 ? -13.706 -4.725 -23.669 1.00 53.81 510 ASN A CA 1
ATOM 4024 C C . ASN A 1 510 ? -12.962 -4.458 -22.342 1.00 53.81 510 ASN A C 1
ATOM 4026 O O . ASN A 1 510 ? -13.458 -3.742 -21.480 1.00 53.81 510 ASN A O 1
ATOM 4030 N N . ILE A 1 511 ? -11.779 -5.060 -22.174 1.00 66.12 511 ILE A N 1
ATOM 4031 C CA . ILE A 1 511 ? -10.826 -4.697 -21.122 1.00 66.12 511 ILE A CA 1
ATOM 4032 C C . ILE A 1 511 ? -9.692 -3.908 -21.773 1.00 66.12 511 ILE A C 1
ATOM 4034 O O . ILE A 1 511 ? -8.876 -4.482 -22.498 1.00 66.12 511 ILE A O 1
ATOM 4038 N N . ASP A 1 512 ? -9.637 -2.607 -21.496 1.00 76.88 512 ASP A N 1
ATOM 4039 C CA . ASP A 1 512 ? -8.577 -1.734 -22.005 1.00 76.88 512 ASP A CA 1
ATOM 4040 C C . ASP A 1 512 ? -7.249 -1.965 -21.272 1.00 76.88 512 ASP A C 1
ATOM 4042 O O . ASP A 1 512 ? -6.194 -1.970 -21.908 1.00 76.88 512 ASP A O 1
ATOM 4046 N N . TYR A 1 513 ? -7.294 -2.262 -19.966 1.00 90.62 513 TYR A N 1
ATOM 4047 C CA . TYR A 1 513 ? -6.129 -2.635 -19.157 1.00 90.62 513 TYR A CA 1
ATOM 4048 C C . TYR A 1 513 ? -6.471 -3.575 -17.989 1.00 90.62 513 TYR A C 1
ATOM 4050 O O . TYR A 1 513 ? -7.611 -3.646 -17.519 1.00 90.62 513 TYR A O 1
ATOM 4058 N N . ILE A 1 514 ? -5.477 -4.334 -17.523 1.00 89.31 514 ILE A N 1
ATOM 4059 C CA . ILE A 1 514 ? -5.618 -5.216 -16.359 1.00 89.31 514 ILE A CA 1
ATOM 4060 C C . ILE A 1 514 ? -5.784 -4.369 -15.100 1.00 89.31 514 ILE A C 1
ATOM 4062 O O . ILE A 1 514 ? -4.991 -3.471 -14.848 1.00 89.31 514 ILE A O 1
ATOM 4066 N N . ASN A 1 515 ? -6.803 -4.666 -14.296 1.00 83.88 515 ASN A N 1
ATOM 4067 C CA . ASN A 1 515 ? -7.047 -3.958 -13.044 1.00 83.88 515 ASN A CA 1
ATOM 4068 C C . ASN A 1 515 ? -7.875 -4.793 -12.058 1.00 83.88 515 ASN A C 1
ATOM 4070 O O . ASN A 1 515 ? -8.387 -5.865 -12.396 1.00 83.88 515 ASN A O 1
ATOM 4074 N N . ASN A 1 516 ? -8.028 -4.298 -10.829 1.00 73.38 516 ASN A N 1
ATOM 4075 C CA . ASN A 1 516 ? -8.657 -5.037 -9.733 1.00 73.38 516 ASN A CA 1
ATOM 4076 C C . ASN A 1 516 ? -10.108 -5.499 -10.019 1.00 73.38 516 ASN A C 1
ATOM 4078 O O . ASN A 1 516 ? -10.532 -6.535 -9.510 1.00 73.38 516 ASN A O 1
ATOM 4082 N N . SER A 1 517 ? -10.859 -4.805 -10.887 1.00 72.81 517 SER A N 1
ATOM 4083 C CA . SER A 1 517 ? -12.235 -5.192 -11.267 1.00 72.81 517 SER A CA 1
ATOM 4084 C C . SER A 1 517 ? -12.309 -6.402 -12.217 1.00 72.81 517 SER A C 1
ATOM 4086 O O . SER A 1 517 ? -13.367 -7.037 -12.370 1.00 72.81 517 SER A O 1
ATOM 4088 N N . ASN A 1 518 ? -11.199 -6.715 -12.896 1.00 78.31 518 ASN A N 1
ATOM 4089 C CA . ASN A 1 518 ? -11.129 -7.751 -13.922 1.00 78.31 518 ASN A CA 1
ATOM 4090 C C . ASN A 1 518 ? -10.160 -8.894 -13.594 1.00 78.31 518 ASN A C 1
ATOM 4092 O O . ASN A 1 518 ? -10.447 -10.029 -13.971 1.00 78.31 518 ASN A O 1
ATOM 4096 N N . LEU A 1 519 ? -9.108 -8.640 -12.813 1.00 78.19 519 LEU A N 1
ATOM 4097 C CA . LEU A 1 519 ? -8.069 -9.609 -12.460 1.00 78.19 519 LEU A CA 1
ATOM 4098 C C . LEU A 1 519 ? -8.630 -10.932 -11.900 1.00 78.19 519 LEU A C 1
ATOM 4100 O O . LEU A 1 519 ? -8.243 -12.005 -12.354 1.00 78.19 519 LEU A O 1
ATOM 4104 N N . VAL A 1 520 ? -9.606 -10.875 -10.984 1.00 68.56 520 VAL A N 1
ATOM 4105 C CA . VAL A 1 520 ? -10.226 -12.074 -10.377 1.00 68.56 520 VAL A CA 1
ATOM 4106 C C . VAL A 1 520 ? -10.854 -12.998 -11.432 1.00 68.56 520 VAL A C 1
ATOM 4108 O O . VAL A 1 520 ? -10.767 -14.221 -11.314 1.00 68.56 520 VAL A O 1
ATOM 4111 N N . LYS A 1 521 ? -11.420 -12.432 -12.509 1.00 75.06 521 LYS A N 1
ATOM 4112 C CA . LYS A 1 521 ? -12.055 -13.164 -13.624 1.00 75.06 521 LYS A CA 1
ATOM 4113 C C . LYS A 1 521 ? -11.031 -13.859 -14.537 1.00 75.06 521 LYS A C 1
ATOM 4115 O O . LYS A 1 521 ? -11.424 -14.570 -15.458 1.00 75.06 521 LYS A O 1
ATOM 4120 N N . LEU A 1 522 ? -9.736 -13.629 -14.301 1.00 80.81 522 LEU A N 1
ATOM 4121 C CA . LEU A 1 522 ? -8.611 -14.167 -15.066 1.00 80.81 522 LEU A CA 1
ATOM 4122 C C . LEU A 1 522 ? -7.810 -15.227 -14.269 1.00 80.81 522 LEU A C 1
ATOM 4124 O O . LEU A 1 522 ? -6.787 -15.724 -14.743 1.00 80.81 522 LEU A O 1
ATOM 4128 N N .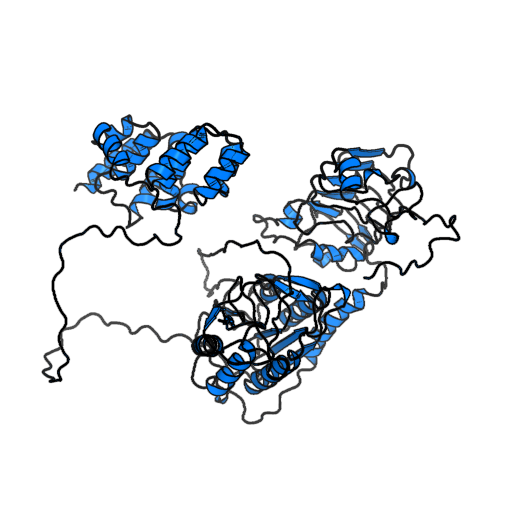 THR A 1 523 ? -8.296 -15.613 -13.083 1.00 77.81 523 THR A N 1
ATOM 4129 C CA . THR A 1 523 ? -7.703 -16.645 -12.211 1.00 77.81 523 THR A CA 1
ATOM 4130 C C . THR A 1 523 ? -7.793 -18.042 -12.835 1.00 77.81 523 THR A C 1
ATOM 4132 O O . THR A 1 523 ? -8.859 -18.462 -13.277 1.00 77.81 523 THR A O 1
ATOM 4135 N N . GLY A 1 524 ? -6.677 -18.782 -12.857 1.00 75.62 524 GLY A N 1
ATOM 4136 C CA . GLY A 1 524 ? -6.611 -20.157 -13.387 1.00 75.62 524 GLY A CA 1
ATOM 4137 C C . GLY A 1 524 ? -6.699 -20.269 -14.917 1.00 75.62 524 GLY A C 1
ATOM 4138 O O . GLY A 1 524 ? -6.822 -21.368 -15.459 1.00 75.62 524 GLY A O 1
ATOM 4139 N N . CYS A 1 525 ? -6.654 -19.149 -15.637 1.00 85.56 525 CYS A N 1
ATOM 4140 C CA . CYS A 1 525 ? -6.818 -19.107 -17.083 1.00 85.56 525 CYS A CA 1
ATOM 4141 C C . CYS A 1 525 ? -5.560 -19.571 -17.826 1.00 85.56 525 CYS A C 1
ATOM 4143 O O . CYS A 1 525 ? -4.560 -18.866 -17.893 1.00 85.56 525 CYS A O 1
ATOM 4145 N N . THR A 1 526 ? -5.636 -20.715 -18.505 1.00 90.94 526 THR A N 1
ATOM 4146 C CA . THR A 1 526 ? -4.531 -21.212 -19.348 1.00 90.94 526 THR A CA 1
ATOM 4147 C C . THR A 1 526 ? -4.423 -20.493 -20.696 1.00 90.94 526 THR A C 1
ATOM 4149 O O . THR A 1 526 ? -3.350 -20.484 -21.308 1.00 90.94 526 THR A O 1
ATOM 4152 N N . LYS A 1 527 ? -5.510 -19.869 -21.176 1.00 93.81 527 LYS A N 1
ATOM 4153 C CA . LYS A 1 527 ? -5.559 -19.203 -22.486 1.00 93.81 527 LYS A CA 1
ATOM 4154 C C . LYS A 1 527 ? -6.392 -17.924 -22.471 1.00 93.81 527 LYS A C 1
ATOM 4156 O O . LYS A 1 527 ? -7.595 -17.971 -22.214 1.00 93.81 527 LYS A O 1
ATOM 4161 N N . ILE A 1 528 ? -5.769 -16.802 -22.835 1.00 93.25 528 ILE A N 1
ATOM 4162 C CA . ILE A 1 528 ? -6.411 -15.483 -22.895 1.00 93.25 528 ILE A CA 1
ATOM 4163 C C . ILE A 1 528 ? -6.921 -15.179 -24.312 1.00 93.25 528 ILE A C 1
ATOM 4165 O O . ILE A 1 528 ? -6.175 -15.017 -25.286 1.00 93.25 528 ILE A O 1
ATOM 4169 N N . ILE A 1 529 ? -8.242 -15.103 -24.432 1.00 92.19 529 ILE A N 1
ATOM 4170 C CA . ILE A 1 529 ? -8.989 -14.716 -25.626 1.00 92.19 529 ILE A CA 1
ATOM 4171 C C . ILE A 1 529 ? -9.144 -13.190 -25.639 1.00 92.19 529 ILE A C 1
ATOM 4173 O O . ILE A 1 529 ? -10.190 -12.650 -25.290 1.00 92.19 529 ILE A O 1
ATOM 4177 N N . GLY A 1 530 ? -8.069 -12.512 -26.033 1.00 90.50 530 GLY A N 1
ATOM 4178 C CA . GLY A 1 530 ? -7.969 -11.060 -26.136 1.00 90.50 530 GLY A CA 1
ATOM 4179 C C . GLY A 1 530 ? -6.548 -10.605 -25.810 1.00 90.50 530 GLY A C 1
ATOM 4180 O O . GLY A 1 530 ? -5.606 -11.393 -25.955 1.00 90.50 530 GLY A O 1
ATOM 4181 N N . ASN A 1 531 ? -6.408 -9.351 -25.394 1.00 92.50 531 ASN A N 1
ATOM 4182 C CA . ASN A 1 531 ? -5.130 -8.739 -25.036 1.00 92.50 531 ASN A CA 1
ATOM 4183 C C . ASN A 1 531 ? -4.847 -8.887 -23.531 1.00 92.50 531 ASN A C 1
ATOM 4185 O O . ASN A 1 531 ? -5.772 -9.110 -22.745 1.00 92.50 531 ASN A O 1
ATOM 4189 N N . ILE A 1 532 ? -3.584 -8.718 -23.143 1.00 94.31 532 ILE A N 1
ATOM 4190 C CA . ILE A 1 532 ? -3.181 -8.354 -21.779 1.00 94.31 532 ILE A CA 1
ATOM 4191 C C . ILE A 1 532 ? -2.447 -7.020 -21.893 1.00 94.31 532 ILE A C 1
ATOM 4193 O O . ILE A 1 532 ? -1.394 -6.970 -22.525 1.00 94.31 532 ILE A O 1
ATOM 4197 N N . ASN A 1 533 ? -2.987 -5.965 -21.286 1.00 94.56 533 ASN A N 1
ATOM 4198 C CA . ASN A 1 533 ? -2.349 -4.651 -21.246 1.00 94.56 533 ASN A CA 1
ATOM 4199 C C . ASN A 1 533 ? -2.108 -4.281 -19.777 1.00 94.56 533 ASN A C 1
ATOM 4201 O O . ASN A 1 533 ? -3.063 -4.079 -19.030 1.00 94.56 533 ASN A O 1
ATOM 4205 N N . VAL A 1 534 ? -0.845 -4.236 -19.365 1.00 94.50 534 VAL A N 1
ATOM 4206 C CA . VAL A 1 534 ? -0.392 -3.700 -18.075 1.00 94.50 534 VAL A CA 1
ATOM 4207 C C . VAL A 1 534 ? 0.134 -2.298 -18.360 1.00 94.50 534 VAL A C 1
ATOM 4209 O O . VAL A 1 534 ? 1.036 -2.156 -19.176 1.00 94.50 534 VAL A O 1
ATOM 4212 N N . VAL A 1 535 ? -0.444 -1.267 -17.755 1.00 93.12 535 VAL A N 1
ATOM 4213 C CA . VAL A 1 535 ? -0.163 0.159 -18.026 1.00 93.12 535 VAL A CA 1
ATOM 4214 C C . VAL A 1 535 ? 0.068 0.919 -16.715 1.00 93.12 535 VAL A C 1
ATOM 4216 O O . VAL A 1 535 ? -0.071 0.328 -15.650 1.00 93.12 535 VAL A O 1
ATOM 4219 N N . GLU A 1 536 ? 0.399 2.209 -16.759 1.00 86.44 536 GLU A N 1
ATOM 4220 C CA . GLU A 1 536 ? 0.598 3.059 -15.567 1.00 86.44 536 GLU A CA 1
ATOM 4221 C C . GLU A 1 536 ? -0.613 2.974 -14.601 1.00 86.44 536 GLU A C 1
ATOM 4223 O O . GLU A 1 536 ? -0.477 2.483 -13.480 1.00 86.44 536 GLU A O 1
ATOM 4228 N N . ALA A 1 537 ? -1.836 3.178 -15.113 1.00 84.50 537 ALA A N 1
ATOM 4229 C CA . ALA A 1 537 ? -3.105 2.972 -14.393 1.00 84.50 537 ALA A CA 1
ATOM 4230 C C . ALA A 1 537 ? -3.370 1.531 -13.877 1.00 84.50 537 ALA A C 1
ATOM 4232 O O . ALA A 1 537 ? -4.291 1.309 -13.093 1.00 84.50 537 ALA A O 1
ATOM 4233 N N . THR A 1 538 ? -2.587 0.513 -14.270 1.00 87.56 538 THR A N 1
ATOM 4234 C CA . THR A 1 538 ? -2.628 -0.809 -13.600 1.00 87.56 538 THR A CA 1
ATOM 4235 C C . THR A 1 538 ? -2.058 -0.725 -12.187 1.00 87.56 538 THR A C 1
ATOM 4237 O O . THR A 1 538 ? -2.581 -1.372 -11.281 1.00 87.56 538 THR A O 1
ATOM 4240 N N . PHE A 1 539 ? -0.997 0.061 -12.008 1.00 86.00 539 PHE A N 1
ATOM 4241 C CA . PHE A 1 539 ? -0.241 0.179 -10.762 1.00 86.00 539 PHE A CA 1
ATOM 4242 C C . PHE A 1 539 ? -0.620 1.425 -9.950 1.00 86.00 539 PHE A C 1
ATOM 4244 O O . PHE A 1 539 ? -0.494 1.399 -8.734 1.00 86.00 539 PHE A O 1
ATOM 4251 N N . GLU A 1 540 ? -1.141 2.471 -10.592 1.00 83.31 540 GLU A N 1
ATOM 4252 C CA . GLU A 1 540 ? -1.684 3.668 -9.926 1.00 83.31 540 GLU A CA 1
ATOM 4253 C C . GLU A 1 540 ? -3.180 3.523 -9.591 1.00 83.31 540 GLU A C 1
ATOM 4255 O O . GLU A 1 540 ? -3.671 4.094 -8.618 1.00 83.31 540 GLU A O 1
ATOM 4260 N N . GLY A 1 541 ? -3.905 2.706 -10.361 1.00 74.44 541 GLY A N 1
ATOM 4261 C CA . GLY A 1 541 ? -5.363 2.615 -10.314 1.00 74.44 541 GLY A CA 1
ATOM 4262 C C . GLY A 1 541 ? -6.044 3.619 -11.248 1.00 74.44 541 GLY A C 1
ATOM 4263 O O . GLY A 1 541 ? -5.439 4.145 -12.178 1.00 74.44 541 GLY A O 1
ATOM 4264 N N . ASP A 1 542 ? -7.331 3.855 -11.013 1.00 71.12 542 ASP A N 1
ATOM 4265 C CA . ASP A 1 542 ? -8.133 4.883 -11.678 1.00 71.12 542 ASP A CA 1
ATOM 4266 C C . ASP A 1 542 ? -9.112 5.481 -10.644 1.00 71.12 542 ASP A C 1
ATOM 4268 O O . ASP A 1 542 ? -10.086 4.814 -10.264 1.00 71.12 542 ASP A O 1
ATOM 4272 N N . PRO A 1 543 ? -8.860 6.712 -10.154 1.00 55.97 543 PRO A N 1
ATOM 4273 C CA . PRO A 1 543 ? -9.735 7.387 -9.195 1.00 55.97 543 PRO A CA 1
ATOM 4274 C C . PRO A 1 543 ? -11.129 7.719 -9.746 1.00 55.97 543 PRO A C 1
ATOM 4276 O O . PRO A 1 543 ? -12.090 7.743 -8.980 1.00 55.97 543 PRO A O 1
ATOM 4279 N N . TYR A 1 544 ? -11.265 7.941 -11.057 1.00 58.06 544 TYR A N 1
ATOM 4280 C CA . TYR A 1 544 ? -12.537 8.285 -11.702 1.00 58.06 544 TYR A CA 1
ATOM 4281 C C . TYR A 1 544 ? -13.468 7.066 -11.796 1.00 58.06 544 TYR A C 1
ATOM 4283 O O . TYR A 1 544 ? -14.674 7.179 -11.581 1.00 58.06 544 TYR A O 1
ATOM 4291 N N . LEU A 1 545 ? -12.908 5.880 -12.048 1.00 61.94 545 LEU A N 1
ATOM 4292 C CA . LEU A 1 545 ? -13.641 4.609 -12.069 1.00 61.94 545 LEU A CA 1
ATOM 4293 C C . LEU A 1 545 ? -13.680 3.886 -10.706 1.00 61.94 545 LEU A C 1
ATOM 4295 O O . LEU A 1 545 ? -14.246 2.794 -10.617 1.00 61.94 545 LEU A O 1
ATOM 4299 N N . ASN A 1 546 ? -13.098 4.470 -9.649 1.00 62.69 546 ASN A N 1
ATOM 4300 C CA . ASN A 1 546 ? -12.920 3.859 -8.322 1.00 62.69 546 ASN A CA 1
ATOM 4301 C C . ASN A 1 546 ? -12.263 2.462 -8.394 1.00 62.69 546 ASN A C 1
ATOM 4303 O O . ASN A 1 546 ? -12.719 1.473 -7.808 1.00 62.69 546 ASN A O 1
ATOM 4307 N N . ILE A 1 547 ? -11.188 2.370 -9.178 1.00 68.38 547 ILE A N 1
ATOM 4308 C CA . ILE A 1 547 ? -10.403 1.153 -9.375 1.00 68.38 547 ILE A CA 1
ATOM 4309 C C . ILE A 1 547 ? -9.097 1.312 -8.588 1.00 68.38 547 ILE A C 1
ATOM 4311 O O . ILE A 1 547 ? -8.270 2.140 -8.963 1.00 68.38 547 ILE A O 1
ATOM 4315 N N . PRO A 1 548 ? -8.861 0.533 -7.519 1.00 64.88 548 PRO A N 1
ATOM 4316 C CA . PRO A 1 548 ? -7.618 0.640 -6.768 1.00 64.88 548 PRO A CA 1
ATOM 4317 C C . PRO A 1 548 ? -6.428 0.119 -7.582 1.00 64.88 548 PRO A C 1
ATOM 4319 O O . PRO A 1 548 ? -6.562 -0.840 -8.353 1.00 64.88 548 PRO A O 1
ATOM 4322 N N . ALA A 1 549 ? -5.268 0.726 -7.330 1.00 73.69 549 ALA A N 1
ATOM 4323 C CA . ALA A 1 549 ? -3.948 0.233 -7.702 1.00 73.69 549 ALA A CA 1
ATOM 4324 C C . ALA A 1 549 ? -3.809 -1.285 -7.491 1.00 73.69 549 ALA A C 1
ATOM 4326 O O . ALA A 1 549 ? -4.193 -1.816 -6.443 1.00 73.69 549 ALA A O 1
ATOM 4327 N N . LEU A 1 550 ? -3.225 -1.986 -8.468 1.00 77.94 550 LEU A N 1
ATOM 4328 C CA . LEU A 1 550 ? -2.710 -3.336 -8.260 1.00 77.94 550 LEU A CA 1
ATOM 4329 C C . LEU A 1 550 ? -1.239 -3.279 -7.860 1.00 77.94 550 LEU A C 1
ATOM 4331 O O . LEU A 1 550 ? -0.439 -2.595 -8.485 1.00 77.94 550 LEU A O 1
ATOM 4335 N N . HIS A 1 551 ? -0.856 -4.104 -6.894 1.00 82.06 551 HIS A N 1
ATOM 4336 C CA . HIS A 1 551 ? 0.541 -4.406 -6.631 1.00 82.06 551 HIS A CA 1
ATOM 4337 C C . HIS A 1 551 ? 1.047 -5.496 -7.604 1.00 82.06 551 HIS A C 1
ATOM 4339 O O . HIS A 1 551 ? 0.315 -6.460 -7.859 1.00 82.06 551 HIS A O 1
ATOM 4345 N N . PRO A 1 552 ? 2.294 -5.442 -8.116 1.00 84.50 552 PRO A N 1
ATOM 4346 C CA . PRO A 1 552 ? 2.811 -6.386 -9.115 1.00 84.50 552 PRO A CA 1
ATOM 4347 C C . PRO A 1 552 ? 2.643 -7.877 -8.799 1.00 84.50 552 PRO A C 1
ATOM 4349 O O . PRO A 1 552 ? 2.352 -8.651 -9.711 1.00 84.50 552 PRO A O 1
ATOM 4352 N N . TYR A 1 553 ? 2.743 -8.299 -7.528 1.00 76.69 553 TYR A N 1
ATOM 4353 C CA . TYR A 1 553 ? 2.521 -9.711 -7.163 1.00 76.69 553 TYR A CA 1
ATOM 4354 C C . TYR A 1 553 ? 1.112 -10.204 -7.530 1.00 76.69 553 TYR A C 1
ATOM 4356 O O . TYR A 1 553 ? 0.922 -11.401 -7.726 1.00 76.69 553 TYR A O 1
ATOM 4364 N N . GLN A 1 554 ? 0.109 -9.323 -7.626 1.00 80.31 554 GLN A N 1
ATOM 4365 C CA . GLN A 1 554 ? -1.267 -9.709 -7.952 1.00 80.31 554 GLN A CA 1
ATOM 4366 C C . GLN A 1 554 ? -1.385 -10.214 -9.402 1.00 80.31 554 GLN A C 1
ATOM 4368 O O . GLN A 1 554 ? -2.261 -11.025 -9.707 1.00 80.31 554 GLN A O 1
ATOM 4373 N N . LEU A 1 555 ? -0.447 -9.835 -10.280 1.00 86.62 555 LEU A N 1
ATOM 4374 C CA . LEU A 1 555 ? -0.351 -10.354 -11.645 1.00 86.62 555 LEU A CA 1
ATOM 4375 C C . LEU A 1 555 ? 0.023 -11.853 -11.696 1.00 86.62 555 LEU A C 1
ATOM 4377 O O . LEU A 1 555 ? -0.148 -12.471 -12.748 1.00 86.62 555 LEU A O 1
ATOM 4381 N N . ASP A 1 556 ? 0.436 -12.481 -10.580 1.00 84.12 556 ASP A N 1
ATOM 4382 C CA . ASP A 1 556 ? 0.676 -13.937 -10.476 1.00 84.12 556 ASP A CA 1
ATOM 4383 C C . ASP A 1 556 ? -0.527 -14.796 -10.896 1.00 84.12 556 ASP A C 1
ATOM 4385 O O . ASP A 1 556 ? -0.349 -15.963 -11.245 1.00 84.12 556 ASP A O 1
ATOM 4389 N N . VAL A 1 557 ? -1.734 -14.223 -10.914 1.00 80.56 557 VAL A N 1
ATOM 4390 C CA . VAL A 1 557 ? -2.933 -14.781 -11.560 1.00 80.56 557 VAL A CA 1
ATOM 4391 C C . VAL A 1 557 ? -2.625 -15.363 -12.951 1.00 80.56 557 VAL A C 1
ATOM 4393 O O . VAL A 1 557 ? -3.092 -16.457 -13.290 1.00 80.56 557 VAL A O 1
ATOM 4396 N N . PHE A 1 558 ? -1.771 -14.692 -13.730 1.00 91.56 558 PHE A N 1
ATOM 4397 C CA . PHE A 1 558 ? -1.396 -15.120 -15.075 1.00 91.56 558 PHE A CA 1
ATOM 4398 C C . PHE A 1 558 ? -0.314 -16.209 -15.133 1.00 91.56 558 PHE A C 1
ATOM 4400 O O . PHE A 1 558 ? -0.037 -16.698 -16.228 1.00 91.56 558 PHE A O 1
ATOM 4407 N N . LYS A 1 559 ? 0.240 -16.694 -14.007 1.00 88.06 559 LYS A N 1
ATOM 4408 C CA . LYS A 1 559 ? 1.236 -17.792 -14.021 1.00 88.06 559 LYS A CA 1
ATOM 4409 C C . LYS A 1 559 ? 0.674 -19.111 -14.560 1.00 88.06 559 LYS A C 1
ATOM 4411 O O . LYS A 1 559 ? 1.441 -20.005 -14.911 1.00 88.06 559 LYS A O 1
ATOM 4416 N N . SER A 1 560 ? -0.649 -19.229 -14.675 1.00 85.88 560 SER A N 1
ATOM 4417 C CA . SER A 1 560 ? -1.333 -20.337 -15.355 1.00 85.88 560 SER A CA 1
ATOM 4418 C C . SER A 1 560 ? -1.412 -20.184 -16.889 1.00 85.88 560 SER A C 1
ATOM 4420 O O . SER A 1 560 ? -1.597 -21.186 -17.587 1.00 85.88 560 SER A O 1
ATOM 4422 N N . VAL A 1 561 ? -1.226 -18.973 -17.436 1.00 93.88 561 VAL A N 1
ATOM 4423 C CA . VAL A 1 561 ? -1.380 -18.660 -18.867 1.00 93.88 561 VAL A CA 1
ATOM 4424 C C . VAL A 1 561 ? -0.250 -19.269 -19.693 1.00 93.88 561 VAL A C 1
ATOM 4426 O O . VAL A 1 561 ? 0.925 -18.969 -19.503 1.00 93.88 561 VAL A O 1
ATOM 4429 N N . LYS A 1 562 ? -0.632 -20.060 -20.699 1.00 95.44 562 LYS A N 1
ATOM 4430 C CA . LYS A 1 562 ? 0.259 -20.638 -21.716 1.00 95.44 562 LYS A CA 1
ATOM 4431 C C . LYS A 1 562 ? 0.084 -19.994 -23.093 1.00 95.44 562 LYS A C 1
ATOM 4433 O O . LYS A 1 562 ? 0.975 -20.127 -23.934 1.00 95.44 562 LYS A O 1
ATOM 4438 N N . GLU A 1 563 ? -1.026 -19.299 -23.348 1.00 96.38 563 GLU A N 1
ATOM 4439 C CA . GLU A 1 563 ? -1.335 -18.690 -24.650 1.00 96.38 563 GLU A CA 1
ATOM 4440 C C . GLU A 1 563 ? -2.089 -17.348 -24.532 1.00 96.38 563 GLU A C 1
ATOM 4442 O O . GLU A 1 563 ? -3.147 -17.284 -23.905 1.00 96.38 563 GLU A O 1
ATOM 4447 N N . ILE A 1 564 ? -1.621 -16.305 -25.231 1.00 96.25 564 ILE A N 1
ATOM 4448 C CA . ILE A 1 564 ? -2.343 -15.029 -25.421 1.00 96.25 564 ILE A CA 1
ATOM 4449 C C . ILE A 1 564 ? -2.739 -14.909 -26.892 1.00 96.25 564 ILE A C 1
ATOM 4451 O O . ILE A 1 564 ? -1.891 -14.939 -27.786 1.00 96.25 564 ILE A O 1
ATOM 4455 N N . THR A 1 565 ? -4.037 -14.789 -27.175 1.00 95.31 565 THR A N 1
ATOM 4456 C CA . THR A 1 565 ? -4.521 -14.785 -28.566 1.00 95.31 565 THR A CA 1
ATOM 4457 C C . THR A 1 565 ? -4.567 -13.400 -29.224 1.00 95.31 565 THR A C 1
ATOM 4459 O O . THR A 1 565 ? -4.730 -13.332 -30.443 1.00 95.31 565 THR A O 1
ATOM 4462 N N . GLY A 1 566 ? -4.476 -12.323 -28.443 1.00 93.31 566 GLY A N 1
ATOM 4463 C CA . GLY A 1 566 ? -4.344 -10.938 -28.895 1.00 93.31 566 GLY A CA 1
ATOM 4464 C C . GLY A 1 566 ? -2.894 -10.463 -28.813 1.00 93.31 566 GLY A C 1
ATOM 4465 O O . GLY A 1 566 ? -1.994 -11.184 -29.258 1.00 93.31 566 GLY A O 1
ATOM 4466 N N . VAL A 1 567 ? -2.679 -9.278 -28.238 1.00 93.81 567 VAL A N 1
ATOM 4467 C CA . VAL A 1 567 ? -1.353 -8.707 -27.934 1.00 93.81 567 VAL A CA 1
ATOM 4468 C C . VAL A 1 567 ? -1.016 -8.763 -26.437 1.00 93.81 567 VAL A C 1
ATOM 4470 O O . VAL A 1 567 ? -1.909 -8.911 -25.600 1.00 93.81 567 VAL A O 1
ATOM 4473 N N . LEU A 1 568 ? 0.269 -8.618 -26.109 1.00 96.75 568 LEU A N 1
ATOM 4474 C CA . LEU A 1 568 ? 0.771 -8.315 -24.767 1.00 96.75 568 LEU A CA 1
ATOM 4475 C C . LEU A 1 568 ? 1.404 -6.916 -24.781 1.00 96.75 568 LEU A C 1
ATOM 4477 O O . LEU A 1 568 ? 2.351 -6.683 -25.533 1.00 96.75 568 LEU A O 1
ATOM 4481 N N . VAL A 1 569 ? 0.884 -6.003 -23.962 1.00 95.69 569 VAL A N 1
ATOM 4482 C CA . VAL A 1 569 ? 1.408 -4.644 -23.769 1.00 95.69 569 VAL A CA 1
ATOM 4483 C C . VAL A 1 569 ? 1.816 -4.469 -22.309 1.00 95.69 569 VAL A C 1
ATOM 4485 O O . VAL A 1 569 ? 1.056 -4.817 -21.407 1.00 95.69 569 VAL A O 1
ATOM 4488 N N . VAL A 1 570 ? 3.012 -3.931 -22.084 1.00 97.12 570 VAL A N 1
ATOM 4489 C CA . VAL A 1 570 ? 3.554 -3.582 -20.770 1.00 97.12 570 VAL A CA 1
ATOM 4490 C C . VAL A 1 570 ? 4.103 -2.158 -20.844 1.00 97.12 570 VAL A C 1
ATOM 4492 O O . VAL A 1 570 ? 5.112 -1.916 -21.502 1.00 97.12 570 VAL A O 1
ATOM 4495 N N . GLN A 1 571 ? 3.394 -1.228 -20.212 1.00 92.69 571 GLN A N 1
ATOM 4496 C CA . GLN A 1 571 ? 3.625 0.219 -20.179 1.00 92.69 571 GLN A CA 1
ATOM 4497 C C . GLN A 1 571 ? 3.298 0.808 -18.798 1.00 92.69 571 GLN A C 1
ATOM 4499 O O . GLN A 1 571 ? 2.691 1.867 -18.688 1.00 92.69 571 GLN A O 1
ATOM 4504 N N . GLY A 1 572 ? 3.625 0.067 -17.737 1.00 85.25 572 GLY A N 1
ATOM 4505 C CA . GLY A 1 572 ? 3.463 0.503 -16.350 1.00 85.25 572 GLY A CA 1
ATOM 4506 C C . GLY A 1 572 ? 4.759 0.370 -15.557 1.00 85.25 572 GLY A C 1
ATOM 4507 O O . GLY A 1 572 ? 5.593 -0.497 -15.852 1.00 85.25 572 GLY A O 1
ATOM 4508 N N . LYS A 1 573 ? 4.905 1.217 -14.537 1.00 86.81 573 LYS A N 1
ATOM 4509 C CA . LYS A 1 573 ? 6.020 1.236 -13.583 1.00 86.81 573 LYS A CA 1
ATOM 4510 C C . LYS A 1 573 ? 5.504 0.922 -12.177 1.00 86.81 573 LYS A C 1
ATOM 4512 O O . LYS A 1 573 ? 4.417 1.347 -11.814 1.00 86.81 573 LYS A O 1
ATOM 4517 N N . HIS A 1 574 ? 6.301 0.218 -11.380 1.00 91.38 574 HIS A N 1
ATOM 4518 C CA . HIS A 1 574 ? 6.117 0.074 -9.929 1.00 91.38 574 HIS A CA 1
ATOM 4519 C C . HIS A 1 574 ? 7.472 -0.304 -9.311 1.00 91.38 574 HIS A C 1
ATOM 4521 O O . HIS A 1 574 ? 8.265 -0.970 -9.984 1.00 91.38 574 HIS A O 1
ATOM 4527 N N . LYS A 1 575 ? 7.764 0.068 -8.052 1.00 84.62 575 LYS A N 1
ATOM 4528 C CA . LYS A 1 575 ? 9.087 -0.187 -7.431 1.00 84.62 575 LYS A CA 1
ATOM 4529 C C . LYS A 1 575 ? 9.488 -1.681 -7.518 1.00 84.62 575 LYS A C 1
ATOM 4531 O O . LYS A 1 575 ? 10.605 -2.005 -7.933 1.00 84.62 575 LYS A O 1
ATOM 4536 N N . ASP A 1 576 ? 8.517 -2.567 -7.272 1.00 82.12 576 ASP A N 1
ATOM 4537 C CA . ASP A 1 576 ? 8.638 -4.038 -7.297 1.00 82.12 576 ASP A CA 1
ATOM 4538 C C . ASP A 1 576 ? 8.304 -4.701 -8.642 1.00 82.12 576 ASP A C 1
ATOM 4540 O O . ASP A 1 576 ? 8.375 -5.926 -8.763 1.00 82.12 576 ASP A O 1
ATOM 4544 N N . PHE A 1 577 ? 7.937 -3.940 -9.681 1.00 92.88 577 PHE A N 1
ATOM 4545 C CA . PHE A 1 577 ? 7.701 -4.522 -11.004 1.00 92.88 577 PHE A CA 1
ATOM 4546 C C . PHE A 1 577 ? 9.036 -4.695 -11.730 1.00 92.88 577 PHE A C 1
ATOM 4548 O O . PHE A 1 577 ? 9.465 -3.842 -12.511 1.00 92.88 577 PHE A O 1
ATOM 4555 N N . LYS A 1 578 ? 9.713 -5.795 -11.379 1.00 92.69 578 LYS A N 1
ATOM 4556 C CA . LYS A 1 578 ? 11.080 -6.137 -11.791 1.00 92.69 578 LYS A CA 1
ATOM 4557 C C . LYS A 1 578 ? 11.164 -7.011 -13.042 1.00 92.69 578 LYS A C 1
ATOM 4559 O O . LYS A 1 578 ? 12.186 -6.967 -13.721 1.00 92.69 578 LYS A O 1
ATOM 4564 N N . ASP A 1 579 ? 10.142 -7.804 -13.356 1.00 95.06 579 ASP A N 1
ATOM 4565 C CA . ASP A 1 579 ? 10.137 -8.679 -14.533 1.00 95.06 579 ASP A CA 1
ATOM 4566 C C . ASP A 1 579 ? 8.724 -9.103 -14.979 1.00 95.06 579 ASP A C 1
ATOM 4568 O O . ASP A 1 579 ? 7.719 -8.713 -14.381 1.00 95.06 579 ASP A O 1
ATOM 4572 N N . LEU A 1 580 ? 8.650 -9.926 -16.035 1.00 96.38 580 LEU A N 1
ATOM 4573 C CA . LEU A 1 580 ? 7.411 -10.559 -16.502 1.00 96.38 580 LEU A CA 1
ATOM 4574 C C . LEU A 1 580 ? 7.319 -12.048 -16.105 1.00 96.38 580 LEU A C 1
ATOM 4576 O O . LEU A 1 580 ? 6.669 -12.835 -16.792 1.00 96.38 580 LEU A O 1
ATOM 4580 N N . SER A 1 581 ? 7.927 -12.461 -14.984 1.00 91.94 581 SER A N 1
ATOM 4581 C CA . SER A 1 581 ? 7.870 -13.849 -14.475 1.00 91.94 581 SER A CA 1
ATOM 4582 C C . SER A 1 581 ? 6.451 -14.300 -14.105 1.00 91.94 581 SER A C 1
ATOM 4584 O O . SER A 1 581 ? 6.154 -15.498 -14.096 1.00 91.94 581 SER A O 1
ATOM 4586 N N . PHE A 1 582 ? 5.533 -13.352 -13.890 1.00 91.44 582 PHE A N 1
ATOM 4587 C CA . PHE A 1 582 ? 4.092 -13.597 -13.800 1.00 91.44 582 PHE A CA 1
ATOM 4588 C C . PHE A 1 582 ? 3.490 -14.198 -15.089 1.00 91.44 582 PHE A C 1
ATOM 4590 O O . PHE A 1 582 ? 2.441 -14.831 -15.040 1.00 91.44 582 PHE A O 1
ATOM 4597 N N . LEU A 1 583 ? 4.193 -14.083 -16.221 1.00 95.75 583 LEU A N 1
ATOM 4598 C CA . LEU A 1 583 ? 3.927 -14.746 -17.501 1.00 95.75 583 LEU A CA 1
ATOM 4599 C C . LEU A 1 583 ? 5.037 -15.746 -17.889 1.00 95.75 583 LEU A C 1
ATOM 4601 O O . LEU A 1 583 ? 5.132 -16.138 -19.049 1.00 95.75 583 LEU A O 1
ATOM 4605 N N . GLY A 1 584 ? 5.857 -16.228 -16.946 1.00 91.44 584 GLY A N 1
ATOM 4606 C CA . GLY A 1 584 ? 6.979 -17.141 -17.230 1.00 91.44 584 GLY A CA 1
ATOM 4607 C C . GLY A 1 584 ? 6.589 -18.477 -17.893 1.00 91.44 584 GLY A C 1
ATOM 4608 O O . GLY A 1 584 ? 7.427 -19.109 -18.539 1.00 91.44 584 GLY A O 1
ATOM 4609 N N . ASN A 1 585 ? 5.312 -18.874 -17.796 1.00 93.56 585 ASN A N 1
ATOM 4610 C CA . ASN A 1 585 ? 4.715 -20.052 -18.446 1.00 93.56 585 ASN A CA 1
ATOM 4611 C C . ASN A 1 585 ? 4.079 -19.769 -19.827 1.00 93.56 585 ASN A C 1
ATOM 4613 O O . ASN A 1 585 ? 3.624 -20.699 -20.501 1.00 93.56 585 ASN A O 1
ATOM 4617 N N . LEU A 1 586 ? 4.066 -18.511 -20.284 1.00 96.44 586 LEU A N 1
ATOM 4618 C CA . LEU A 1 586 ? 3.515 -18.108 -21.578 1.00 96.44 586 LEU A CA 1
ATOM 4619 C C . LEU A 1 586 ? 4.330 -18.722 -22.721 1.00 96.44 586 LEU A C 1
ATOM 4621 O O . LEU A 1 586 ? 5.497 -18.401 -22.898 1.00 96.44 586 LEU A O 1
ATOM 4625 N N . THR A 1 587 ? 3.705 -19.565 -23.545 1.00 95.81 587 THR A N 1
ATOM 4626 C CA . THR A 1 587 ? 4.382 -20.258 -24.657 1.00 95.81 587 THR A CA 1
ATOM 4627 C C . THR A 1 587 ? 4.194 -19.584 -26.011 1.00 95.81 587 THR A C 1
ATOM 4629 O O . THR A 1 587 ? 5.074 -19.675 -26.872 1.00 95.81 587 THR A O 1
ATOM 4632 N N . THR A 1 588 ? 3.033 -18.953 -26.231 1.00 96.94 588 THR A N 1
ATOM 4633 C CA . THR A 1 588 ? 2.611 -18.471 -27.553 1.00 96.94 588 THR A CA 1
ATOM 4634 C C . THR A 1 588 ? 1.814 -17.168 -27.471 1.00 96.94 588 THR A C 1
ATOM 4636 O O . THR A 1 588 ? 0.762 -17.122 -26.830 1.00 96.94 588 THR A O 1
ATOM 4639 N N . ILE A 1 589 ? 2.250 -16.154 -28.221 1.00 97.62 589 ILE A N 1
ATOM 4640 C CA . ILE A 1 589 ? 1.469 -14.949 -28.543 1.00 97.62 589 ILE A CA 1
ATOM 4641 C C . ILE A 1 589 ? 0.964 -15.073 -29.989 1.00 97.62 589 ILE A C 1
ATOM 4643 O O . ILE A 1 589 ? 1.725 -15.438 -30.890 1.00 97.62 589 ILE A O 1
ATOM 4647 N N . TYR A 1 590 ? -0.321 -14.804 -30.244 1.00 96.38 590 TYR A N 1
ATOM 4648 C CA . TYR A 1 590 ? -0.898 -14.910 -31.597 1.00 96.38 590 TYR A CA 1
ATOM 4649 C C . TYR A 1 590 ? -0.975 -13.582 -32.355 1.00 96.38 590 TYR A C 1
ATOM 4651 O O . TYR A 1 590 ? -1.104 -13.623 -33.577 1.00 96.38 590 TYR A O 1
ATOM 4659 N N . GLY A 1 591 ? -0.933 -12.432 -31.676 1.00 91.31 591 GLY A N 1
ATOM 4660 C CA . GLY A 1 591 ? -0.903 -11.115 -32.317 1.00 91.31 591 GLY A CA 1
ATOM 4661 C C . GLY A 1 591 ? -2.159 -10.759 -33.118 1.00 91.31 591 GLY A C 1
ATOM 4662 O O . GLY A 1 591 ? -2.065 -10.073 -34.143 1.00 91.31 591 GLY A O 1
ATOM 4663 N N . ARG A 1 592 ? -3.348 -11.226 -32.704 1.00 87.94 592 ARG A N 1
ATOM 4664 C CA . ARG A 1 592 ? -4.611 -10.722 -33.276 1.00 87.94 592 ARG A CA 1
ATOM 4665 C C . ARG A 1 592 ? -4.852 -9.302 -32.765 1.00 87.94 592 ARG A C 1
ATOM 4667 O O . ARG A 1 592 ? -4.649 -9.027 -31.592 1.00 87.94 592 ARG A O 1
ATOM 4674 N N . GLY A 1 593 ? -5.263 -8.395 -33.650 1.00 81.25 593 GLY A N 1
ATOM 4675 C CA . GLY A 1 593 ? -5.452 -6.980 -33.307 1.00 81.25 593 GLY A CA 1
ATOM 4676 C C . GLY A 1 593 ? -4.179 -6.121 -33.314 1.00 81.25 593 GLY A C 1
ATOM 4677 O O . GLY A 1 593 ? -4.305 -4.906 -33.212 1.00 81.25 593 GLY A O 1
ATOM 4678 N N . ALA A 1 594 ? -2.989 -6.700 -33.538 1.00 80.94 594 ALA A N 1
ATOM 4679 C CA . ALA A 1 594 ? -1.689 -6.006 -33.533 1.00 80.94 594 ALA A CA 1
ATOM 4680 C C . ALA A 1 594 ? -1.634 -4.705 -34.366 1.00 80.94 594 ALA A C 1
ATOM 4682 O O . ALA A 1 594 ? -0.945 -3.762 -33.993 1.00 80.94 594 ALA A O 1
ATOM 4683 N N . LYS A 1 595 ? -2.420 -4.594 -35.451 1.00 80.06 595 LYS A N 1
ATOM 4684 C CA . LYS A 1 595 ? -2.555 -3.349 -36.236 1.00 80.06 595 LYS A CA 1
ATOM 4685 C C . LYS A 1 595 ? -2.977 -2.124 -35.403 1.00 80.06 595 LYS A C 1
ATOM 4687 O O . LYS A 1 595 ? -2.584 -1.022 -35.757 1.00 80.06 595 LYS A O 1
ATOM 4692 N N . ARG A 1 596 ? -3.743 -2.298 -34.314 1.00 78.75 596 ARG A N 1
ATOM 4693 C CA . ARG A 1 596 ? -4.132 -1.203 -33.398 1.00 78.75 596 ARG A CA 1
ATOM 4694 C C . ARG A 1 596 ? -2.979 -0.726 -32.505 1.00 78.75 596 ARG A C 1
ATOM 4696 O O . ARG A 1 596 ? -3.013 0.399 -32.034 1.00 78.75 596 ARG A O 1
ATOM 4703 N N . TYR A 1 597 ? -1.956 -1.557 -32.319 1.00 80.50 597 TYR A N 1
ATOM 4704 C CA . TYR A 1 597 ? -0.785 -1.298 -31.477 1.00 80.50 597 TYR A CA 1
ATOM 4705 C C . TYR A 1 597 ? 0.455 -1.052 -32.349 1.00 80.50 597 TYR A C 1
ATOM 4707 O O . TYR A 1 597 ? 1.494 -1.677 -32.164 1.00 80.50 597 TYR A O 1
ATOM 4715 N N . GLN A 1 598 ? 0.316 -0.210 -33.382 1.00 84.56 598 GLN A N 1
ATOM 4716 C CA . GLN A 1 598 ? 1.377 0.119 -34.353 1.00 84.56 598 GLN A CA 1
ATOM 4717 C C . GLN A 1 598 ? 2.012 -1.112 -35.050 1.00 84.56 598 GLN A C 1
ATOM 4719 O O . GLN A 1 598 ? 3.142 -1.073 -35.527 1.00 84.56 598 GLN A O 1
ATOM 4724 N N . GLY A 1 599 ? 1.283 -2.234 -35.121 1.00 85.50 599 GLY A N 1
ATOM 4725 C CA . GLY A 1 599 ? 1.768 -3.509 -35.660 1.00 85.50 599 GLY A CA 1
ATOM 4726 C C . GLY A 1 599 ? 2.441 -4.429 -34.633 1.00 85.50 599 GLY A C 1
ATOM 4727 O O . GLY A 1 599 ? 2.720 -5.585 -34.963 1.00 85.50 599 GLY A O 1
ATOM 4728 N N . ALA A 1 600 ? 2.669 -3.975 -33.399 1.00 92.25 600 ALA A N 1
ATOM 4729 C CA . ALA A 1 600 ? 3.252 -4.775 -32.327 1.00 92.25 600 ALA A CA 1
ATOM 4730 C C . ALA A 1 600 ? 2.274 -5.831 -31.782 1.00 92.25 600 ALA A C 1
ATOM 4732 O O . ALA A 1 600 ? 1.061 -5.635 -31.703 1.00 92.25 600 ALA A O 1
ATOM 4733 N N . SER A 1 601 ? 2.831 -6.976 -31.396 1.00 95.12 601 SER A N 1
ATOM 4734 C CA . SER A 1 601 ? 2.142 -8.089 -30.727 1.00 95.12 601 SER A CA 1
ATOM 4735 C C . SER A 1 601 ? 2.674 -8.350 -29.317 1.00 95.12 601 SER A C 1
ATOM 4737 O O . SER A 1 601 ? 1.936 -8.837 -28.462 1.00 95.12 601 SER A O 1
ATOM 4739 N N . LEU A 1 602 ? 3.933 -7.978 -29.090 1.00 97.38 602 LEU A N 1
ATOM 4740 C CA . LEU A 1 602 ? 4.578 -7.819 -27.798 1.00 97.38 602 LEU A CA 1
ATOM 4741 C C . LEU A 1 602 ? 5.143 -6.396 -27.767 1.00 97.38 602 LEU A C 1
ATOM 4743 O O . LEU A 1 602 ? 5.988 -6.063 -28.599 1.00 97.38 602 LEU A O 1
ATOM 4747 N N . SER A 1 603 ? 4.657 -5.569 -26.847 1.00 96.75 603 SER A N 1
ATOM 4748 C CA . SER A 1 603 ? 5.130 -4.202 -26.623 1.00 96.75 603 SER A CA 1
ATOM 4749 C C . SER A 1 603 ? 5.529 -4.053 -25.161 1.00 96.75 603 SER A C 1
ATOM 4751 O O . SER A 1 603 ? 4.696 -4.277 -24.288 1.00 96.75 603 SER A O 1
ATOM 4753 N N . VAL A 1 604 ? 6.780 -3.696 -24.886 1.00 97.44 604 VAL A N 1
ATOM 4754 C CA . VAL A 1 604 ? 7.305 -3.502 -23.525 1.00 97.44 604 VAL A CA 1
ATOM 4755 C C . VAL A 1 604 ? 8.066 -2.182 -23.493 1.00 97.44 604 VAL A C 1
ATOM 4757 O O . VAL A 1 604 ? 9.173 -2.093 -24.023 1.00 97.44 604 VAL A O 1
ATOM 4760 N N . ALA A 1 605 ? 7.464 -1.133 -22.945 1.00 92.00 605 ALA A N 1
ATOM 4761 C CA . ALA A 1 605 ? 8.034 0.207 -23.007 1.00 92.00 605 ALA A CA 1
ATOM 4762 C C . ALA A 1 605 ? 7.725 1.053 -21.778 1.00 92.00 605 ALA A C 1
ATOM 4764 O O . ALA A 1 605 ? 6.687 0.860 -21.164 1.00 92.00 605 ALA A O 1
ATOM 4765 N N . TYR A 1 606 ? 8.594 2.011 -21.447 1.00 88.69 606 TYR A N 1
ATOM 4766 C CA . TYR A 1 606 ? 8.427 2.909 -20.294 1.00 88.69 606 TYR A CA 1
ATOM 4767 C C . TYR A 1 606 ? 8.223 2.171 -18.959 1.00 88.69 606 TYR A C 1
ATOM 4769 O O . TYR A 1 606 ? 7.553 2.679 -18.065 1.00 88.69 606 TYR A O 1
ATOM 4777 N N . SER A 1 607 ? 8.772 0.961 -18.810 1.00 92.25 607 SER A N 1
ATOM 4778 C CA . SER A 1 607 ? 8.536 0.102 -17.648 1.00 92.25 607 SER A CA 1
ATOM 4779 C C . SER A 1 607 ? 9.754 0.001 -16.724 1.00 92.25 607 SER A C 1
ATOM 4781 O O . SER A 1 607 ? 10.905 0.149 -17.135 1.00 92.25 607 SER A O 1
ATOM 4783 N N . SER A 1 608 ? 9.491 -0.284 -15.448 1.00 92.31 608 SER A N 1
ATOM 4784 C CA . SER A 1 608 ? 10.484 -0.407 -14.371 1.00 92.31 608 SER A CA 1
ATOM 4785 C C . SER A 1 608 ? 11.290 -1.714 -14.381 1.00 92.31 608 SER A C 1
ATOM 4787 O O . SER A 1 608 ? 12.194 -1.863 -13.555 1.00 92.31 608 SER A O 1
ATOM 4789 N N . ILE A 1 609 ? 10.958 -2.652 -15.276 1.00 96.19 609 ILE A N 1
ATOM 4790 C CA . ILE A 1 609 ? 11.515 -4.008 -15.293 1.00 96.19 609 ILE A CA 1
ATOM 4791 C C . ILE A 1 609 ? 13.022 -4.053 -15.598 1.00 96.19 609 ILE A C 1
ATOM 4793 O O . ILE A 1 609 ? 13.570 -3.246 -16.346 1.00 96.19 609 ILE A O 1
ATOM 4797 N N . GLU A 1 610 ? 13.683 -5.063 -15.039 1.00 95.12 610 GLU A N 1
ATOM 4798 C CA . GLU A 1 610 ? 15.122 -5.318 -15.142 1.00 95.12 610 GLU A CA 1
ATOM 4799 C C . GLU A 1 610 ? 15.445 -6.553 -16.001 1.00 95.12 610 GLU A C 1
ATOM 4801 O O . GLU A 1 610 ? 16.546 -6.669 -16.544 1.00 95.12 610 GLU A O 1
ATOM 4806 N N . ALA A 1 611 ? 14.473 -7.458 -16.154 1.00 95.62 611 ALA A N 1
ATOM 4807 C CA . ALA A 1 611 ? 14.520 -8.648 -17.000 1.00 95.62 611 ALA A CA 1
ATOM 4808 C C . ALA A 1 611 ? 13.143 -8.919 -17.631 1.00 95.62 611 ALA A C 1
ATOM 4810 O O . ALA A 1 611 ? 12.122 -8.443 -17.142 1.00 95.62 611 ALA A O 1
ATOM 4811 N N . LEU A 1 612 ? 13.090 -9.717 -18.702 1.00 95.62 612 LEU A N 1
ATOM 4812 C CA . LEU A 1 612 ? 11.817 -10.147 -19.292 1.00 95.62 612 LEU A CA 1
ATOM 4813 C C . LEU A 1 612 ? 11.274 -11.404 -18.598 1.00 95.62 612 LEU A C 1
ATOM 4815 O O . LEU A 1 612 ? 10.077 -11.496 -18.371 1.00 95.62 612 LEU A O 1
ATOM 4819 N N . ASN A 1 613 ? 12.132 -12.374 -18.267 1.00 93.88 613 ASN A N 1
ATOM 4820 C CA . ASN A 1 613 ? 11.782 -13.657 -17.629 1.00 93.88 613 ASN A CA 1
ATOM 4821 C C . ASN A 1 613 ? 10.606 -14.437 -18.267 1.00 93.88 613 ASN A C 1
ATOM 4823 O O . ASN A 1 613 ? 9.969 -15.273 -17.626 1.00 93.88 613 ASN A O 1
ATOM 4827 N N . LEU A 1 614 ? 10.382 -14.250 -19.573 1.00 94.25 614 LEU A N 1
ATOM 4828 C CA . LEU A 1 614 ? 9.427 -15.003 -20.397 1.00 94.25 614 LEU A CA 1
ATOM 4829 C C . LEU A 1 614 ? 9.968 -16.399 -20.786 1.00 94.25 614 LEU A C 1
ATOM 4831 O O . LEU A 1 614 ? 9.893 -16.795 -21.948 1.00 94.25 614 LEU A O 1
ATOM 4835 N N . SER A 1 615 ? 10.527 -17.148 -19.825 1.00 89.06 615 SER A N 1
ATOM 4836 C CA . SER A 1 615 ? 11.297 -18.387 -20.052 1.00 89.06 615 SER A CA 1
ATOM 4837 C C . SER A 1 615 ? 10.615 -19.422 -20.958 1.00 89.06 615 SER A C 1
ATOM 4839 O O . SER A 1 615 ? 11.285 -20.073 -21.756 1.00 89.06 615 SER A O 1
ATOM 4841 N N . SER A 1 616 ? 9.288 -19.570 -20.887 1.00 93.44 616 SER A N 1
ATOM 4842 C CA . SER A 1 616 ? 8.554 -20.543 -21.712 1.00 93.44 616 SER A CA 1
ATOM 4843 C C . SER A 1 616 ? 8.205 -20.068 -23.129 1.00 93.44 616 SER A C 1
ATOM 4845 O O . SER A 1 616 ? 7.658 -20.868 -23.899 1.00 93.44 616 SER A O 1
ATOM 4847 N N . LEU A 1 617 ? 8.480 -18.809 -23.496 1.00 95.25 617 LEU A N 1
ATOM 4848 C CA . LEU A 1 617 ? 8.005 -18.215 -24.748 1.00 95.25 617 LEU A CA 1
ATOM 4849 C C . LEU A 1 617 ? 8.740 -18.796 -25.957 1.00 95.25 617 LEU A C 1
ATOM 4851 O O . LEU A 1 617 ? 9.935 -18.593 -26.150 1.00 95.25 617 LEU A O 1
ATOM 4855 N N . LYS A 1 618 ? 7.984 -19.501 -26.803 1.00 93.12 618 LYS A N 1
ATOM 4856 C CA . LYS A 1 618 ? 8.502 -20.234 -27.966 1.00 93.12 618 LYS A CA 1
ATOM 4857 C C . LYS A 1 618 ? 8.029 -19.664 -29.301 1.00 93.12 618 LYS A C 1
ATOM 4859 O O . LYS A 1 618 ? 8.650 -19.954 -30.317 1.00 93.12 618 LYS A O 1
ATOM 4864 N N . ARG A 1 619 ? 6.903 -18.931 -29.345 1.00 95.56 619 ARG A N 1
ATOM 4865 C CA . ARG A 1 619 ? 6.277 -18.485 -30.609 1.00 95.56 619 ARG A CA 1
ATOM 4866 C C . ARG A 1 619 ? 5.539 -17.145 -30.499 1.00 95.56 619 ARG A C 1
ATOM 4868 O O . ARG A 1 619 ? 4.669 -16.977 -29.650 1.00 95.56 619 ARG A O 1
ATOM 4875 N N . ILE A 1 620 ? 5.779 -16.252 -31.455 1.00 96.50 620 ILE A N 1
ATOM 4876 C CA . ILE A 1 620 ? 5.019 -15.021 -31.707 1.00 96.50 620 ILE A CA 1
ATOM 4877 C C . ILE A 1 620 ? 4.498 -15.112 -33.150 1.00 96.50 620 ILE A C 1
ATOM 4879 O O . ILE A 1 620 ? 5.252 -14.967 -34.111 1.00 96.50 620 ILE A O 1
ATOM 4883 N N . ARG A 1 621 ? 3.214 -15.453 -33.329 1.00 95.62 621 ARG A N 1
ATOM 4884 C CA . ARG A 1 621 ? 2.692 -15.966 -34.618 1.00 95.62 621 ARG A CA 1
ATOM 4885 C C . ARG A 1 621 ? 2.332 -14.899 -35.660 1.00 95.62 621 ARG A C 1
ATOM 4887 O O . ARG A 1 621 ? 2.104 -15.267 -36.815 1.00 95.62 621 ARG A O 1
ATOM 4894 N N . ASN A 1 622 ? 2.205 -13.640 -35.253 1.00 92.56 622 ASN A N 1
ATOM 4895 C CA . ASN A 1 622 ? 1.875 -12.494 -36.100 1.00 92.56 622 ASN A CA 1
ATOM 4896 C C . ASN A 1 622 ? 2.192 -11.192 -35.348 1.00 92.56 622 ASN A C 1
ATOM 4898 O O . ASN A 1 622 ? 2.063 -11.165 -34.128 1.00 92.56 622 ASN A O 1
ATOM 4902 N N . GLY A 1 623 ? 2.512 -10.118 -36.073 1.00 93.06 623 GLY A N 1
ATOM 4903 C CA . GLY A 1 623 ? 2.881 -8.824 -35.492 1.00 93.06 623 GLY A CA 1
ATOM 4904 C C . GLY A 1 623 ? 4.325 -8.771 -34.982 1.00 93.06 623 GLY A C 1
ATOM 4905 O O . GLY A 1 623 ? 4.997 -9.793 -34.840 1.00 93.06 623 GLY A O 1
ATOM 4906 N N . ASN A 1 624 ? 4.796 -7.553 -34.738 1.00 96.00 624 ASN A N 1
ATOM 4907 C CA . ASN A 1 624 ? 6.182 -7.256 -34.378 1.00 96.00 624 ASN A CA 1
ATOM 4908 C C . ASN A 1 624 ? 6.425 -7.363 -32.864 1.00 96.00 624 ASN A C 1
ATOM 4910 O O . ASN A 1 624 ? 5.486 -7.535 -32.076 1.00 96.00 624 ASN A O 1
ATOM 4914 N N . VAL A 1 625 ? 7.689 -7.238 -32.468 1.00 97.69 625 VAL A N 1
ATOM 4915 C CA . VAL A 1 625 ? 8.137 -7.022 -31.085 1.00 97.69 625 VAL A CA 1
ATOM 4916 C C . VAL A 1 625 ? 8.679 -5.600 -30.975 1.00 97.69 625 VAL A C 1
ATOM 4918 O O . VAL A 1 625 ? 9.493 -5.193 -31.801 1.00 97.69 625 VAL A O 1
ATOM 4921 N N . VAL A 1 626 ? 8.256 -4.856 -29.956 1.00 96.88 626 VAL A N 1
ATOM 4922 C CA . VAL A 1 626 ? 8.789 -3.527 -29.627 1.00 96.88 626 VAL A CA 1
ATOM 4923 C C . VAL A 1 626 ? 9.182 -3.523 -28.155 1.00 96.88 626 VAL A C 1
ATOM 4925 O O . VAL A 1 626 ? 8.351 -3.798 -27.294 1.00 96.88 626 VAL A O 1
ATOM 4928 N N . ILE A 1 627 ? 10.451 -3.243 -27.864 1.00 97.31 627 ILE A N 1
ATOM 4929 C CA . ILE A 1 627 ? 10.983 -3.165 -26.500 1.00 97.31 627 ILE A CA 1
ATOM 4930 C C . ILE A 1 627 ? 11.843 -1.906 -26.399 1.00 97.31 627 ILE A C 1
ATOM 4932 O O . ILE A 1 627 ? 12.968 -1.891 -26.903 1.00 97.31 627 ILE A O 1
ATOM 4936 N N . ALA A 1 628 ? 11.317 -0.831 -25.809 1.00 92.31 628 ALA A N 1
ATOM 4937 C CA . ALA A 1 628 ? 12.003 0.460 -25.823 1.00 92.31 628 ALA A CA 1
ATOM 4938 C C . ALA A 1 628 ? 11.681 1.378 -24.644 1.00 92.31 628 ALA A C 1
ATOM 4940 O O . ALA A 1 628 ? 10.576 1.338 -24.129 1.00 92.31 628 ALA A O 1
ATOM 4941 N N . PHE A 1 629 ? 12.607 2.264 -24.275 1.00 90.31 629 PHE A N 1
ATOM 4942 C CA . PHE A 1 629 ? 12.474 3.173 -23.127 1.00 90.31 629 PHE A CA 1
ATOM 4943 C C . PHE A 1 629 ? 12.330 2.421 -21.789 1.00 90.31 629 PHE A C 1
ATOM 4945 O O . PHE A 1 629 ? 11.458 2.733 -20.986 1.00 90.31 629 PHE A O 1
ATOM 4952 N N . ASN A 1 630 ? 13.142 1.381 -21.563 1.00 93.44 630 ASN A N 1
ATOM 4953 C CA . ASN A 1 630 ? 13.196 0.656 -20.286 1.00 93.44 630 ASN A CA 1
ATOM 4954 C C . ASN A 1 630 ? 14.621 0.745 -19.707 1.00 93.44 630 ASN A C 1
ATOM 4956 O O . ASN A 1 630 ? 15.471 -0.119 -19.941 1.00 93.44 630 ASN A O 1
ATOM 4960 N N . ASP A 1 631 ? 14.897 1.801 -18.943 1.00 91.12 631 ASP A N 1
ATOM 4961 C CA . ASP A 1 631 ? 16.258 2.207 -18.529 1.00 91.12 631 ASP A CA 1
ATOM 4962 C C . ASP A 1 631 ? 16.891 1.294 -17.460 1.00 91.12 631 ASP A C 1
ATOM 4964 O O . ASP A 1 631 ? 18.044 1.461 -17.046 1.00 91.12 631 ASP A O 1
ATOM 4968 N N . ARG A 1 632 ? 16.138 0.291 -16.999 1.00 93.88 632 ARG A N 1
ATOM 4969 C CA . ARG A 1 632 ? 16.585 -0.757 -16.071 1.00 93.88 632 ARG A CA 1
ATOM 4970 C C . ARG A 1 632 ? 16.736 -2.129 -16.740 1.00 93.88 632 ARG A C 1
ATOM 4972 O O . ARG A 1 632 ? 17.398 -2.996 -16.170 1.00 93.88 632 ARG A O 1
ATOM 4979 N N . LEU A 1 633 ? 16.185 -2.313 -17.943 1.00 96.25 633 LEU A N 1
ATOM 4980 C CA . LEU A 1 633 ? 16.045 -3.611 -18.602 1.00 96.25 633 LEU A CA 1
ATOM 4981 C C . LEU A 1 633 ? 17.351 -4.087 -19.246 1.00 96.25 633 LEU A C 1
ATOM 4983 O O . LEU A 1 633 ? 17.754 -3.599 -20.302 1.00 96.25 633 LEU A O 1
ATOM 4987 N N . CYS A 1 634 ? 17.961 -5.104 -18.644 1.00 90.75 634 CYS A N 1
ATOM 4988 C CA . CYS A 1 634 ? 19.047 -5.870 -19.247 1.00 90.75 634 CYS A CA 1
ATOM 4989 C C . CYS A 1 634 ? 18.503 -7.061 -20.060 1.00 90.75 634 CYS A C 1
ATOM 4991 O O . CYS A 1 634 ? 17.294 -7.261 -20.184 1.00 90.75 634 CYS A O 1
ATOM 4993 N N . TYR A 1 635 ? 19.406 -7.867 -20.628 1.00 94.19 635 TYR A N 1
ATOM 4994 C CA . TYR A 1 635 ? 19.137 -9.132 -21.341 1.00 94.19 635 TYR A CA 1
ATOM 4995 C C . TYR A 1 635 ? 18.352 -9.037 -22.666 1.00 94.19 635 TYR A C 1
ATOM 4997 O O . TYR A 1 635 ? 18.673 -9.776 -23.593 1.00 94.19 635 TYR A O 1
ATOM 5005 N N . ALA A 1 636 ? 17.397 -8.113 -22.825 1.00 92.44 636 ALA A N 1
ATOM 5006 C CA . ALA A 1 636 ? 16.522 -8.019 -24.004 1.00 92.44 636 ALA A CA 1
ATOM 5007 C C . ALA A 1 636 ? 17.284 -7.891 -25.340 1.00 92.44 636 ALA A C 1
ATOM 5009 O O . ALA A 1 636 ? 16.901 -8.515 -26.327 1.00 92.44 636 ALA A O 1
ATOM 5010 N N . ASN A 1 637 ? 18.409 -7.163 -25.355 1.00 90.12 637 ASN A N 1
ATOM 5011 C CA . ASN A 1 637 ? 19.299 -7.028 -26.519 1.00 90.12 637 ASN A CA 1
ATOM 5012 C C . ASN A 1 637 ? 20.022 -8.335 -26.921 1.00 90.12 637 ASN A C 1
ATOM 5014 O O . ASN A 1 637 ? 20.628 -8.391 -27.986 1.00 90.12 637 ASN A O 1
ATOM 5018 N N . THR A 1 638 ? 19.998 -9.379 -26.083 1.00 91.88 638 THR A N 1
ATOM 5019 C CA . THR A 1 638 ? 20.633 -10.679 -26.381 1.00 91.88 638 THR A CA 1
ATOM 5020 C C . THR A 1 638 ? 19.706 -11.638 -27.131 1.00 91.88 638 THR A C 1
ATOM 5022 O O . THR A 1 638 ? 20.182 -12.573 -27.773 1.00 91.88 638 THR A O 1
ATOM 5025 N N . VAL A 1 639 ? 18.389 -11.423 -27.047 1.00 93.56 639 VAL A N 1
ATOM 5026 C CA . VAL A 1 639 ? 17.365 -12.375 -27.491 1.00 93.56 639 VAL A CA 1
ATOM 5027 C C . VAL A 1 639 ? 17.240 -12.376 -29.016 1.00 93.56 639 VAL A C 1
ATOM 5029 O O . VAL A 1 639 ? 16.835 -11.385 -29.626 1.00 93.56 639 VAL A O 1
ATOM 5032 N N . LYS A 1 640 ? 17.490 -13.526 -29.654 1.00 92.62 640 LYS A N 1
ATOM 5033 C CA . LYS A 1 640 ? 17.233 -13.733 -31.091 1.00 92.62 640 LYS A CA 1
ATOM 5034 C C . LYS A 1 640 ? 15.733 -13.902 -31.376 1.00 92.62 640 LYS A C 1
ATOM 5036 O O . LYS A 1 640 ? 15.261 -14.999 -31.671 1.00 92.62 640 LYS A O 1
ATOM 5041 N N . PHE A 1 641 ? 14.975 -12.804 -31.312 1.00 93.94 641 PHE A N 1
ATOM 5042 C CA . PHE A 1 641 ? 13.518 -12.778 -31.538 1.00 93.94 641 PHE A CA 1
ATOM 5043 C C . PHE A 1 641 ? 13.070 -13.382 -32.879 1.00 93.94 641 PHE A C 1
ATOM 5045 O O . PHE A 1 641 ? 11.978 -13.942 -32.956 1.00 93.94 641 PHE A O 1
ATOM 5052 N N . THR A 1 642 ? 13.919 -13.347 -33.911 1.00 92.31 642 THR A N 1
ATOM 5053 C CA . THR A 1 642 ? 13.682 -14.010 -35.206 1.00 92.31 642 THR A CA 1
ATOM 5054 C C . THR A 1 642 ? 13.383 -15.505 -35.070 1.00 92.31 642 THR A C 1
ATOM 5056 O O . THR A 1 642 ? 12.540 -16.017 -35.801 1.00 92.31 642 THR A O 1
ATOM 5059 N N . ASN A 1 643 ? 13.981 -16.192 -34.090 1.00 92.19 643 ASN A N 1
ATOM 5060 C CA . ASN A 1 643 ? 13.738 -17.614 -33.818 1.00 92.19 643 ASN A CA 1
ATOM 5061 C C . ASN A 1 643 ? 12.337 -17.887 -33.231 1.00 92.19 643 ASN A C 1
ATOM 5063 O O . ASN A 1 643 ? 11.888 -19.032 -33.212 1.00 92.19 643 ASN A O 1
ATOM 5067 N N . LEU A 1 644 ? 11.642 -16.851 -32.745 1.00 93.06 644 LEU A N 1
ATOM 5068 C CA . LEU A 1 644 ? 10.287 -16.934 -32.191 1.00 93.06 644 LEU A CA 1
ATOM 5069 C C . LEU A 1 644 ? 9.212 -16.590 -33.235 1.00 93.06 644 LEU A C 1
ATOM 5071 O O . LEU A 1 644 ? 8.026 -16.844 -33.004 1.00 93.06 644 LEU A O 1
ATOM 5075 N N . PHE A 1 645 ? 9.589 -15.989 -34.364 1.00 96.06 645 PHE A N 1
ATOM 5076 C CA . PHE A 1 645 ? 8.654 -15.519 -35.384 1.00 96.06 645 PHE A CA 1
ATOM 5077 C C . PHE A 1 645 ? 8.138 -16.650 -36.278 1.00 96.06 645 PHE A C 1
ATOM 5079 O O . PHE A 1 645 ? 8.822 -17.630 -36.565 1.00 96.06 645 PHE A O 1
ATOM 5086 N N . ARG A 1 646 ? 6.885 -16.516 -36.730 1.00 92.69 646 ARG A N 1
ATOM 5087 C CA . ARG A 1 646 ? 6.258 -17.456 -37.678 1.00 92.69 646 ARG A CA 1
ATOM 5088 C C . ARG A 1 646 ? 6.421 -17.007 -39.130 1.00 92.69 646 ARG A C 1
ATOM 5090 O O . ARG A 1 646 ? 6.297 -17.834 -40.032 1.00 92.69 646 ARG A O 1
ATOM 5097 N N . ARG A 1 647 ? 6.613 -15.710 -39.358 1.00 90.31 647 ARG A N 1
ATOM 5098 C CA . ARG A 1 647 ? 6.683 -15.084 -40.679 1.00 90.31 647 ARG A CA 1
ATOM 5099 C C . ARG A 1 647 ? 7.996 -14.317 -40.831 1.00 90.31 647 ARG A C 1
ATOM 5101 O O . ARG A 1 647 ? 8.490 -13.777 -39.844 1.00 90.31 647 ARG A O 1
ATOM 5108 N N . LYS A 1 648 ? 8.542 -14.250 -42.049 1.00 89.75 648 LYS A N 1
ATOM 5109 C CA . LYS A 1 648 ? 9.846 -13.609 -42.310 1.00 89.75 648 LYS A CA 1
ATOM 5110 C C . LYS A 1 648 ? 9.787 -12.080 -42.225 1.00 89.75 648 LYS A C 1
ATOM 5112 O O . LYS A 1 648 ? 10.817 -11.443 -42.063 1.00 89.75 648 LYS A O 1
ATOM 5117 N N . GLU A 1 649 ? 8.588 -11.511 -42.308 1.00 91.69 649 GLU A N 1
ATOM 5118 C CA . GLU A 1 649 ? 8.333 -10.067 -42.328 1.00 91.69 649 GLU A CA 1
ATOM 5119 C C . GLU A 1 649 ? 8.067 -9.495 -40.920 1.00 91.69 649 GLU A C 1
ATOM 5121 O O . GLU A 1 649 ? 7.793 -8.305 -40.778 1.00 91.69 649 GLU A O 1
ATOM 5126 N N . GLN A 1 650 ? 8.106 -10.332 -39.873 1.00 95.00 650 GLN A N 1
ATOM 5127 C CA . GLN A 1 650 ? 8.028 -9.877 -38.482 1.00 95.00 650 GLN A CA 1
ATOM 5128 C C . GLN A 1 650 ? 9.369 -9.273 -38.052 1.00 95.00 650 GLN A C 1
ATOM 5130 O O . GLN A 1 650 ? 10.423 -9.876 -38.253 1.00 95.00 650 GLN A O 1
ATOM 5135 N N . LEU A 1 651 ? 9.320 -8.102 -37.417 1.00 94.81 651 LEU A N 1
ATOM 5136 C CA . LEU A 1 651 ? 10.494 -7.372 -36.938 1.00 94.81 651 LEU A CA 1
ATOM 5137 C C . LEU A 1 651 ? 10.521 -7.285 -35.408 1.00 94.81 651 LEU A C 1
ATOM 5139 O O . LEU A 1 651 ? 9.477 -7.296 -34.749 1.00 94.81 651 LEU A O 1
ATOM 5143 N N . ALA A 1 652 ? 11.728 -7.171 -34.852 1.00 96.12 652 ALA A N 1
ATOM 5144 C CA . ALA A 1 652 ? 11.965 -6.865 -33.446 1.00 96.12 652 ALA A CA 1
ATOM 5145 C C . ALA A 1 652 ? 12.741 -5.550 -33.330 1.00 96.12 652 ALA A C 1
ATOM 5147 O O . ALA A 1 652 ? 13.867 -5.452 -33.813 1.00 96.12 652 ALA A O 1
ATOM 5148 N N . THR A 1 653 ? 12.147 -4.559 -32.671 1.00 94.88 653 THR A N 1
ATOM 5149 C CA . THR A 1 653 ? 12.769 -3.261 -32.400 1.00 94.88 653 THR A CA 1
ATOM 5150 C C . THR A 1 653 ? 13.126 -3.198 -30.921 1.00 94.88 653 THR A C 1
ATOM 5152 O O . THR A 1 653 ? 12.238 -3.042 -30.083 1.00 94.88 653 THR A O 1
ATOM 5155 N N . VAL A 1 654 ? 14.415 -3.328 -30.600 1.00 95.19 654 VAL A N 1
ATOM 5156 C CA . VAL A 1 654 ? 14.939 -3.225 -29.229 1.00 95.19 654 VAL A CA 1
ATOM 5157 C C . VAL A 1 654 ? 15.896 -2.033 -29.173 1.00 95.19 654 VAL A C 1
ATOM 5159 O O . VAL A 1 654 ? 16.997 -2.099 -29.709 1.00 95.19 654 VAL A O 1
ATOM 5162 N N . VAL A 1 655 ? 15.449 -0.906 -28.611 1.00 90.31 655 VAL A N 1
ATOM 5163 C CA . VAL A 1 655 ? 16.158 0.393 -28.666 1.00 90.31 655 VAL A CA 1
ATOM 5164 C C . VAL A 1 655 ? 15.919 1.200 -27.393 1.00 90.31 655 VAL A C 1
ATOM 5166 O O . VAL A 1 655 ? 14.866 1.059 -26.791 1.00 90.31 655 VAL A O 1
ATOM 5169 N N . LYS A 1 656 ? 16.843 2.081 -26.985 1.00 89.19 656 LYS A N 1
ATOM 5170 C CA . LYS A 1 656 ? 16.674 2.931 -25.781 1.00 89.19 656 LYS A CA 1
ATOM 5171 C C . LYS A 1 656 ? 16.272 2.134 -24.521 1.00 89.19 656 LYS A C 1
ATOM 5173 O O . LYS A 1 656 ? 15.377 2.522 -23.788 1.00 89.19 656 LYS A O 1
ATOM 5178 N N . ASN A 1 657 ? 16.891 0.978 -24.309 1.00 93.12 657 ASN A N 1
ATOM 5179 C CA . ASN A 1 657 ? 16.889 0.292 -23.013 1.00 93.12 657 ASN A CA 1
ATOM 5180 C C . ASN A 1 657 ? 18.296 0.440 -22.416 1.00 93.12 657 ASN A C 1
ATOM 5182 O O . ASN A 1 657 ? 19.185 0.942 -23.112 1.00 93.12 657 ASN A O 1
ATOM 5186 N N . ARG A 1 658 ? 18.521 -0.031 -21.182 1.00 92.12 658 ARG A N 1
ATOM 5187 C CA . ARG A 1 658 ? 19.862 -0.022 -20.568 1.00 92.12 658 ARG A CA 1
ATOM 5188 C C . ARG A 1 658 ? 20.923 -0.574 -21.531 1.00 92.12 658 ARG A C 1
ATOM 5190 O O . ARG A 1 658 ? 20.710 -1.602 -22.186 1.00 92.12 658 ARG A O 1
ATOM 5197 N N . SER A 1 659 ? 22.053 0.120 -21.650 1.00 91.75 659 SER A N 1
ATOM 5198 C CA . SER A 1 659 ? 23.093 -0.262 -22.601 1.00 91.75 659 SER A CA 1
ATOM 5199 C C . SER A 1 659 ? 23.757 -1.577 -22.194 1.00 91.75 659 SER A C 1
ATOM 5201 O O . SER A 1 659 ? 23.784 -1.966 -21.022 1.00 91.75 659 SER A O 1
ATOM 5203 N N . LYS A 1 660 ? 24.349 -2.266 -23.177 1.00 89.38 660 LYS A N 1
ATOM 5204 C CA . LYS A 1 660 ? 25.115 -3.489 -22.911 1.00 89.38 660 LYS A CA 1
ATOM 5205 C C . LYS A 1 660 ? 26.241 -3.229 -21.899 1.00 89.38 660 LYS A C 1
ATOM 5207 O O . LYS A 1 660 ? 26.428 -4.039 -21.001 1.00 89.38 660 LYS A O 1
ATOM 5212 N N . LEU A 1 661 ? 26.929 -2.089 -22.009 1.00 90.44 661 LEU A N 1
ATOM 5213 C CA . LEU A 1 661 ? 28.044 -1.716 -21.137 1.00 90.44 661 LEU A CA 1
ATOM 5214 C C . LEU A 1 661 ? 27.607 -1.588 -19.668 1.00 90.44 661 LEU A C 1
ATOM 5216 O O . LEU A 1 661 ? 28.231 -2.178 -18.793 1.00 90.44 661 LEU A O 1
ATOM 5220 N N . GLU A 1 662 ? 26.499 -0.897 -19.392 1.00 91.31 662 GLU A N 1
ATOM 5221 C CA . GLU A 1 662 ? 25.959 -0.751 -18.030 1.00 91.31 662 GLU A CA 1
ATOM 5222 C C . GLU A 1 662 ? 25.479 -2.089 -17.442 1.00 91.31 662 GLU A C 1
ATOM 5224 O O . GLU A 1 662 ? 25.659 -2.354 -16.250 1.00 91.31 662 GLU A O 1
ATOM 5229 N N . CYS A 1 663 ? 24.889 -2.961 -18.267 1.00 92.56 663 CYS A N 1
ATOM 5230 C CA . CYS A 1 663 ? 24.530 -4.321 -17.856 1.00 92.56 663 CYS A CA 1
ATOM 5231 C C . CYS A 1 663 ? 25.774 -5.181 -17.572 1.00 92.56 663 CYS A C 1
ATOM 5233 O O . CYS A 1 663 ? 25.817 -5.881 -16.561 1.00 92.56 663 CYS A O 1
ATOM 5235 N N . ASP A 1 664 ? 26.810 -5.098 -18.411 1.00 88.69 664 ASP A N 1
ATOM 5236 C CA . ASP A 1 664 ? 28.059 -5.841 -18.235 1.00 88.69 664 ASP A CA 1
ATOM 5237 C C . ASP A 1 664 ? 28.815 -5.388 -16.969 1.00 88.69 664 ASP A C 1
ATOM 5239 O O . ASP A 1 664 ? 29.304 -6.250 -16.227 1.00 88.69 664 ASP A O 1
ATOM 5243 N N . LEU A 1 665 ? 28.843 -4.075 -16.688 1.00 89.44 665 LEU A N 1
ATOM 5244 C CA . LEU A 1 665 ? 29.384 -3.465 -15.462 1.00 89.44 665 LEU A CA 1
ATOM 5245 C C . LEU A 1 665 ? 28.624 -3.917 -14.208 1.00 89.44 665 LEU A C 1
ATOM 5247 O O . LEU A 1 665 ? 29.234 -4.378 -13.247 1.00 89.44 665 LEU A O 1
ATOM 5251 N N . THR A 1 666 ? 27.287 -3.882 -14.236 1.00 86.69 666 THR A N 1
ATOM 5252 C CA . THR A 1 666 ? 26.435 -4.337 -13.115 1.00 86.69 666 THR A CA 1
ATOM 5253 C C . THR A 1 666 ? 26.320 -5.867 -13.002 1.00 86.69 666 THR A C 1
ATOM 5255 O O . THR A 1 666 ? 25.452 -6.372 -12.294 1.00 86.69 666 THR A O 1
ATOM 5258 N N . ARG A 1 667 ? 27.188 -6.624 -13.697 1.00 86.81 667 ARG A N 1
ATOM 5259 C CA . ARG A 1 667 ? 27.211 -8.101 -13.777 1.00 86.81 667 ARG A CA 1
ATOM 5260 C C . ARG A 1 667 ? 25.894 -8.740 -14.273 1.00 86.81 667 ARG A C 1
ATOM 5262 O O . ARG A 1 667 ? 25.737 -9.956 -14.197 1.00 86.81 667 ARG A O 1
ATOM 5269 N N . LYS A 1 668 ? 24.976 -7.961 -14.859 1.00 90.12 668 LYS A N 1
ATOM 5270 C CA . LYS A 1 668 ? 23.675 -8.388 -15.412 1.00 90.12 668 LYS A CA 1
ATOM 5271 C C . LYS A 1 668 ? 23.828 -9.011 -16.808 1.00 90.12 668 LYS A C 1
ATOM 5273 O O . LYS A 1 668 ? 23.326 -8.497 -17.808 1.00 90.12 668 LYS A O 1
ATOM 5278 N N . ARG A 1 669 ? 24.549 -10.136 -16.860 1.00 89.56 669 ARG A N 1
ATOM 5279 C CA . ARG A 1 669 ? 24.840 -10.940 -18.062 1.00 89.56 669 ARG A CA 1
ATOM 5280 C C . ARG A 1 669 ? 24.043 -12.247 -18.080 1.00 89.56 669 ARG A C 1
ATOM 5282 O O . ARG A 1 669 ? 23.617 -12.734 -17.037 1.00 89.56 669 ARG A O 1
ATOM 5289 N N . CYS A 1 670 ? 23.845 -12.820 -19.268 1.00 89.75 670 CYS A N 1
ATOM 5290 C CA . CYS A 1 670 ? 23.301 -14.175 -19.396 1.00 89.75 670 CYS A CA 1
ATOM 5291 C C . CYS A 1 670 ? 24.237 -15.200 -18.741 1.00 89.75 670 CYS A C 1
ATOM 5293 O O . CYS A 1 670 ? 25.458 -15.042 -18.796 1.00 89.75 670 CYS A O 1
ATOM 5295 N N . SER A 1 671 ? 23.676 -16.281 -18.194 1.00 87.69 671 SER A N 1
ATOM 5296 C CA . SER A 1 671 ? 24.477 -17.425 -17.748 1.00 87.69 671 SER A CA 1
ATOM 5297 C C . SER A 1 671 ? 25.274 -18.025 -18.915 1.00 87.69 671 SER A C 1
ATOM 5299 O O . SER A 1 671 ? 24.775 -18.091 -20.037 1.00 87.69 671 SER A O 1
ATOM 5301 N N . THR A 1 672 ? 26.494 -18.498 -18.651 1.00 86.00 672 THR A N 1
ATOM 5302 C CA . THR A 1 672 ? 27.429 -19.034 -19.662 1.00 86.00 672 THR A CA 1
ATOM 5303 C C . THR A 1 672 ? 26.892 -20.244 -20.430 1.00 86.00 672 THR A C 1
ATOM 5305 O O . THR A 1 672 ? 27.293 -20.468 -21.567 1.00 86.00 672 THR A O 1
ATOM 5308 N N . VAL A 1 673 ? 25.942 -20.987 -19.852 1.00 85.25 673 VAL A N 1
ATOM 5309 C CA . VAL A 1 673 ? 25.255 -22.117 -20.510 1.00 85.25 673 VAL A CA 1
ATOM 5310 C C . VAL A 1 673 ? 24.190 -21.677 -21.527 1.00 85.25 673 VAL A C 1
ATOM 5312 O O . VAL A 1 673 ? 23.673 -22.503 -22.281 1.00 85.25 673 VAL A O 1
ATOM 5315 N N . CYS A 1 674 ? 23.826 -20.391 -21.564 1.00 81.19 674 CYS A N 1
ATOM 5316 C CA . CYS A 1 674 ? 22.932 -19.869 -22.588 1.00 81.19 674 CYS A CA 1
ATOM 5317 C C . CYS A 1 674 ? 23.700 -19.712 -23.903 1.00 81.19 674 CYS A C 1
ATOM 5319 O O . CYS A 1 674 ? 24.435 -18.743 -24.097 1.00 81.19 674 CYS A O 1
ATOM 5321 N N . GLY A 1 675 ? 23.486 -20.654 -24.826 1.00 78.94 675 GLY A N 1
ATOM 5322 C CA . GLY A 1 675 ? 23.997 -20.573 -26.193 1.00 78.94 675 GLY A CA 1
ATOM 5323 C C . GLY A 1 675 ? 23.506 -19.329 -26.951 1.00 78.94 675 GLY A C 1
ATOM 5324 O O . GLY A 1 675 ? 22.732 -18.513 -26.449 1.00 78.94 675 GLY A O 1
ATOM 5325 N N . THR A 1 676 ? 23.924 -19.188 -28.214 1.00 84.75 676 THR A N 1
ATOM 5326 C CA . THR A 1 676 ? 23.856 -17.915 -28.973 1.00 84.75 676 THR A CA 1
ATOM 5327 C C . THR A 1 676 ? 22.455 -17.327 -29.249 1.00 84.75 676 THR A C 1
ATOM 5329 O O . THR A 1 676 ? 22.349 -16.356 -29.994 1.00 84.75 676 THR A O 1
ATOM 5332 N N . ASN A 1 677 ? 21.378 -17.888 -28.696 1.00 86.31 677 ASN A N 1
ATOM 5333 C CA . ASN A 1 677 ? 20.012 -17.363 -28.774 1.00 86.31 677 ASN A CA 1
ATOM 5334 C C . ASN A 1 677 ? 19.712 -16.253 -27.749 1.00 86.31 677 ASN A C 1
ATOM 5336 O O . ASN A 1 677 ? 18.700 -15.565 -27.903 1.00 86.31 677 ASN A O 1
ATOM 5340 N N . GLY A 1 678 ? 20.565 -16.093 -26.731 1.00 91.31 678 GLY A N 1
ATOM 5341 C CA . GLY A 1 678 ? 20.401 -15.117 -25.652 1.00 91.31 678 GLY A CA 1
ATOM 5342 C C . GLY A 1 678 ? 19.627 -15.648 -24.446 1.00 91.31 678 GLY A C 1
ATOM 5343 O O . GLY A 1 678 ? 19.398 -16.852 -24.303 1.00 91.31 678 GLY A O 1
ATOM 5344 N N . CYS A 1 679 ? 19.219 -14.732 -23.570 1.00 93.62 679 CYS A N 1
ATOM 5345 C CA . CYS A 1 679 ? 18.476 -15.035 -22.351 1.00 93.62 679 CYS A CA 1
ATOM 5346 C C . CYS A 1 679 ? 17.388 -13.990 -22.058 1.00 93.62 679 CYS A C 1
ATOM 5348 O O . CYS A 1 679 ? 17.490 -12.821 -22.426 1.00 93.62 679 CYS A O 1
ATOM 5350 N N . TRP A 1 680 ? 16.350 -14.414 -21.342 1.00 93.44 680 TRP A N 1
ATOM 5351 C CA . TRP A 1 680 ? 15.280 -13.563 -20.823 1.00 93.44 680 TRP A CA 1
ATOM 5352 C C . TRP A 1 680 ? 15.640 -12.868 -19.496 1.00 93.44 680 TRP A C 1
ATOM 5354 O O . TRP A 1 680 ? 14.915 -11.966 -19.075 1.00 93.44 680 TRP A O 1
ATOM 5364 N N . GLY A 1 681 ? 16.726 -13.301 -18.849 1.00 92.81 681 GLY A N 1
ATOM 5365 C CA . GLY A 1 681 ? 17.158 -12.946 -17.496 1.00 92.81 681 GLY A CA 1
ATOM 5366 C C . GLY A 1 681 ? 18.463 -13.665 -17.112 1.00 92.81 681 GLY A C 1
ATOM 5367 O O . GLY A 1 681 ? 19.012 -14.398 -17.937 1.00 92.81 681 GLY A O 1
ATOM 5368 N N . PRO A 1 682 ? 18.978 -13.481 -15.884 1.00 86.50 682 PRO A N 1
ATOM 5369 C CA . PRO A 1 682 ? 20.342 -13.884 -15.524 1.00 86.50 682 PRO A CA 1
ATOM 5370 C C . PRO A 1 682 ? 20.568 -15.396 -15.367 1.00 86.50 682 PRO A C 1
ATOM 5372 O O . PRO A 1 682 ? 21.710 -15.852 -15.443 1.00 86.50 682 PRO A O 1
ATOM 5375 N N . ARG A 1 683 ? 19.525 -16.188 -15.091 1.00 86.44 683 ARG A N 1
ATOM 5376 C CA . ARG A 1 683 ? 19.687 -17.574 -14.629 1.00 86.44 683 ARG A CA 1
ATOM 5377 C C . ARG A 1 683 ? 19.692 -18.602 -15.765 1.00 86.44 683 ARG A C 1
ATOM 5379 O O . ARG A 1 683 ? 19.303 -18.311 -16.895 1.00 86.44 683 ARG A O 1
ATOM 5386 N N . ARG A 1 684 ? 20.097 -19.840 -15.451 1.00 85.75 684 ARG A N 1
ATOM 5387 C CA . ARG A 1 684 ? 20.155 -20.961 -16.412 1.00 85.75 684 ARG A CA 1
ATOM 5388 C C . ARG A 1 684 ? 18.768 -21.309 -16.969 1.00 85.75 684 ARG A C 1
ATOM 5390 O O . ARG A 1 684 ? 18.631 -21.576 -18.157 1.00 85.75 684 ARG A O 1
ATOM 5397 N N . GLU A 1 685 ? 17.720 -21.200 -16.154 1.00 84.69 685 GLU A N 1
ATOM 5398 C CA . GLU A 1 685 ? 16.320 -21.366 -16.563 1.00 84.69 685 GLU A CA 1
ATOM 5399 C C . GLU A 1 685 ? 15.751 -20.191 -17.390 1.00 84.69 685 GLU A C 1
ATOM 5401 O O . GLU A 1 685 ? 14.577 -20.210 -17.766 1.00 84.69 685 GLU A O 1
ATOM 5406 N N . ASN A 1 686 ? 16.551 -19.158 -17.688 1.00 88.56 686 ASN A N 1
ATOM 5407 C CA . ASN A 1 686 ? 16.152 -18.022 -18.523 1.00 88.56 686 ASN A CA 1
ATOM 5408 C C . ASN A 1 686 ? 16.730 -18.058 -19.951 1.00 88.56 686 ASN A C 1
ATOM 5410 O O . ASN A 1 686 ? 16.476 -17.122 -20.708 1.00 88.56 686 ASN A O 1
ATOM 5414 N N . CYS A 1 687 ? 17.486 -19.084 -20.356 1.00 89.88 687 CYS A N 1
ATOM 5415 C CA . CYS A 1 687 ? 18.023 -19.169 -21.720 1.00 89.88 687 CYS A CA 1
ATOM 5416 C C . CYS A 1 687 ? 16.912 -19.248 -22.795 1.00 89.88 687 CYS A C 1
ATOM 5418 O O . CYS A 1 687 ? 15.836 -19.804 -22.569 1.00 89.88 687 CYS A O 1
ATOM 5420 N N . VAL A 1 688 ? 17.162 -18.694 -23.987 1.00 87.81 688 VAL A N 1
ATOM 5421 C CA . VAL A 1 688 ? 16.186 -18.674 -25.093 1.00 87.81 688 VAL A CA 1
ATOM 5422 C C . VAL A 1 688 ? 16.249 -19.984 -25.889 1.00 87.81 688 VAL A C 1
ATOM 5424 O O . VAL A 1 688 ? 17.081 -20.165 -26.781 1.00 87.81 688 VAL A O 1
ATOM 5427 N N . GLY A 1 689 ? 15.324 -20.895 -25.588 1.00 74.75 689 GLY A N 1
ATOM 5428 C CA . GLY A 1 689 ? 15.271 -22.234 -26.185 1.00 74.75 689 GLY A CA 1
ATOM 5429 C C . GLY A 1 689 ? 16.040 -23.264 -25.357 1.00 74.75 689 GLY A C 1
ATOM 5430 O O . GLY A 1 689 ? 16.236 -23.077 -24.159 1.00 74.75 689 GLY A O 1
ATOM 5431 N N . ASN A 1 690 ? 16.442 -24.375 -25.978 1.00 61.84 690 ASN A N 1
ATOM 5432 C CA . ASN A 1 690 ? 17.210 -25.405 -25.279 1.00 61.84 690 ASN A CA 1
ATOM 5433 C C . ASN A 1 690 ? 18.610 -24.886 -24.912 1.00 61.84 690 ASN A C 1
ATOM 5435 O O . ASN A 1 690 ? 19.248 -24.184 -25.701 1.00 61.84 690 ASN A O 1
ATOM 5439 N N . ILE A 1 691 ? 19.091 -25.290 -23.735 1.00 59.25 691 ILE A N 1
ATOM 5440 C CA . ILE A 1 691 ? 20.508 -25.201 -23.364 1.00 59.25 691 ILE A CA 1
ATOM 5441 C C . ILE A 1 691 ? 21.310 -26.043 -24.368 1.00 59.25 691 ILE A C 1
ATOM 5443 O O . ILE A 1 691 ? 20.853 -27.100 -24.803 1.00 59.25 691 ILE A O 1
ATOM 5447 N N . THR A 1 692 ? 22.487 -25.569 -24.770 1.00 49.31 692 THR A N 1
ATOM 5448 C CA . THR A 1 692 ? 23.378 -26.325 -25.655 1.00 49.31 692 THR A CA 1
ATOM 5449 C C . THR A 1 692 ? 24.082 -27.423 -24.864 1.00 49.31 692 THR A C 1
ATOM 5451 O O . THR A 1 692 ? 24.975 -27.124 -24.079 1.00 49.31 692 THR A O 1
ATOM 5454 N N . GLU A 1 693 ? 23.717 -28.685 -25.101 1.00 42.69 693 GLU A N 1
ATOM 5455 C CA . GLU A 1 693 ? 24.310 -29.867 -24.441 1.00 42.69 693 GLU A CA 1
ATOM 5456 C C . GLU A 1 693 ? 25.776 -30.145 -24.849 1.00 42.69 693 GLU A C 1
ATOM 5458 O O . GLU A 1 693 ? 26.408 -31.064 -24.334 1.00 42.69 693 GLU A O 1
ATOM 5463 N N . ASN A 1 694 ? 26.362 -29.302 -25.705 1.00 38.69 694 ASN A N 1
ATOM 5464 C CA . ASN A 1 694 ? 27.795 -29.281 -25.986 1.00 38.69 694 ASN A CA 1
ATOM 5465 C C . ASN A 1 694 ? 28.531 -28.386 -24.975 1.00 38.69 694 ASN A C 1
ATOM 5467 O O . ASN A 1 694 ? 28.856 -27.242 -25.285 1.00 38.69 694 ASN A O 1
ATOM 5471 N N . ASN A 1 695 ? 28.758 -28.923 -23.776 1.00 34.31 695 ASN A N 1
ATOM 5472 C CA . ASN A 1 695 ? 29.975 -28.728 -22.976 1.00 34.31 695 ASN A CA 1
ATOM 5473 C C . ASN A 1 695 ? 29.945 -29.714 -21.797 1.00 34.31 695 ASN A C 1
ATOM 5475 O O . ASN A 1 695 ? 29.502 -29.405 -20.692 1.00 34.31 695 ASN A O 1
ATOM 5479 N N . SER A 1 696 ? 30.382 -30.939 -22.071 1.00 35.00 696 SER A N 1
ATOM 5480 C CA . SER A 1 696 ? 30.741 -31.916 -21.047 1.00 35.00 696 SER A CA 1
ATOM 5481 C C . SER A 1 696 ? 32.134 -31.610 -20.493 1.00 35.00 696 SER A C 1
ATOM 5483 O O . SER A 1 696 ? 33.036 -31.376 -21.294 1.00 35.00 696 SER A O 1
ATOM 5485 N N . ILE A 1 697 ? 32.307 -31.790 -19.176 1.00 38.59 697 ILE A N 1
ATOM 5486 C CA . ILE A 1 697 ? 33.576 -31.725 -18.415 1.00 38.59 697 ILE A CA 1
ATOM 5487 C C . ILE A 1 697 ? 34.012 -30.294 -18.024 1.00 38.59 697 ILE A C 1
ATOM 5489 O O . ILE A 1 697 ? 33.760 -29.331 -18.738 1.00 38.59 697 ILE A O 1
ATOM 5493 N N . GLU A 1 698 ? 34.622 -30.213 -16.834 1.00 35.66 698 GLU A N 1
ATOM 5494 C CA . GLU A 1 698 ? 35.297 -29.061 -16.206 1.00 35.66 698 GLU A CA 1
ATOM 5495 C C . GLU A 1 698 ? 34.473 -27.780 -15.963 1.00 35.66 698 GLU A C 1
ATOM 5497 O O . GLU A 1 698 ? 34.535 -26.793 -16.684 1.00 35.66 698 GLU A O 1
ATOM 5502 N N . ASP A 1 699 ? 33.787 -27.779 -14.815 1.00 29.69 699 ASP A N 1
ATOM 5503 C CA . ASP A 1 699 ? 34.216 -26.899 -13.714 1.00 29.69 699 ASP A CA 1
ATOM 5504 C C . ASP A 1 699 ? 33.971 -27.630 -12.378 1.00 29.69 699 ASP A C 1
ATOM 5506 O O . ASP A 1 699 ? 32.830 -27.860 -11.965 1.00 29.69 699 ASP A O 1
ATOM 5510 N N . SER A 1 700 ? 35.046 -28.102 -11.743 1.00 32.41 700 SER A N 1
ATOM 5511 C CA . SER A 1 700 ? 35.002 -28.856 -10.482 1.00 32.41 700 SER A CA 1
ATOM 5512 C C . SER A 1 700 ? 34.924 -27.940 -9.257 1.00 32.41 700 SER A C 1
ATOM 5514 O O . SER A 1 700 ? 35.364 -26.795 -9.291 1.00 32.41 700 SER A O 1
ATOM 5516 N N . PHE A 1 701 ? 34.415 -28.465 -8.137 1.00 34.12 701 PHE A N 1
ATOM 5517 C CA . PHE A 1 701 ? 34.437 -27.780 -6.840 1.00 34.12 701 PHE A CA 1
ATOM 5518 C C . PHE A 1 701 ? 35.869 -27.392 -6.427 1.00 34.12 701 PHE A C 1
ATOM 5520 O O . PHE A 1 701 ? 36.612 -28.239 -5.937 1.00 34.12 701 PHE A O 1
ATOM 5527 N N . ASN A 1 702 ? 36.217 -26.107 -6.517 1.00 27.53 702 ASN A N 1
ATOM 5528 C CA . ASN A 1 702 ? 37.326 -25.536 -5.753 1.00 27.53 702 ASN A CA 1
ATOM 5529 C C . ASN A 1 702 ? 36.782 -24.941 -4.451 1.00 27.53 702 ASN A C 1
ATOM 5531 O O . ASN A 1 702 ? 36.405 -23.774 -4.385 1.00 27.53 702 ASN A O 1
ATOM 5535 N N . ILE A 1 703 ? 36.743 -25.771 -3.405 1.00 33.03 703 ILE A N 1
ATOM 5536 C CA . ILE A 1 703 ? 36.561 -25.324 -2.018 1.00 33.03 703 ILE A CA 1
ATOM 5537 C C . ILE A 1 703 ? 37.943 -24.922 -1.481 1.00 33.03 703 ILE A C 1
ATOM 5539 O O . ILE A 1 703 ? 38.535 -25.625 -0.666 1.00 33.03 703 ILE A O 1
ATOM 5543 N N . VAL A 1 704 ? 38.480 -23.813 -1.995 1.00 34.38 704 VAL A N 1
ATOM 5544 C CA . VAL A 1 704 ? 39.673 -23.138 -1.463 1.00 34.38 704 VAL A CA 1
ATOM 5545 C C . VAL A 1 704 ? 39.452 -21.634 -1.591 1.00 34.38 704 VAL A C 1
ATOM 5547 O O . VAL A 1 704 ? 39.609 -21.083 -2.673 1.00 34.38 704 VAL A O 1
ATOM 5550 N N . ASP A 1 705 ? 38.962 -21.047 -0.499 1.00 29.83 705 ASP A N 1
ATOM 5551 C CA . ASP A 1 705 ? 39.203 -19.679 -0.002 1.00 29.83 705 ASP A CA 1
ATOM 5552 C C . ASP A 1 705 ? 38.099 -19.355 1.015 1.00 29.83 705 ASP A C 1
ATOM 5554 O O . ASP A 1 705 ? 37.120 -18.657 0.750 1.00 29.83 705 ASP A O 1
ATOM 5558 N N . MET A 1 706 ? 38.241 -19.966 2.195 1.00 36.16 706 MET A N 1
ATOM 5559 C CA . MET A 1 706 ? 37.428 -19.685 3.377 1.00 36.16 706 MET A CA 1
ATOM 5560 C C . MET A 1 706 ? 38.347 -19.628 4.606 1.00 36.16 706 MET A C 1
ATOM 5562 O O . MET A 1 706 ? 38.373 -20.546 5.428 1.00 36.16 706 MET A O 1
ATOM 5566 N N . LEU A 1 707 ? 39.135 -18.551 4.660 1.00 32.50 707 LEU A N 1
ATOM 5567 C CA . LEU A 1 707 ? 39.927 -18.056 5.790 1.00 32.50 707 LEU A CA 1
ATOM 5568 C C . LEU A 1 707 ? 39.809 -16.526 5.822 1.00 32.50 707 LEU A C 1
ATOM 5570 O O . LEU A 1 707 ? 39.826 -15.938 4.717 1.00 32.50 707 LEU A O 1
#

Sequence (707 aa):
MANLRLRQILVEICSDLGSDDLEKLKFLLRDVTGSAKLEMATMAIDIFSAIERNKHVALHDGSYLAECFSLIGRIDLVRKLELDPRRVEVGMETDPRLFPFRILLYKISEDLSDKEFEQLKYHSTSINVLKDMLKALHRGDLLELVVEYQAKYPHLIDGENNTDSININGATQTLESPVVDQYPSLPSRPQNGGPQTTEPSPMHVYEMNAFPRGFCIIINNNNFYPQSGFGCRVGSDEDARMLDETFCRLGFIVKIYNDFTVKDMAAVMHGLSRLDHSKYNAVVVCILSHGGEHVVYGVDGKEIAIRYLTSFFRSSKCKSLANKPKLFFIQACQGNERQTGINQTDLSIQADGPSDLEEGQSFPETDAEDVGRSNNSKIIPDESDFLIGYATVTGYTSFRSRTRGSFYIRKLTENLNQYANSQDLISILTRVNHDVSTENIPAGNNYEISKQVPMPQFTLRKQLFFRPENLPHDRTMPQSAAGLSIISQSIQAVRTIAQPTDATKCKTNNIDYINNSNLVKLTGCTKIIGNINVVEATFEGDPYLNIPALHPYQLDVFKSVKEITGVLVVQGKHKDFKDLSFLGNLTTIYGRGAKRYQGASLSVAYSSIEALNLSSLKRIRNGNVVIAFNDRLCYANTVKFTNLFRRKEQLATVVKNRSKLECDLTRKRCSTVCGTNGCWGPRRENCVGNITENNSIEDSFNIVDML

InterPro domains:
  IPR000494 Receptor L-domain [PF01030] (524-640)
  IPR001309 Peptidase C14, p20 domain [PS50208] (212-337)
  IPR001875 Death effector domain [PF01335] (6-82)
  IPR001875 Death effector domain [PS50168] (5-83)
  IPR001875 Death effector domain [SM00031] (4-83)
  IPR002138 Peptidase C14, caspase non-catalytic subunit p10 [PS50207] (376-468)
  IPR011029 Death-like domain superfamily [G3DSA:1.10.533.10] (6-96)
  IPR011029 Death-like domain superfamily [SSF47986] (6-122)
  IPR011600 Peptidase C14, caspase domain [PF00656] (213-465)
  IPR015917 Peptidase C14A, caspase catalytic domain [PR00376] (212-225)
  IPR015917 Peptidase C14A, caspase catalytic domain [PR00376] (233-251)
  IPR015917 Peptidase C14A, caspase catalytic domain [PR00376] (251-269)
  IPR015917 Peptidase C14A, caspase catalytic domain [PR00376] (283-291)
  IPR015917 Peptidase C14A, caspase catalytic domain [PR00376] (318-336)
  IPR015917 Peptidase C14A, caspase catalytic domain [PR00376] (398-409)
  IPR015917 Peptidase C14A, caspase catalytic domain [SM00115] (205-468)
  IPR015917 Peptidase C14A, caspase catalytic domain [cd00032] (205-466)
  IPR029030 Caspase-like domain superfamily [SSF52129] (200-468)
  IPR033139 Peptidase family C14A, cysteine active site [PS01122] (324-335)
  IPR036941 Receptor L-domain superfamily [G3DSA:3.80.20.20] (500-696)

pLDDT: mean 73.83, std 21.37, range [20.83, 98.0]